Protein AF-A0A9D1JL99-F1 (afdb_monomer)

pLDDT: mean 91.65, std 10.93, range [28.81, 98.94]

Organism: NCBI:txid2840858

Radius of gyration: 22.75 Å; Cα contacts (8 Å, |Δi|>4): 937; chains: 1; bounding box: 60×48×69 Å

Foldseek 3Di:
DDPPDFDKDKDWDDDDQAWIKIWIWTQDPQQKTKIKMFTQDHNDDWADWDAFQPDIFQTGDQFDFDKDWFFLLQFKKWFAFDAPDPDDPPLDLADRTDMFGQADPEAAPPDDDPDPQQQHQFDCVQQNRAGDNLFGGNSQADKHAQTQKMWRARPPFQFTKMWHDRRLKMKHKTWAADPVQKFFPPHPQKDKDDDKDKDDDPVVPDPFIKIKDQDFPIKIKGKDFAFKKFFWFKAWLQAFFKFKDKQNHTPDRGQASHRPDDSDPPDDTPRRIDGRRRSHMDGGHDGGIMMMMIGRPNHHDPSRPGHMDMTGIMGHHHPDSRIIMMMGITSDRWDGPPSDDDDTDHHDDDRRGDMDMIMMGGDGDDPDDPPPD

Sequence (373 aa):
MTEGATPRIFLRGWYGQEAEVSFVMTFEPEGKIRTAYRIEKLAVSMPDRIKLRVSVTPGGLNEIGIRFTAAAGMDALSWKRQGEWTIYPKDHIGRNQGTAYRFSKGSRFGMEPQIPWKDEMESWILNGKYDVDYKGTNDFRSQKEHILRASLFRAEDGAGIRVLSDGSHSVRAEVQEPEASLVWADDARISYTGEWYQETDAKCGADYREMWSKTPGSAAEILFEGTGIVWYGPVDVIYGYARVFLDGRLVDGRVDQRVNSVDFPGSADGYDKKYHYPVFSMNGLEKGKHILRIEPVGFGNPEAKDSYIVIEGFRILDGTRPEPASLLINNQVNYPMISWGNYRRHAILPGEGYENQAVICLGRKETGEKDAV

Structure (mmCIF, N/CA/C/O backbone):
data_AF-A0A9D1JL99-F1
#
_entry.id   AF-A0A9D1JL99-F1
#
loop_
_atom_site.group_PDB
_atom_site.id
_atom_site.type_symbol
_atom_site.label_atom_id
_atom_site.label_alt_id
_atom_site.label_comp_id
_atom_site.label_asym_id
_atom_site.label_entity_id
_atom_site.label_seq_id
_atom_site.pdbx_PDB_ins_code
_atom_site.Cartn_x
_atom_site.Cartn_y
_atom_site.Cartn_z
_atom_site.occupancy
_atom_site.B_iso_or_equiv
_atom_site.auth_seq_id
_atom_site.auth_comp_id
_atom_site.auth_asym_id
_atom_site.auth_atom_id
_atom_site.pdbx_PDB_model_num
ATOM 1 N N . MET A 1 1 ? -0.063 -21.229 39.953 1.00 44.75 1 MET A N 1
ATOM 2 C CA . MET A 1 1 ? -0.923 -20.165 39.400 1.00 44.75 1 MET A CA 1
ATOM 3 C C . MET A 1 1 ? -1.708 -19.592 40.559 1.00 44.75 1 MET A C 1
ATOM 5 O O . MET A 1 1 ? -2.389 -20.358 41.223 1.00 44.75 1 MET A O 1
ATOM 9 N N . THR A 1 2 ? -1.516 -18.321 40.895 1.00 42.91 2 THR A N 1
ATOM 10 C CA . THR A 1 2 ? -2.282 -17.657 41.956 1.00 42.91 2 THR A CA 1
ATOM 11 C C . THR A 1 2 ? -3.684 -17.354 41.436 1.00 42.91 2 THR A C 1
ATOM 13 O O . THR A 1 2 ? -3.828 -16.663 40.428 1.00 42.91 2 THR A O 1
ATOM 16 N N . GLU A 1 3 ? -4.708 -17.903 42.091 1.00 46.03 3 GLU A N 1
ATOM 17 C CA . GLU A 1 3 ? -6.107 -17.545 41.845 1.00 46.03 3 GLU A CA 1
ATOM 18 C C . GLU A 1 3 ? -6.282 -16.024 41.994 1.00 46.03 3 GLU A C 1
ATOM 20 O O . GLU A 1 3 ? -5.839 -15.437 42.980 1.00 46.03 3 GLU A O 1
ATOM 25 N N . GLY A 1 4 ? -6.890 -15.379 40.992 1.00 63.41 4 GLY A N 1
ATOM 26 C CA . GLY A 1 4 ? -7.282 -13.964 41.047 1.00 63.41 4 GLY A CA 1
ATOM 27 C C . GLY A 1 4 ? -6.456 -12.968 40.219 1.00 63.41 4 GLY A C 1
ATOM 28 O O . GLY A 1 4 ? -6.831 -11.801 40.168 1.00 63.41 4 GLY A O 1
ATOM 29 N N . ALA A 1 5 ? -5.376 -13.375 39.541 1.00 70.81 5 ALA A N 1
ATOM 30 C CA . ALA A 1 5 ? -4.621 -12.466 38.668 1.00 70.81 5 ALA A CA 1
ATOM 31 C C . ALA A 1 5 ? -5.102 -12.543 37.207 1.00 70.81 5 ALA A C 1
ATOM 33 O O . ALA A 1 5 ? -4.998 -13.592 36.571 1.00 70.81 5 ALA A O 1
ATOM 34 N N . THR A 1 6 ? -5.585 -11.425 36.655 1.00 85.69 6 THR A N 1
ATOM 35 C CA . THR A 1 6 ? -5.897 -11.298 35.221 1.00 85.69 6 THR A CA 1
ATOM 36 C C . THR A 1 6 ? -4.626 -11.537 34.395 1.00 85.69 6 THR A C 1
ATOM 38 O O . THR A 1 6 ? -3.633 -10.839 34.631 1.00 85.69 6 THR A O 1
ATOM 41 N N . PRO A 1 7 ? -4.609 -12.493 33.443 1.00 93.88 7 PRO A N 1
ATOM 42 C CA . PRO A 1 7 ? -3.416 -12.780 32.654 1.00 93.88 7 PRO A CA 1
ATOM 43 C C . PRO A 1 7 ? -2.953 -11.552 31.869 1.00 93.88 7 PRO A C 1
ATOM 45 O O . PRO A 1 7 ? -3.764 -10.836 31.274 1.00 93.88 7 PRO A O 1
ATOM 48 N N . ARG A 1 8 ? -1.637 -11.313 31.862 1.00 95.94 8 ARG A N 1
ATOM 49 C CA . ARG A 1 8 ? -1.012 -10.186 31.163 1.00 95.94 8 ARG A CA 1
ATOM 50 C C . ARG A 1 8 ? 0.181 -10.646 30.336 1.00 95.94 8 ARG A C 1
ATOM 52 O O . ARG A 1 8 ? 0.985 -11.442 30.813 1.00 95.94 8 ARG A O 1
ATOM 59 N N . ILE A 1 9 ? 0.310 -10.100 29.131 1.00 96.75 9 ILE A N 1
ATOM 60 C CA . ILE A 1 9 ? 1.508 -10.208 28.295 1.00 96.75 9 ILE A CA 1
ATOM 61 C C . ILE A 1 9 ? 2.156 -8.828 28.224 1.00 96.75 9 ILE A C 1
ATOM 63 O O . ILE A 1 9 ? 1.478 -7.828 27.986 1.00 96.75 9 ILE A O 1
ATOM 67 N N . PHE A 1 10 ? 3.469 -8.792 28.430 1.00 97.44 10 PHE A N 1
ATOM 68 C CA . PHE A 1 10 ? 4.291 -7.597 28.296 1.00 97.44 10 PHE A CA 1
ATOM 69 C C . PHE A 1 10 ? 5.147 -7.747 27.046 1.00 97.44 10 PHE A C 1
ATOM 71 O O . PHE A 1 10 ? 5.873 -8.732 26.912 1.00 97.44 10 PHE A O 1
ATOM 78 N N . LEU A 1 11 ? 5.049 -6.783 26.140 1.00 97.00 11 LEU A N 1
ATOM 79 C CA . LEU A 1 11 ? 5.855 -6.724 24.928 1.00 97.00 11 LEU A CA 1
ATOM 80 C C . LEU A 1 11 ? 6.669 -5.436 24.951 1.00 97.00 11 LEU A C 1
ATOM 82 O O . LEU A 1 11 ? 6.224 -4.413 25.470 1.00 97.00 11 LEU A O 1
ATOM 86 N N . ARG A 1 12 ? 7.858 -5.480 24.362 1.00 96.88 12 ARG A N 1
ATOM 87 C CA . ARG A 1 12 ? 8.702 -4.309 24.140 1.00 96.88 12 ARG A CA 1
ATOM 88 C C . ARG A 1 12 ? 9.327 -4.459 22.764 1.00 96.88 12 ARG A C 1
ATOM 90 O O . ARG A 1 12 ? 9.821 -5.537 22.440 1.00 96.88 12 ARG A O 1
ATOM 97 N N . GLY A 1 13 ? 9.253 -3.408 21.961 1.00 94.44 13 GLY A N 1
ATOM 98 C CA . GLY A 1 13 ? 9.772 -3.380 20.600 1.00 94.44 13 GLY A CA 1
ATOM 99 C C . GLY A 1 13 ? 10.470 -2.060 20.316 1.00 94.44 13 GLY A C 1
ATOM 100 O O . GLY A 1 13 ? 10.223 -1.057 20.985 1.00 94.44 13 GLY A O 1
ATOM 101 N N . TRP A 1 14 ? 11.351 -2.072 19.326 1.00 93.69 14 TRP A N 1
ATOM 102 C CA . TRP A 1 14 ? 12.120 -0.909 18.908 1.00 93.69 14 TRP A CA 1
ATOM 103 C C . TRP A 1 14 ? 12.240 -0.871 17.389 1.00 93.69 14 TRP A C 1
ATOM 105 O O . TRP A 1 14 ? 12.220 -1.908 16.726 1.00 93.69 14 TRP A O 1
ATOM 115 N N . TYR A 1 15 ? 12.384 0.336 16.856 1.00 87.38 15 TYR A N 1
ATOM 116 C CA . TYR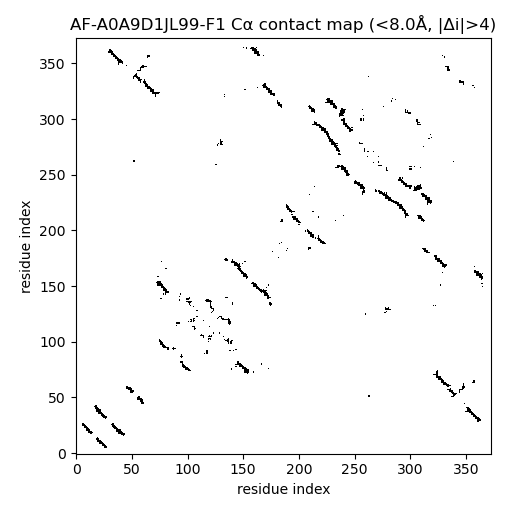 A 1 15 ? 12.740 0.573 15.465 1.00 87.38 15 TYR A CA 1
ATOM 117 C C . TYR A 1 15 ? 14.092 1.282 15.435 1.00 87.38 15 TYR A C 1
ATOM 119 O O . TYR A 1 15 ? 14.200 2.451 15.817 1.00 87.38 15 TYR A O 1
ATOM 127 N N . GLY A 1 16 ? 15.142 0.541 15.070 1.00 84.38 16 GLY A N 1
ATOM 128 C CA . GLY A 1 16 ? 16.521 1.026 15.135 1.00 84.38 16 GLY A CA 1
ATOM 129 C C . GLY A 1 16 ? 16.846 1.669 16.489 1.00 84.38 16 GLY A C 1
ATOM 130 O O . GLY A 1 16 ? 16.592 1.090 17.544 1.00 84.38 16 GLY A O 1
ATOM 131 N N . GLN A 1 17 ? 17.392 2.887 16.454 1.00 84.50 17 GLN A N 1
ATOM 132 C CA . GLN A 1 17 ? 17.607 3.729 17.643 1.00 84.50 17 GLN A CA 1
ATOM 133 C C . GLN A 1 17 ? 16.535 4.819 17.815 1.00 84.50 17 GLN A C 1
ATOM 135 O O . GLN A 1 17 ? 16.631 5.641 18.737 1.00 84.50 17 GLN A O 1
ATOM 140 N N . GLU A 1 18 ? 15.554 4.829 16.915 1.00 88.12 18 GLU A N 1
ATOM 141 C CA . GLU A 1 18 ? 14.650 5.940 16.643 1.00 88.12 18 GLU A CA 1
ATOM 142 C C . GLU A 1 18 ? 13.388 5.903 17.500 1.00 88.12 18 GLU A C 1
ATOM 144 O O . GLU A 1 18 ? 12.907 6.948 17.927 1.00 88.12 18 GLU A O 1
ATOM 149 N N . ALA A 1 19 ? 12.855 4.717 17.784 1.00 92.56 19 ALA A N 1
ATOM 150 C CA . ALA A 1 19 ? 11.659 4.572 18.600 1.00 92.56 19 ALA A CA 1
ATOM 151 C C . ALA A 1 19 ? 11.723 3.310 19.454 1.00 92.56 19 ALA A C 1
ATOM 153 O O . ALA A 1 19 ? 12.208 2.269 19.012 1.00 92.56 19 ALA A O 1
ATOM 154 N N . GLU A 1 20 ? 11.185 3.398 20.664 1.00 96.81 20 GLU A N 1
ATOM 155 C CA . GLU A 1 20 ? 10.979 2.270 21.559 1.00 96.81 20 GLU A CA 1
ATOM 156 C C . GLU A 1 20 ? 9.574 2.341 22.151 1.00 96.81 20 GLU A C 1
ATOM 158 O O . GLU A 1 20 ? 9.147 3.391 22.632 1.00 96.81 20 GLU A O 1
ATOM 163 N N . VAL A 1 21 ? 8.849 1.223 22.111 1.00 97.38 21 VAL A N 1
ATOM 164 C CA . VAL A 1 21 ? 7.453 1.141 22.546 1.00 97.38 21 VAL A CA 1
ATOM 165 C C . VAL A 1 21 ? 7.254 -0.107 23.395 1.00 97.38 21 VAL A C 1
ATOM 167 O O . VAL A 1 21 ? 7.688 -1.203 23.028 1.00 97.38 21 VAL A O 1
ATOM 170 N N . SER A 1 22 ? 6.573 0.047 24.525 1.00 98.06 22 SER A N 1
ATOM 171 C CA . SER A 1 22 ? 6.101 -1.066 25.343 1.00 98.06 22 SER A CA 1
ATOM 172 C C . SER A 1 22 ? 4.604 -1.282 25.139 1.00 98.06 22 SER A C 1
ATOM 174 O O . SER A 1 22 ? 3.852 -0.339 24.893 1.00 98.06 22 SER A O 1
ATOM 176 N N . PHE A 1 23 ? 4.165 -2.536 25.238 1.00 98.06 23 PHE A N 1
ATOM 177 C CA . PHE A 1 23 ? 2.759 -2.914 25.215 1.00 98.06 23 PHE A CA 1
ATOM 178 C C . PHE A 1 23 ? 2.428 -3.793 26.414 1.00 98.06 23 PHE A C 1
ATOM 180 O O . PHE A 1 23 ? 3.199 -4.672 26.806 1.00 98.06 23 PHE A O 1
ATOM 187 N N . VAL A 1 24 ? 1.230 -3.601 26.952 1.00 98.19 24 VAL A N 1
ATOM 188 C CA . VAL A 1 24 ? 0.637 -4.465 27.968 1.00 98.19 24 VAL A CA 1
ATOM 189 C C . VAL A 1 24 ? -0.697 -4.962 27.441 1.00 98.19 24 VAL A C 1
ATOM 191 O O . VAL A 1 24 ? -1.645 -4.189 27.312 1.00 98.19 24 VAL A O 1
ATOM 194 N N . MET A 1 25 ? -0.783 -6.263 27.187 1.00 97.62 25 MET A N 1
ATOM 195 C CA . MET A 1 25 ? -2.029 -6.931 26.829 1.00 97.62 25 MET A CA 1
ATOM 196 C C . MET A 1 25 ? -2.619 -7.590 28.069 1.00 97.62 25 MET A C 1
ATOM 198 O O . MET A 1 25 ? -1.988 -8.466 28.654 1.00 97.62 25 MET A O 1
ATOM 202 N N . THR A 1 26 ? -3.820 -7.187 28.462 1.00 97.31 26 THR A N 1
ATOM 203 C CA . THR A 1 26 ? -4.571 -7.753 29.585 1.00 97.31 26 THR A CA 1
ATOM 204 C C . THR A 1 26 ? -5.744 -8.561 29.041 1.00 97.31 26 THR A C 1
ATOM 206 O O . THR A 1 26 ? -6.566 -8.029 28.292 1.00 97.31 26 THR A O 1
ATOM 209 N N . PHE A 1 27 ? -5.811 -9.840 29.410 1.00 95.19 27 PHE A N 1
ATOM 210 C CA . PHE A 1 27 ? -6.839 -10.779 28.958 1.00 95.19 27 PHE A CA 1
ATOM 211 C C . PHE A 1 27 ? -7.979 -10.811 29.971 1.00 95.19 27 PHE A C 1
ATOM 213 O O . PHE A 1 27 ? -7.875 -11.422 31.032 1.00 95.19 27 PHE A O 1
ATOM 220 N N . GLU A 1 28 ? -9.048 -10.101 29.646 1.00 92.06 28 GLU A N 1
ATOM 221 C CA . GLU A 1 28 ? -10.239 -9.944 30.469 1.00 92.06 28 GLU A CA 1
ATOM 222 C C . GLU A 1 28 ? -11.274 -11.052 30.151 1.00 92.06 28 GLU A C 1
ATOM 224 O O . GLU A 1 28 ? -11.173 -11.731 29.120 1.00 92.06 28 GLU A O 1
ATOM 229 N N . PRO A 1 29 ? -12.281 -11.263 31.020 1.00 88.56 29 PRO A N 1
ATOM 230 C CA . PRO A 1 29 ? -13.402 -12.161 30.740 1.00 88.56 29 PRO A CA 1
ATOM 231 C C . PRO A 1 29 ? -14.124 -11.865 29.406 1.00 88.56 29 PRO A C 1
ATOM 233 O O . PRO A 1 29 ? -13.937 -10.823 28.773 1.00 88.56 29 PRO A O 1
ATOM 236 N N . GLU A 1 30 ? -14.928 -12.827 28.941 1.00 84.19 30 GLU A N 1
ATOM 237 C CA . GLU A 1 30 ? -15.671 -12.763 27.666 1.00 84.19 30 GLU A CA 1
ATOM 238 C C . GLU A 1 30 ? -14.800 -12.533 26.410 1.00 84.19 30 GLU A C 1
ATOM 240 O O . GLU A 1 30 ? -15.270 -12.016 25.395 1.00 84.19 30 GLU A O 1
ATOM 245 N N . GLY A 1 31 ? -13.522 -12.928 26.457 1.00 85.56 31 GLY A N 1
ATOM 246 C CA . GLY A 1 31 ? -12.608 -12.843 25.313 1.00 85.56 31 GLY A CA 1
ATOM 247 C C . GLY A 1 31 ? -12.136 -11.423 24.994 1.00 85.56 31 GLY A C 1
ATOM 248 O O . GLY A 1 31 ? -11.661 -11.176 23.882 1.00 85.56 31 GLY A O 1
ATOM 249 N N . LYS A 1 32 ? -12.278 -10.490 25.946 1.00 93.50 32 LYS A N 1
ATOM 250 C CA . LYS A 1 32 ? -11.776 -9.119 25.839 1.00 93.50 32 LYS A CA 1
ATOM 251 C C . LYS A 1 32 ? -10.262 -9.085 26.016 1.00 93.50 32 LYS A C 1
ATOM 253 O O . LYS A 1 32 ? -9.706 -9.680 26.933 1.00 93.50 32 LYS A O 1
ATOM 258 N N . ILE A 1 33 ? -9.591 -8.340 25.150 1.00 96.38 33 ILE A N 1
ATOM 259 C CA . ILE A 1 33 ? -8.155 -8.094 25.220 1.00 96.38 33 ILE A CA 1
ATOM 260 C C . ILE A 1 33 ? -7.957 -6.585 25.194 1.00 96.38 33 ILE A C 1
ATOM 262 O O . ILE A 1 33 ? -8.198 -5.927 24.179 1.00 96.38 33 ILE A O 1
ATOM 266 N N . ARG A 1 34 ? -7.515 -6.034 26.322 1.00 97.38 34 ARG A N 1
ATOM 267 C CA . ARG A 1 34 ? -7.112 -4.633 26.434 1.00 97.38 34 ARG A CA 1
ATOM 268 C C . ARG A 1 34 ? -5.628 -4.536 26.155 1.00 97.38 34 ARG A C 1
ATOM 270 O O . ARG A 1 34 ? -4.837 -5.116 26.890 1.00 97.38 34 ARG A O 1
ATOM 277 N N . THR A 1 35 ? -5.254 -3.790 25.127 1.00 98.12 35 THR A N 1
ATOM 278 C CA . THR A 1 35 ? -3.852 -3.532 24.797 1.00 98.12 35 THR A CA 1
ATOM 279 C C . THR A 1 35 ? -3.558 -2.071 25.076 1.00 98.12 35 THR A C 1
ATOM 281 O O . THR A 1 35 ? -4.094 -1.206 24.393 1.00 98.12 35 THR A O 1
ATOM 284 N N . ALA A 1 36 ? -2.738 -1.799 26.086 1.00 98.38 36 ALA A N 1
ATOM 285 C CA . ALA A 1 36 ? -2.159 -0.482 26.320 1.00 98.38 36 ALA A CA 1
ATOM 286 C C . ALA A 1 36 ? -0.773 -0.416 25.677 1.00 98.38 36 ALA A C 1
ATOM 288 O O . ALA A 1 36 ? -0.070 -1.428 25.659 1.00 98.38 36 ALA A O 1
ATOM 289 N N . TYR A 1 37 ? -0.379 0.749 25.174 1.00 98.19 37 TYR A N 1
ATOM 290 C CA . TYR A 1 37 ? 0.970 1.005 24.682 1.00 98.19 37 TYR A CA 1
ATOM 291 C C . TYR A 1 37 ? 1.527 2.297 25.264 1.00 98.19 37 TYR A C 1
ATOM 293 O O . TYR A 1 37 ? 0.772 3.228 25.551 1.00 98.19 37 TYR A O 1
ATOM 301 N N . ARG A 1 38 ? 2.851 2.351 25.405 1.00 98.31 38 ARG A N 1
ATOM 302 C CA . ARG A 1 38 ? 3.588 3.530 25.852 1.00 98.31 38 ARG A CA 1
ATOM 303 C C . ARG A 1 38 ? 4.829 3.721 24.995 1.00 98.31 38 ARG A C 1
ATOM 305 O O . ARG A 1 38 ? 5.579 2.775 24.766 1.00 98.31 38 ARG A O 1
ATOM 312 N N . ILE A 1 39 ? 5.035 4.942 24.518 1.00 97.56 39 ILE A N 1
ATOM 313 C CA . ILE A 1 39 ? 6.262 5.334 23.825 1.00 97.56 39 ILE A CA 1
ATOM 314 C C . ILE A 1 39 ? 7.326 5.569 24.894 1.00 97.56 39 ILE A C 1
ATOM 316 O O . ILE A 1 39 ? 7.236 6.526 25.656 1.00 97.56 39 ILE A O 1
ATOM 320 N N . GLU A 1 40 ? 8.309 4.681 24.974 1.00 97.62 40 GLU A N 1
ATOM 321 C CA . GLU A 1 40 ? 9.391 4.764 25.960 1.00 97.62 40 GLU A CA 1
ATOM 322 C C . GLU A 1 40 ? 10.495 5.708 25.492 1.00 97.62 40 GLU A C 1
ATOM 324 O O . GLU A 1 40 ? 11.023 6.485 26.281 1.00 97.62 40 GLU A O 1
ATOM 329 N N . LYS A 1 41 ? 10.804 5.668 24.192 1.00 96.19 41 LYS A N 1
ATOM 330 C CA . LYS A 1 41 ? 11.796 6.530 23.553 1.00 96.19 41 LYS A CA 1
ATOM 331 C C . LYS A 1 41 ? 11.301 6.960 22.183 1.00 96.19 41 LYS A C 1
ATOM 333 O O . LYS A 1 41 ? 10.756 6.139 21.443 1.00 96.19 41 LYS A O 1
ATOM 338 N N . LEU A 1 42 ? 11.534 8.219 21.823 1.00 94.69 42 LEU A N 1
ATOM 339 C CA . LEU A 1 42 ? 11.222 8.726 20.490 1.00 94.69 42 LEU A CA 1
ATOM 340 C C . LEU A 1 42 ? 12.228 9.791 20.053 1.00 94.69 42 LEU A C 1
ATOM 342 O O . LEU A 1 42 ? 12.198 10.926 20.515 1.00 94.69 42 LEU A O 1
ATOM 346 N N . ALA A 1 43 ? 13.101 9.405 19.131 1.00 89.75 43 ALA A N 1
ATOM 347 C CA . ALA A 1 43 ? 14.140 10.233 18.528 1.00 89.75 43 ALA A CA 1
ATOM 348 C C . ALA A 1 43 ? 13.880 10.530 17.036 1.00 89.75 43 ALA A C 1
ATOM 350 O O . ALA A 1 43 ? 14.751 11.066 16.354 1.00 89.75 43 ALA A O 1
ATOM 351 N N . VAL A 1 44 ? 12.693 10.191 16.519 1.00 84.44 44 VAL A N 1
ATOM 352 C CA . VAL A 1 44 ? 12.282 10.520 15.146 1.00 84.44 44 VAL A CA 1
ATOM 353 C C . VAL A 1 44 ? 11.915 12.000 15.061 1.00 84.44 44 VAL A C 1
ATOM 355 O O . VAL A 1 44 ? 11.074 12.479 15.826 1.00 84.44 44 VAL A O 1
ATOM 358 N N . SER A 1 45 ? 12.490 12.722 14.095 1.00 86.25 45 SER A N 1
ATOM 359 C CA . SER A 1 45 ? 12.019 14.070 13.766 1.00 86.25 45 SER A CA 1
ATOM 360 C C . SER A 1 45 ? 10.612 13.997 13.183 1.00 86.25 45 SER A C 1
ATOM 362 O O . SER A 1 45 ? 10.378 13.333 12.174 1.00 86.25 45 SER A O 1
ATOM 364 N N . MET A 1 46 ? 9.671 14.701 13.804 1.00 89.69 46 MET A N 1
ATOM 365 C CA . MET A 1 46 ? 8.295 14.748 13.319 1.00 89.69 46 MET A CA 1
ATOM 366 C C . MET A 1 46 ? 8.193 15.560 12.021 1.00 89.69 46 MET A C 1
ATOM 368 O O . MET A 1 46 ? 8.908 16.554 11.880 1.00 89.69 46 MET A O 1
ATOM 372 N N . PRO A 1 47 ? 7.292 15.188 11.091 1.00 89.31 47 PRO A N 1
ATOM 373 C CA . PRO A 1 47 ? 7.063 15.958 9.876 1.00 89.31 47 PRO A CA 1
ATOM 374 C C . PRO A 1 47 ? 6.677 17.409 10.166 1.00 89.31 47 PRO A C 1
ATOM 376 O O . PRO A 1 47 ? 5.816 17.683 11.011 1.00 89.31 47 PRO A O 1
ATOM 379 N N . ASP A 1 48 ? 7.265 18.332 9.413 1.00 89.38 48 ASP A N 1
ATOM 380 C CA . ASP A 1 48 ? 6.968 19.751 9.538 1.00 89.38 48 ASP A CA 1
ATOM 381 C C . ASP A 1 48 ? 5.560 20.105 9.055 1.00 89.38 48 ASP A C 1
ATOM 383 O O . ASP A 1 48 ? 4.926 19.443 8.226 1.00 89.38 48 ASP A O 1
ATOM 387 N N . ARG A 1 49 ? 5.080 21.240 9.554 1.00 89.25 49 ARG A N 1
ATOM 388 C CA . ARG A 1 49 ? 3.885 21.895 9.037 1.00 89.25 49 ARG A CA 1
ATOM 389 C C . ARG A 1 49 ? 4.222 22.592 7.715 1.00 89.25 49 ARG A C 1
ATOM 391 O O . ARG A 1 49 ? 5.004 23.537 7.696 1.00 89.25 49 ARG A O 1
ATOM 398 N N . ILE A 1 50 ? 3.562 22.199 6.628 1.00 85.56 50 ILE A N 1
ATOM 399 C CA . ILE A 1 50 ? 3.848 22.697 5.270 1.00 85.56 50 ILE A CA 1
ATOM 400 C C . ILE A 1 50 ? 2.647 23.458 4.695 1.00 85.56 50 ILE A C 1
ATOM 402 O O . ILE A 1 50 ? 1.500 23.005 4.757 1.00 85.56 50 ILE A O 1
ATOM 406 N N . LYS A 1 51 ? 2.906 24.632 4.108 1.00 83.50 51 LYS A N 1
ATOM 407 C CA . LYS A 1 51 ? 1.921 25.353 3.293 1.00 83.50 51 LYS A CA 1
ATOM 408 C C . LYS A 1 51 ? 1.811 24.665 1.931 1.00 83.50 51 LYS A C 1
ATOM 410 O O . LYS A 1 51 ? 2.772 24.646 1.175 1.00 83.50 51 LYS A O 1
ATOM 415 N N . LEU A 1 52 ? 0.630 24.134 1.630 1.00 79.38 52 LEU A N 1
ATOM 416 C CA . LEU A 1 52 ? 0.278 23.620 0.306 1.00 79.38 52 LEU A CA 1
ATOM 417 C C . LEU A 1 52 ? -0.373 24.741 -0.510 1.00 79.38 52 LEU A C 1
ATOM 419 O O . LEU A 1 52 ? -0.580 25.845 0.004 1.00 79.38 52 LEU A O 1
ATOM 423 N N . ARG A 1 53 ? -0.758 24.445 -1.758 1.00 78.06 53 ARG A N 1
ATOM 424 C CA . ARG A 1 53 ? -1.345 25.412 -2.701 1.00 78.06 53 ARG A CA 1
ATOM 425 C C . ARG A 1 53 ? -2.370 26.347 -2.050 1.00 78.06 53 ARG A C 1
ATOM 427 O O . ARG A 1 53 ? -2.118 27.546 -1.959 1.00 78.06 53 ARG A O 1
ATOM 434 N N . VAL A 1 54 ? -3.490 25.819 -1.544 1.00 79.12 54 VAL A N 1
ATOM 435 C CA . VAL A 1 54 ? -4.488 26.642 -0.828 1.00 79.12 54 VAL A CA 1
ATOM 436 C C . VAL A 1 54 ? -4.639 26.276 0.650 1.00 79.12 54 VAL A C 1
ATOM 438 O O . VAL A 1 54 ? -5.019 27.127 1.448 1.00 79.12 54 VAL A O 1
ATOM 441 N N . SER A 1 55 ? -4.205 25.089 1.066 1.00 79.75 55 SER A N 1
ATOM 442 C CA . SER A 1 55 ? -4.328 24.584 2.442 1.00 79.75 55 SER A CA 1
ATOM 443 C C . SER A 1 55 ? -2.984 24.526 3.185 1.00 79.75 55 SER A C 1
ATOM 445 O O . SER A 1 55 ? -1.977 25.040 2.701 1.00 79.75 55 SER A O 1
ATOM 447 N N . VAL A 1 56 ? -2.961 23.960 4.391 1.00 84.25 56 VAL A N 1
ATOM 448 C CA . VAL A 1 56 ? -1.772 23.754 5.223 1.00 84.25 56 VAL A CA 1
ATOM 449 C C . VAL A 1 56 ? -1.836 22.357 5.830 1.00 84.25 56 VAL A C 1
ATOM 451 O O . VAL A 1 56 ? -2.750 22.086 6.611 1.00 84.25 56 VAL A O 1
ATOM 454 N N . THR A 1 57 ? -0.857 21.499 5.520 1.00 85.69 57 THR A N 1
ATOM 455 C CA . THR A 1 57 ? -0.739 20.208 6.210 1.00 85.69 57 THR A CA 1
ATOM 456 C C . THR A 1 57 ? -0.396 20.468 7.683 1.00 85.69 57 THR A C 1
ATOM 458 O O . THR A 1 57 ? 0.431 21.341 7.962 1.00 85.69 57 THR A O 1
ATOM 461 N N . PRO A 1 58 ? -1.043 19.788 8.639 1.00 88.25 58 PRO A N 1
ATOM 462 C CA . PRO A 1 58 ? -0.886 20.066 10.068 1.00 88.25 58 PRO A CA 1
ATOM 463 C C . PRO A 1 58 ? 0.513 19.775 10.633 1.00 88.25 58 PRO A C 1
ATOM 465 O O . PRO A 1 58 ? 0.882 20.413 11.617 1.00 88.25 58 PRO A O 1
ATOM 468 N N . GLY A 1 59 ? 1.292 18.892 10.001 1.00 90.00 59 GLY A N 1
ATOM 469 C CA . GLY A 1 59 ? 2.546 18.357 10.547 1.00 90.00 59 GLY A CA 1
ATOM 470 C C . GLY A 1 59 ? 2.306 17.216 11.545 1.00 90.00 59 GLY A C 1
ATOM 471 O O . GLY A 1 59 ? 1.158 16.876 11.856 1.00 90.00 59 GLY A O 1
ATOM 472 N N . GLY A 1 60 ? 3.389 16.633 12.056 1.00 92.94 60 GLY A N 1
ATOM 473 C CA . GLY A 1 60 ? 3.341 15.454 12.923 1.00 92.94 60 GLY A CA 1
ATOM 474 C C . GLY A 1 60 ? 2.942 14.173 12.185 1.00 92.94 60 GLY A C 1
ATOM 475 O O . GLY A 1 60 ? 3.030 14.087 10.961 1.00 92.94 60 GLY A O 1
ATOM 476 N N . LEU A 1 61 ? 2.511 13.165 12.944 1.00 92.69 61 LEU A N 1
ATOM 477 C CA . LEU A 1 61 ? 2.095 11.872 12.400 1.00 92.69 61 LEU A CA 1
ATOM 478 C C . LEU A 1 61 ? 0.744 11.953 11.670 1.00 92.69 61 LEU A C 1
ATOM 480 O O . LEU A 1 61 ? -0.122 12.774 11.992 1.00 92.69 61 LEU A O 1
ATOM 484 N N . ASN A 1 62 ? 0.544 11.036 10.720 1.00 92.31 62 ASN A N 1
ATOM 485 C CA . ASN A 1 62 ? -0.742 10.839 10.042 1.00 92.31 62 ASN A CA 1
ATOM 486 C C . ASN A 1 62 ? -1.741 10.088 10.928 1.00 92.31 62 ASN A C 1
ATOM 488 O O . ASN A 1 62 ? -2.932 10.390 10.9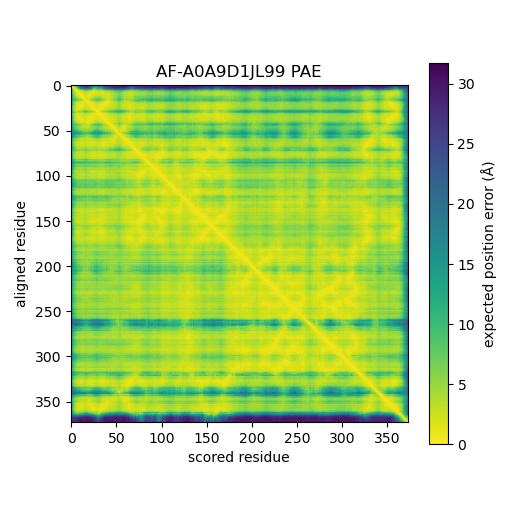25 1.00 92.31 62 ASN A O 1
ATOM 492 N N . GLU A 1 63 ? -1.261 9.115 11.695 1.00 95.06 63 GLU A N 1
ATOM 493 C CA . GLU A 1 63 ? -2.057 8.314 12.617 1.00 95.06 63 GLU A CA 1
ATOM 494 C C . GLU A 1 63 ? -1.187 7.822 13.778 1.00 95.06 63 GLU A C 1
ATOM 496 O O . GLU A 1 63 ? 0.028 7.680 13.642 1.00 95.06 63 GLU A O 1
ATOM 501 N N . ILE A 1 64 ? -1.812 7.582 14.931 1.00 96.38 64 ILE A N 1
ATOM 502 C CA . ILE A 1 64 ? -1.192 6.908 16.075 1.00 96.38 64 ILE A CA 1
ATOM 503 C C . ILE A 1 64 ? -2.216 5.978 16.727 1.00 96.38 64 ILE A C 1
ATOM 505 O O . ILE A 1 64 ? -3.370 6.362 16.943 1.00 96.38 64 ILE A O 1
ATOM 509 N N . GLY A 1 65 ? -1.795 4.753 17.029 1.00 97.31 65 GLY A N 1
ATOM 510 C CA . GLY A 1 65 ? -2.636 3.732 17.638 1.00 97.31 65 GLY A CA 1
ATOM 511 C C . GLY A 1 65 ? -2.020 2.342 17.542 1.00 97.31 65 GLY A C 1
ATOM 512 O O . GLY A 1 65 ? -0.799 2.198 17.497 1.00 97.31 65 GLY A O 1
ATOM 513 N N . ILE A 1 66 ? -2.871 1.317 17.507 1.00 97.38 66 ILE A N 1
ATOM 514 C CA . ILE A 1 66 ? -2.466 -0.092 17.508 1.00 97.38 66 ILE A CA 1
ATOM 515 C C . ILE A 1 66 ? -2.897 -0.758 16.207 1.00 97.38 66 ILE A C 1
ATOM 517 O O . ILE A 1 66 ? -4.056 -0.669 15.800 1.00 97.38 66 ILE A O 1
ATOM 521 N N . ARG A 1 67 ? -1.971 -1.482 15.580 1.00 96.19 67 ARG A N 1
ATOM 522 C CA . ARG A 1 67 ? -2.226 -2.290 14.389 1.00 96.19 67 ARG A CA 1
ATOM 523 C C . ARG A 1 67 ? -2.183 -3.775 14.738 1.00 96.19 67 ARG A C 1
ATOM 525 O O . ARG A 1 67 ? -1.204 -4.250 15.304 1.00 96.19 67 ARG A O 1
ATOM 532 N N . PHE A 1 68 ? -3.220 -4.507 14.346 1.00 94.69 68 PHE A N 1
ATOM 533 C CA . PHE A 1 68 ? -3.276 -5.966 14.428 1.00 94.69 68 PHE A CA 1
ATOM 534 C C . PHE A 1 68 ? -3.194 -6.569 13.029 1.00 94.69 68 PHE A C 1
ATOM 536 O O . PHE A 1 68 ? -3.975 -6.199 12.153 1.00 94.69 68 PHE A O 1
ATOM 543 N N . THR A 1 69 ? -2.295 -7.530 12.826 1.00 93.12 69 THR A N 1
ATOM 544 C CA . THR A 1 69 ? -2.298 -8.363 11.618 1.00 93.12 69 THR A CA 1
ATOM 545 C C . THR A 1 69 ? -3.376 -9.436 11.750 1.00 93.12 69 THR A C 1
ATOM 547 O O . THR A 1 69 ? -3.464 -10.127 12.764 1.00 93.12 69 THR A O 1
ATOM 550 N N . ALA A 1 70 ? -4.203 -9.568 10.721 1.00 91.75 70 ALA A N 1
ATOM 551 C CA . ALA A 1 70 ? -5.303 -10.510 10.626 1.00 91.75 70 ALA A CA 1
ATOM 552 C C . ALA A 1 70 ? -5.081 -11.502 9.476 1.00 91.75 70 ALA A C 1
ATOM 554 O O . ALA A 1 70 ? -4.335 -11.247 8.530 1.00 91.75 70 ALA A O 1
ATOM 555 N N . ALA A 1 71 ? -5.748 -12.654 9.555 1.00 88.62 71 ALA A N 1
ATOM 556 C CA . ALA A 1 71 ? -5.664 -13.682 8.523 1.00 88.62 71 ALA A CA 1
ATOM 557 C C . ALA A 1 71 ? -6.181 -13.170 7.166 1.00 88.62 71 ALA A C 1
ATOM 559 O O . ALA A 1 71 ? -7.122 -12.377 7.119 1.00 88.62 71 ALA A O 1
ATOM 560 N N . ALA A 1 72 ? -5.620 -13.686 6.067 1.00 87.50 72 ALA A N 1
ATOM 561 C CA . ALA A 1 72 ? -5.969 -13.286 4.697 1.00 87.50 72 ALA A CA 1
ATOM 562 C C . ALA A 1 72 ? -7.468 -13.411 4.364 1.00 87.50 72 ALA A C 1
ATOM 564 O O . ALA A 1 72 ? -8.003 -12.624 3.588 1.00 87.50 72 ALA A O 1
ATOM 565 N N . GLY A 1 73 ? -8.166 -14.356 5.007 1.00 89.94 73 GLY A N 1
ATOM 566 C CA . GLY A 1 73 ? -9.608 -14.551 4.840 1.00 89.94 73 GLY A CA 1
ATOM 567 C C . GLY A 1 73 ? -10.496 -13.487 5.498 1.00 89.94 73 GLY A C 1
ATOM 568 O O . GLY A 1 73 ? -11.709 -13.552 5.334 1.00 89.94 73 GLY A O 1
ATOM 569 N N . MET A 1 74 ? -9.948 -12.536 6.266 1.00 94.38 74 MET A N 1
ATOM 570 C CA . MET A 1 74 ? -10.746 -11.444 6.833 1.00 94.38 74 MET A CA 1
ATOM 571 C C . MET A 1 74 ? -11.058 -10.391 5.766 1.00 94.38 74 MET A C 1
ATOM 573 O O . MET A 1 74 ? -10.256 -9.503 5.476 1.00 94.38 74 MET A O 1
ATOM 577 N N . ASP A 1 75 ? -12.249 -10.499 5.193 1.00 96.12 75 ASP A N 1
ATOM 578 C CA . ASP A 1 75 ? -12.673 -9.818 3.972 1.00 96.12 75 ASP A CA 1
ATOM 579 C C . ASP A 1 75 ? -13.911 -8.929 4.167 1.00 96.12 75 ASP A C 1
ATOM 581 O O . ASP A 1 75 ? -14.452 -8.401 3.196 1.00 96.12 75 ASP A O 1
ATOM 585 N N . ALA A 1 76 ? -14.357 -8.716 5.407 1.00 97.44 76 ALA A N 1
ATOM 586 C CA . ALA A 1 76 ? -15.472 -7.830 5.711 1.00 97.44 76 ALA A CA 1
ATOM 587 C C . ALA A 1 76 ? -15.211 -6.961 6.947 1.00 97.44 76 ALA A C 1
ATOM 589 O O . ALA A 1 76 ? -14.758 -7.434 7.987 1.00 97.44 76 ALA A O 1
ATOM 590 N N . LEU A 1 77 ? -15.549 -5.674 6.849 1.00 98.12 77 LEU A N 1
ATOM 591 C CA . LEU A 1 77 ? -15.457 -4.693 7.929 1.00 98.12 77 LEU A CA 1
ATOM 592 C C . LEU A 1 77 ? -16.840 -4.100 8.194 1.00 98.12 77 LEU A C 1
ATOM 594 O O . LEU A 1 77 ? -17.454 -3.515 7.307 1.00 98.12 77 LEU A O 1
ATOM 598 N N . SER A 1 78 ? -17.338 -4.215 9.421 1.00 98.00 78 SER A N 1
ATOM 599 C CA . SER A 1 78 ? -18.591 -3.582 9.849 1.00 98.00 78 SER A CA 1
ATOM 600 C C . SER A 1 78 ? -18.363 -2.580 10.966 1.00 98.00 78 SER A C 1
ATOM 602 O O . SER A 1 78 ? -17.409 -2.724 11.727 1.00 98.00 78 SER A O 1
ATOM 604 N N . TRP A 1 79 ? -19.216 -1.562 11.065 1.00 97.69 79 TRP A N 1
ATOM 605 C CA . TRP A 1 79 ? -19.058 -0.507 12.065 1.00 97.69 79 TRP A CA 1
ATOM 606 C C . TRP A 1 79 ? -20.384 0.103 12.516 1.00 97.69 79 TRP A C 1
ATOM 608 O O . TRP A 1 79 ? -21.386 0.074 11.797 1.00 97.69 79 TRP A O 1
ATOM 618 N N . LYS A 1 80 ? -20.340 0.701 13.710 1.00 97.38 80 LYS A N 1
ATOM 619 C CA . LYS A 1 80 ? -21.270 1.708 14.227 1.00 97.38 80 LYS A CA 1
ATOM 620 C C . LYS A 1 80 ? -20.422 2.834 14.820 1.00 97.38 80 LYS A C 1
ATOM 622 O O . LYS A 1 80 ? -19.543 2.568 15.643 1.00 97.38 80 LYS A O 1
ATOM 627 N N . ARG A 1 81 ? -20.650 4.068 14.384 1.00 96.25 81 ARG A N 1
ATOM 628 C CA . ARG A 1 81 ? -19.847 5.246 14.743 1.00 96.25 81 ARG A CA 1
ATOM 629 C C . ARG A 1 81 ? -20.727 6.466 15.000 1.00 96.25 81 ARG A C 1
ATOM 631 O O . ARG A 1 81 ? -21.863 6.516 14.526 1.00 96.25 81 ARG A O 1
ATOM 638 N N . GLN A 1 82 ? -20.178 7.448 15.700 1.00 96.06 82 GLN A N 1
ATOM 639 C CA . GLN A 1 82 ? -20.770 8.769 15.849 1.00 96.06 82 GLN A CA 1
ATOM 640 C C . GLN A 1 82 ? -20.251 9.675 14.728 1.00 96.06 82 GLN A C 1
ATOM 642 O O . GLN A 1 82 ? -19.108 10.115 14.745 1.00 96.06 82 GLN A O 1
ATOM 647 N N . GLY A 1 83 ? -21.063 9.895 13.697 1.00 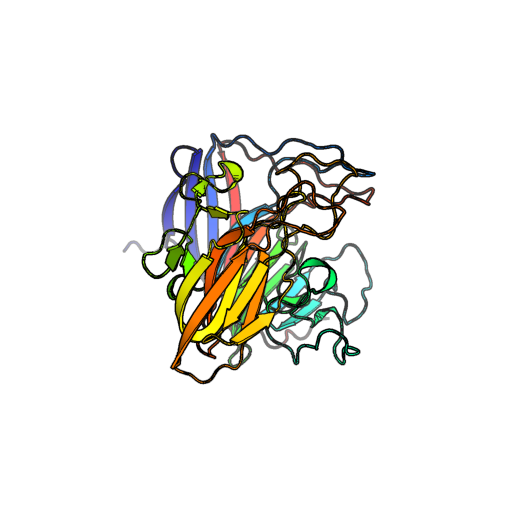92.44 83 GLY A N 1
ATOM 648 C CA . GLY A 1 83 ? -20.702 10.809 12.617 1.00 92.44 83 GLY A CA 1
ATOM 649 C C . GLY A 1 83 ? -20.899 12.271 12.974 1.00 92.44 83 GLY A C 1
ATOM 650 O O . GLY A 1 83 ? -21.737 12.608 13.803 1.00 92.44 83 GLY A O 1
ATOM 651 N N . GLU A 1 84 ? -20.165 13.126 12.264 1.00 89.62 84 GLU A N 1
ATOM 652 C CA . GLU A 1 84 ? -20.335 14.583 12.289 1.00 89.62 84 GLU A CA 1
ATOM 653 C C . GLU A 1 84 ? -21.740 15.012 11.844 1.00 89.62 84 GLU A C 1
ATOM 655 O O . GLU A 1 84 ? -22.277 16.016 12.305 1.00 89.62 84 GLU A O 1
ATOM 660 N N . TRP A 1 85 ? -22.347 14.240 10.937 1.00 90.81 85 TRP A N 1
ATOM 661 C CA . TRP A 1 85 ? -23.658 14.529 10.368 1.00 90.81 85 TRP A CA 1
ATOM 662 C C . TRP A 1 85 ? -24.708 13.531 10.856 1.00 90.81 85 TRP A C 1
ATOM 664 O O . TRP A 1 85 ? -24.439 12.350 11.092 1.00 90.81 85 TRP A O 1
ATOM 674 N N . THR A 1 86 ? -25.949 13.998 10.961 1.00 85.69 86 THR A N 1
ATOM 675 C CA . THR A 1 86 ? -27.091 13.165 11.364 1.00 85.69 86 THR A CA 1
ATOM 676 C C . THR A 1 86 ? -27.579 12.250 10.242 1.00 85.69 86 THR A C 1
ATOM 678 O O . THR A 1 86 ? -28.161 11.203 10.521 1.00 85.69 86 THR A O 1
ATOM 681 N N . ILE A 1 87 ? -27.316 12.603 8.979 1.00 90.06 87 ILE A N 1
ATOM 682 C CA . ILE A 1 87 ? -27.706 11.825 7.803 1.00 90.06 87 ILE A CA 1
ATOM 683 C C . ILE A 1 87 ? -26.538 11.668 6.830 1.00 90.06 87 ILE A C 1
ATOM 685 O O . ILE A 1 87 ? -25.787 12.602 6.564 1.00 90.06 87 ILE A O 1
ATOM 689 N N . TYR A 1 88 ? -26.424 10.464 6.278 1.00 94.69 88 TYR A N 1
ATOM 690 C CA . TYR A 1 88 ? -25.495 10.124 5.209 1.00 94.69 88 TYR A CA 1
ATOM 691 C C . TYR A 1 88 ? -26.248 9.333 4.135 1.00 94.69 88 TYR A C 1
ATOM 693 O O . TYR A 1 88 ? -27.143 8.552 4.484 1.00 94.69 88 TYR A O 1
ATOM 701 N N . PRO A 1 89 ? -25.878 9.462 2.849 1.00 95.06 89 PRO A N 1
ATOM 702 C CA . PRO A 1 89 ? -26.315 8.517 1.829 1.00 95.06 89 PRO A CA 1
ATOM 703 C C . PRO A 1 89 ? -25.981 7.074 2.231 1.00 95.06 89 PRO A C 1
ATOM 705 O O . PRO A 1 89 ? -24.969 6.812 2.889 1.00 95.06 89 PRO A O 1
ATOM 708 N N . LYS A 1 90 ? -26.835 6.122 1.835 1.00 90.69 90 LYS A N 1
ATOM 709 C CA . LYS A 1 90 ? -26.689 4.703 2.215 1.00 90.69 90 LYS A CA 1
ATOM 710 C C . LYS A 1 90 ? -25.381 4.080 1.720 1.00 90.69 90 LYS A C 1
ATOM 712 O O . LYS A 1 90 ? -24.888 3.139 2.334 1.00 90.69 90 LYS A O 1
ATOM 717 N N . ASP A 1 91 ? -24.838 4.593 0.627 1.00 92.25 91 ASP A N 1
ATOM 718 C CA . ASP A 1 91 ? -23.611 4.161 -0.038 1.00 92.25 91 ASP A CA 1
ATOM 719 C C . ASP A 1 91 ? -22.390 5.028 0.325 1.00 92.25 91 ASP A C 1
ATOM 721 O O . ASP A 1 91 ? -21.274 4.757 -0.110 1.00 92.25 91 ASP A O 1
ATOM 725 N N . HIS A 1 92 ? -22.550 6.045 1.172 1.00 95.31 92 HIS A N 1
ATOM 726 C CA . HIS A 1 92 ? -21.434 6.896 1.562 1.00 95.31 92 HIS A CA 1
ATOM 727 C C . HIS A 1 92 ? -20.459 6.137 2.477 1.00 95.31 92 HIS A C 1
ATOM 729 O O . HIS A 1 92 ? -20.871 5.548 3.481 1.00 95.31 92 HIS A O 1
ATOM 735 N N . ILE A 1 93 ? -19.154 6.192 2.197 1.00 95.44 93 ILE A N 1
ATOM 736 C CA . ILE A 1 93 ? -18.113 5.526 3.013 1.00 95.44 93 ILE A CA 1
ATOM 737 C C . ILE A 1 93 ? -18.074 6.033 4.466 1.00 95.44 93 ILE A C 1
ATOM 739 O O . ILE A 1 93 ? -17.745 5.305 5.398 1.00 95.44 93 ILE A O 1
ATOM 743 N N . GLY A 1 94 ? -18.491 7.284 4.668 1.00 93.94 94 GLY A N 1
ATOM 744 C CA . GLY A 1 94 ? -18.621 7.926 5.975 1.00 93.94 94 GLY A CA 1
ATOM 745 C C . GLY A 1 94 ? -19.963 7.696 6.675 1.00 93.94 94 GLY A C 1
ATOM 746 O O . GLY A 1 94 ? -20.240 8.380 7.644 1.00 93.94 94 GLY A O 1
ATOM 747 N N . ARG A 1 95 ? -20.849 6.805 6.225 1.00 96.12 95 ARG A N 1
ATOM 748 C CA . ARG A 1 95 ? -22.124 6.561 6.932 1.00 96.12 95 ARG A CA 1
ATOM 749 C C . ARG A 1 95 ? -21.921 6.063 8.371 1.00 96.12 95 ARG A C 1
ATOM 751 O O . ARG A 1 95 ? -20.897 5.456 8.688 1.00 96.12 95 ARG A O 1
ATOM 758 N N . ASN A 1 96 ? -22.899 6.300 9.248 1.00 96.19 96 ASN A N 1
ATOM 759 C CA . ASN A 1 96 ? -22.785 5.972 10.682 1.00 96.19 96 ASN A CA 1
ATOM 760 C C . ASN A 1 96 ? -22.778 4.471 10.980 1.00 96.19 96 ASN A C 1
ATOM 762 O O . ASN A 1 96 ? -22.248 4.043 12.003 1.00 96.19 96 ASN A O 1
ATOM 766 N N . GLN A 1 97 ? -23.335 3.662 10.084 1.00 95.94 97 GLN A N 1
ATOM 767 C CA . GLN A 1 97 ? -23.305 2.213 10.204 1.00 95.94 97 GLN A CA 1
ATOM 768 C C . GLN A 1 97 ? -23.272 1.554 8.834 1.00 95.94 97 GLN A C 1
ATOM 770 O O . GLN A 1 97 ? -23.904 2.022 7.885 1.00 95.94 97 GLN A O 1
ATOM 775 N N . GLY A 1 98 ? -22.555 0.446 8.734 1.00 96.00 98 GLY A N 1
ATOM 776 C CA . GLY A 1 98 ? -22.402 -0.257 7.474 1.00 96.00 98 GLY A CA 1
ATOM 777 C C . GLY A 1 98 ? -21.608 -1.539 7.614 1.00 96.00 98 GLY A C 1
ATOM 778 O O . GLY A 1 98 ? -21.047 -1.851 8.663 1.00 96.00 98 GLY A O 1
ATOM 779 N N . THR A 1 99 ? -21.600 -2.306 6.532 1.00 97.44 99 THR A N 1
ATOM 780 C CA . THR A 1 99 ? -20.619 -3.358 6.283 1.00 97.44 99 THR A CA 1
ATOM 781 C C . THR A 1 99 ? -20.016 -3.088 4.910 1.00 97.44 99 THR A C 1
ATOM 783 O O . THR A 1 99 ? -20.754 -2.792 3.969 1.00 97.44 99 THR A O 1
ATOM 786 N N . ALA A 1 100 ? -18.695 -3.147 4.835 1.00 97.75 100 ALA A N 1
ATOM 787 C CA . ALA A 1 100 ? -17.899 -3.066 3.627 1.00 97.75 100 ALA A CA 1
ATOM 788 C C . ALA A 1 100 ? -17.216 -4.414 3.405 1.00 97.75 100 ALA A C 1
ATOM 790 O O . ALA A 1 100 ? -16.813 -5.066 4.371 1.00 97.75 100 ALA A O 1
ATOM 791 N N . TYR A 1 101 ? -17.077 -4.806 2.147 1.00 97.31 101 TYR A N 1
ATOM 792 C CA . TYR A 1 101 ? -16.397 -6.034 1.757 1.00 97.31 101 TYR A CA 1
ATOM 793 C C . TYR A 1 101 ? -15.113 -5.689 1.027 1.00 97.31 101 TYR A C 1
ATOM 795 O O . TYR A 1 101 ? -15.044 -4.689 0.313 1.00 97.31 101 TYR A O 1
ATOM 803 N N . ARG A 1 102 ? -14.096 -6.520 1.215 1.00 96.19 102 ARG A N 1
ATOM 804 C CA . ARG A 1 102 ? -12.800 -6.376 0.572 1.00 96.19 102 ARG A CA 1
ATOM 805 C C . ARG A 1 102 ? -12.926 -6.497 -0.942 1.00 96.19 102 ARG A C 1
ATOM 807 O O . ARG A 1 102 ? -12.313 -5.707 -1.643 1.00 96.19 102 ARG A O 1
ATOM 814 N N . PHE A 1 103 ? -13.750 -7.423 -1.425 1.00 95.44 103 PHE A N 1
ATOM 815 C CA . PHE A 1 103 ? -13.926 -7.686 -2.850 1.00 95.44 103 PHE A CA 1
ATOM 816 C C . PHE A 1 103 ? -15.291 -7.219 -3.359 1.00 95.44 103 PHE A C 1
ATOM 818 O O . PHE A 1 103 ? -16.299 -7.304 -2.655 1.00 95.44 103 PHE A O 1
ATOM 825 N N . SER A 1 104 ? -15.322 -6.764 -4.609 1.00 95.56 104 SER A N 1
ATOM 826 C CA . SER A 1 104 ? -16.543 -6.463 -5.355 1.00 95.56 104 SER A CA 1
ATOM 827 C C . SER A 1 104 ? -16.481 -7.098 -6.747 1.00 95.56 104 SER A C 1
ATOM 829 O O . SER A 1 104 ? -15.558 -7.846 -7.063 1.00 95.56 104 SER A O 1
ATOM 831 N N . LYS A 1 105 ? -17.465 -6.796 -7.602 1.00 94.19 105 LYS A N 1
ATOM 832 C CA . LYS A 1 105 ? -17.413 -7.180 -9.021 1.00 94.19 105 LYS A CA 1
ATOM 833 C C . LYS A 1 105 ? -16.316 -6.439 -9.801 1.00 94.19 105 LYS A C 1
ATOM 835 O O . LYS A 1 105 ? -16.026 -6.844 -10.922 1.00 94.19 105 LYS A O 1
ATOM 840 N N . GLY A 1 106 ? -15.744 -5.381 -9.221 1.00 92.62 106 GLY A N 1
ATOM 841 C CA . GLY A 1 106 ? -14.826 -4.472 -9.894 1.00 92.62 106 GLY A CA 1
ATOM 842 C C . GLY A 1 106 ? -15.500 -3.691 -11.020 1.00 92.62 106 GLY A C 1
ATOM 843 O O . GLY A 1 106 ? -16.705 -3.810 -11.277 1.00 92.62 106 GLY A O 1
ATOM 844 N N . SER A 1 107 ? -14.703 -2.885 -11.701 1.00 93.12 107 SER A N 1
ATOM 845 C CA . SER A 1 107 ? -15.081 -2.262 -12.960 1.00 93.12 107 SER A CA 1
ATOM 846 C C . SER A 1 107 ? -13.940 -2.426 -13.970 1.00 93.12 107 SER A C 1
ATOM 848 O O . SER A 1 107 ? -13.047 -3.249 -13.774 1.00 93.12 107 SER A O 1
ATOM 850 N N . ARG A 1 108 ? -14.007 -1.740 -15.114 1.00 90.62 108 ARG A N 1
ATOM 851 C CA . ARG A 1 108 ? -12.981 -1.840 -16.155 1.00 90.62 108 ARG A CA 1
ATOM 852 C C . ARG A 1 108 ? -12.650 -0.457 -16.678 1.00 90.62 108 ARG A C 1
ATOM 854 O O . ARG A 1 108 ? -13.549 0.286 -17.068 1.00 90.62 108 ARG A O 1
ATOM 861 N N . PHE A 1 109 ? -11.358 -0.146 -16.743 1.00 89.44 109 PHE A N 1
ATOM 862 C CA . PHE A 1 109 ? -10.882 1.121 -17.283 1.00 89.44 109 PHE A CA 1
ATOM 863 C C . PHE A 1 109 ? -11.459 1.392 -18.683 1.00 89.44 109 PHE A C 1
ATOM 865 O O . PHE A 1 109 ? -11.432 0.529 -19.564 1.00 89.44 109 PHE A O 1
ATOM 872 N N . GLY A 1 110 ? -11.984 2.603 -18.881 1.00 89.56 110 GLY A N 1
ATOM 873 C CA . GLY A 1 110 ? -12.610 3.027 -20.137 1.00 89.56 110 GLY A CA 1
ATOM 874 C C . GLY A 1 110 ? -14.047 2.532 -20.354 1.00 89.56 110 GLY A C 1
ATOM 875 O O . GLY A 1 110 ? -14.619 2.821 -21.402 1.00 89.56 110 GLY A O 1
ATOM 876 N N . MET A 1 111 ? -14.643 1.818 -19.394 1.00 92.38 111 MET A N 1
ATOM 877 C CA . MET A 1 111 ? -16.052 1.410 -19.420 1.00 92.38 111 MET A CA 1
ATOM 878 C C . MET A 1 111 ? -16.829 2.053 -18.268 1.00 92.38 111 MET A C 1
ATOM 880 O O . MET A 1 111 ? -16.282 2.276 -17.190 1.00 92.38 111 MET A O 1
ATOM 884 N N . GLU A 1 112 ? -18.115 2.339 -18.486 1.00 92.69 112 GLU A N 1
ATOM 885 C CA . GLU A 1 112 ? -18.979 2.886 -17.436 1.00 92.69 112 GLU A CA 1
ATOM 886 C C . GLU A 1 112 ? -19.136 1.873 -16.283 1.00 92.69 112 GLU A C 1
ATOM 888 O O . GLU A 1 112 ? -19.603 0.747 -16.514 1.00 92.69 112 GLU A O 1
ATOM 893 N N . PRO A 1 113 ? -18.761 2.238 -15.043 1.00 92.81 113 PRO A N 1
ATOM 894 C CA . PRO A 1 113 ? -18.801 1.318 -13.917 1.00 92.81 113 PRO A CA 1
ATOM 895 C C . PRO A 1 113 ? -20.243 0.940 -13.562 1.00 92.81 113 PRO A C 1
ATOM 897 O O . PRO A 1 113 ? -21.116 1.790 -13.426 1.00 92.81 113 PRO A O 1
ATOM 900 N N . GLN A 1 114 ? -20.476 -0.358 -13.356 1.00 95.31 114 GLN A N 1
ATOM 901 C CA . GLN A 1 114 ? -21.773 -0.916 -12.933 1.00 95.31 114 GLN A CA 1
ATOM 902 C C . GLN A 1 114 ? -21.841 -1.153 -11.414 1.00 95.31 114 GLN A C 1
ATOM 904 O O . GLN A 1 114 ? -22.654 -1.937 -10.922 1.00 95.31 114 GLN A O 1
ATOM 909 N N . ILE A 1 115 ? -20.943 -0.505 -10.673 1.00 95.12 115 ILE A N 1
ATOM 910 C CA . ILE A 1 115 ? -20.830 -0.567 -9.219 1.00 95.12 115 ILE A CA 1
ATOM 911 C C . ILE A 1 115 ? -20.785 0.856 -8.651 1.00 95.12 115 ILE A C 1
ATOM 913 O O . ILE A 1 115 ? -20.285 1.765 -9.318 1.00 95.12 115 ILE A O 1
ATOM 917 N N . PRO A 1 116 ? -21.282 1.084 -7.423 1.00 95.25 116 PRO A N 1
ATOM 918 C CA . PRO A 1 116 ? -21.076 2.353 -6.741 1.00 95.25 116 PRO A CA 1
ATOM 919 C C . PRO A 1 116 ? -19.587 2.590 -6.486 1.00 95.25 116 PRO A C 1
ATOM 921 O O . PRO A 1 116 ? -18.842 1.655 -6.200 1.00 95.25 116 PRO A O 1
ATOM 924 N N . TRP A 1 117 ? -19.172 3.856 -6.463 1.00 94.38 117 TRP A N 1
ATOM 925 C CA . TRP A 1 117 ? -17.775 4.232 -6.215 1.00 94.38 117 TRP A CA 1
ATOM 926 C C . TRP A 1 117 ? -17.196 3.646 -4.915 1.00 94.38 117 TRP A C 1
ATOM 928 O O . TRP A 1 117 ? -16.013 3.326 -4.848 1.00 94.38 117 TRP A O 1
ATOM 938 N N . LYS A 1 118 ? -18.018 3.452 -3.874 1.00 96.12 118 LYS A N 1
ATOM 939 C CA . LYS A 1 118 ? -17.579 2.842 -2.607 1.00 96.12 118 LYS A CA 1
ATOM 940 C C . LYS A 1 118 ? -17.043 1.410 -2.790 1.00 96.12 118 LYS A C 1
ATOM 942 O O . LYS A 1 118 ? -16.199 0.978 -2.015 1.00 96.12 118 LYS A O 1
ATOM 947 N N . ASP A 1 119 ? -17.559 0.686 -3.782 1.00 96.94 119 ASP A N 1
ATOM 948 C CA . ASP A 1 119 ? -17.239 -0.717 -4.050 1.00 96.94 119 ASP A CA 1
ATOM 949 C C . ASP A 1 119 ? -16.117 -0.858 -5.085 1.00 96.94 119 ASP A C 1
ATOM 951 O O . ASP A 1 119 ? -15.722 -1.972 -5.417 1.00 96.94 119 ASP A O 1
ATOM 955 N N . GLU A 1 120 ? -15.594 0.254 -5.594 1.00 96.38 120 GLU A N 1
ATOM 956 C CA . GLU A 1 120 ? -14.465 0.249 -6.511 1.00 96.38 120 GLU A CA 1
ATOM 957 C C . GLU A 1 120 ? -13.178 -0.182 -5.787 1.00 96.38 120 GLU A C 1
ATOM 959 O O . GLU A 1 120 ? -12.921 0.249 -4.657 1.00 96.38 120 GLU A O 1
ATOM 964 N N . MET A 1 121 ? -12.400 -1.048 -6.438 1.00 96.12 121 MET A N 1
ATOM 965 C CA . MET A 1 121 ? -11.131 -1.595 -5.947 1.00 96.12 121 MET A CA 1
ATOM 966 C C . MET A 1 121 ? -9.915 -0.928 -6.606 1.00 96.12 121 MET A C 1
ATOM 968 O O . MET A 1 121 ? -8.832 -0.962 -6.029 1.00 96.12 121 MET A O 1
ATOM 972 N N . GLU A 1 122 ? -10.098 -0.283 -7.760 1.00 94.50 122 GLU A N 1
ATOM 973 C CA . GLU A 1 122 ? -9.051 0.420 -8.507 1.00 94.50 122 GLU A CA 1
ATOM 974 C C . GLU A 1 122 ? -9.319 1.931 -8.587 1.00 94.50 122 GLU A C 1
ATOM 976 O O . GLU A 1 122 ? -10.446 2.410 -8.594 1.00 94.50 122 GLU A O 1
ATOM 981 N N . SER A 1 123 ? -8.277 2.743 -8.690 1.00 90.69 123 SER A N 1
ATOM 982 C CA . SER A 1 123 ? -8.390 4.195 -8.752 1.00 90.69 123 SER A CA 1
ATOM 983 C C . SER A 1 123 ? -7.568 4.754 -9.903 1.00 90.69 123 SER A C 1
ATOM 985 O O . SER A 1 123 ? -6.568 5.436 -9.688 1.00 90.69 123 SER A O 1
ATOM 987 N N . TRP A 1 124 ? -8.022 4.553 -11.140 1.00 87.94 124 TRP A N 1
ATOM 988 C CA . TRP A 1 124 ? -7.257 4.918 -12.342 1.00 87.94 124 TRP A CA 1
ATOM 989 C C . TRP A 1 124 ? -6.927 6.411 -12.462 1.00 87.94 124 TRP A C 1
ATOM 991 O O . TRP A 1 124 ? -5.932 6.775 -13.081 1.00 87.94 124 TRP A O 1
ATOM 1001 N N . ILE A 1 125 ? -7.730 7.283 -11.844 1.00 84.56 125 ILE A N 1
ATOM 1002 C CA . ILE A 1 125 ? -7.451 8.728 -11.774 1.00 84.56 125 ILE A CA 1
ATOM 1003 C C . ILE A 1 125 ? -6.184 9.001 -10.952 1.00 84.56 125 ILE A C 1
ATOM 1005 O O . ILE A 1 125 ? -5.406 9.891 -11.288 1.00 84.56 125 ILE A O 1
ATOM 1009 N N . LEU A 1 126 ? -5.979 8.242 -9.872 1.00 85.31 126 LEU A N 1
ATOM 1010 C CA . LEU A 1 126 ? -4.857 8.436 -8.951 1.00 85.31 126 LEU A CA 1
ATOM 1011 C C . LEU A 1 126 ? -3.657 7.556 -9.292 1.00 85.31 126 LEU A C 1
ATOM 1013 O O . LEU A 1 126 ? -2.534 8.020 -9.129 1.00 85.31 126 LEU A O 1
ATOM 1017 N N . ASN A 1 127 ? -3.922 6.330 -9.751 1.00 89.25 127 ASN A N 1
ATOM 1018 C CA . ASN A 1 127 ? -2.954 5.243 -9.884 1.00 89.25 127 ASN A CA 1
ATOM 1019 C C . ASN A 1 127 ? -2.732 4.795 -11.345 1.00 89.25 127 ASN A C 1
ATOM 1021 O O . ASN A 1 127 ? -1.847 3.996 -11.629 1.00 89.25 127 ASN A O 1
ATOM 1025 N N . GLY A 1 128 ? -3.494 5.334 -12.302 1.00 89.31 128 GLY A N 1
ATOM 1026 C CA . GLY A 1 128 ? -3.394 4.969 -13.716 1.00 89.31 128 GLY A CA 1
ATOM 1027 C C . GLY A 1 128 ? -4.085 3.648 -14.074 1.00 89.31 128 GLY A C 1
ATOM 1028 O O . GLY A 1 128 ? -4.680 2.969 -13.242 1.00 89.31 128 GLY A O 1
ATOM 1029 N N . LYS A 1 129 ? -4.024 3.283 -15.360 1.00 91.31 129 LYS A N 1
ATOM 1030 C CA . LYS A 1 129 ? -4.704 2.096 -15.922 1.00 91.31 129 LYS A CA 1
ATOM 1031 C C . LYS A 1 129 ? -4.150 0.747 -15.434 1.00 91.31 129 LYS A C 1
ATOM 1033 O O . LYS A 1 129 ? -4.736 -0.278 -15.755 1.00 91.31 129 LYS A O 1
ATOM 1038 N N . TYR A 1 130 ? -3.013 0.765 -14.737 1.00 94.81 130 TYR A N 1
ATOM 1039 C CA . TYR A 1 130 ? -2.315 -0.408 -14.207 1.00 94.81 130 TYR A CA 1
ATOM 1040 C C . TYR A 1 130 ? -2.495 -0.579 -12.698 1.00 94.81 130 TYR A C 1
ATOM 1042 O O . TYR A 1 130 ? -1.795 -1.389 -12.090 1.00 94.81 130 TYR A O 1
ATOM 1050 N N . ASP A 1 131 ? -3.427 0.166 -12.094 1.00 94.38 131 ASP A N 1
ATOM 1051 C CA . ASP A 1 131 ? -3.780 -0.044 -10.696 1.00 94.38 131 ASP A CA 1
ATOM 1052 C C . ASP A 1 131 ? -4.221 -1.490 -10.428 1.00 94.38 131 ASP A C 1
ATOM 1054 O O . ASP A 1 131 ? -4.462 -2.281 -11.338 1.00 94.38 131 ASP A O 1
ATOM 1058 N N . VAL A 1 132 ? -4.261 -1.843 -9.151 1.00 93.69 132 VAL A N 1
ATOM 1059 C CA . VAL A 1 132 ? -4.410 -3.219 -8.696 1.00 93.69 132 VAL A CA 1
ATOM 1060 C C . VAL A 1 132 ? -5.647 -3.381 -7.829 1.00 93.69 132 VAL A C 1
ATOM 1062 O O . VAL A 1 132 ? -5.892 -2.620 -6.895 1.00 93.69 132 VAL A O 1
ATOM 1065 N N . ASP A 1 133 ? -6.400 -4.440 -8.093 1.00 93.06 133 ASP A N 1
ATOM 1066 C CA . ASP A 1 133 ? -7.704 -4.688 -7.478 1.00 93.06 133 ASP A CA 1
ATOM 1067 C C . ASP A 1 133 ? -7.639 -5.415 -6.118 1.00 93.06 133 ASP A C 1
ATOM 1069 O O . ASP A 1 133 ? -8.651 -5.574 -5.435 1.00 93.06 133 ASP A O 1
ATOM 1073 N N . TYR A 1 134 ? -6.460 -5.863 -5.673 1.00 92.12 134 TYR A N 1
ATOM 1074 C CA . TYR A 1 134 ? -6.326 -6.604 -4.410 1.00 92.12 134 TYR A CA 1
ATOM 1075 C C . TYR A 1 134 ? -6.316 -5.727 -3.155 1.00 92.12 134 TYR A C 1
ATOM 1077 O O . TYR A 1 134 ? -6.488 -6.266 -2.057 1.00 92.12 134 TYR A O 1
ATOM 1085 N N . LYS A 1 135 ? -6.127 -4.404 -3.287 1.00 92.06 135 LYS A N 1
ATOM 1086 C CA . LYS A 1 135 ? -6.028 -3.453 -2.156 1.00 92.06 135 LYS A CA 1
ATOM 1087 C C . LYS A 1 135 ? -7.356 -3.251 -1.410 1.00 92.06 135 LYS A C 1
ATOM 1089 O O . LYS A 1 135 ? -7.382 -2.663 -0.328 1.00 92.06 135 LYS A O 1
ATOM 1094 N N . GLY A 1 136 ? -8.436 -3.804 -1.956 1.00 95.25 136 GLY A N 1
ATOM 1095 C CA . GLY A 1 136 ? -9.771 -3.808 -1.386 1.00 95.25 136 GLY A CA 1
ATOM 1096 C C . GLY A 1 136 ? -10.613 -2.610 -1.818 1.00 95.25 136 GLY A C 1
ATOM 1097 O O . GLY A 1 136 ? -10.099 -1.615 -2.325 1.00 95.25 136 GLY A O 1
ATOM 1098 N N . THR A 1 137 ? -11.926 -2.698 -1.600 1.00 97.44 137 THR A N 1
ATOM 1099 C CA . THR A 1 137 ? -12.846 -1.612 -1.967 1.00 97.44 137 THR A CA 1
ATOM 1100 C C . THR A 1 137 ? -12.557 -0.304 -1.219 1.00 97.44 137 THR A C 1
ATOM 1102 O O . THR A 1 137 ? -12.064 -0.311 -0.085 1.00 97.44 137 THR A O 1
ATOM 1105 N N . ASN A 1 138 ? -12.933 0.835 -1.810 1.00 96.81 138 ASN A N 1
ATOM 1106 C CA . ASN A 1 138 ? -12.882 2.156 -1.164 1.00 96.81 138 ASN A CA 1
ATOM 1107 C C . ASN A 1 138 ? -13.578 2.174 0.212 1.00 96.81 138 ASN A C 1
ATOM 1109 O O . ASN A 1 138 ? -13.092 2.783 1.170 1.00 96.81 138 ASN A O 1
ATOM 1113 N N . ASP A 1 139 ? -14.707 1.483 0.343 1.00 97.75 139 ASP A N 1
ATOM 1114 C CA . ASP A 1 139 ? -15.468 1.370 1.587 1.00 97.75 139 ASP A CA 1
ATOM 1115 C C . ASP A 1 139 ? -14.733 0.519 2.635 1.00 97.75 139 ASP A C 1
ATOM 1117 O O . ASP A 1 139 ? -14.734 0.859 3.819 1.00 97.75 139 ASP A O 1
ATOM 1121 N N . PHE A 1 140 ? -14.054 -0.552 2.215 1.00 97.88 140 PHE A N 1
ATOM 1122 C CA . PHE A 1 140 ? -13.286 -1.422 3.109 1.00 97.88 140 PHE A CA 1
ATOM 1123 C C . PHE A 1 140 ? -12.029 -0.727 3.646 1.00 97.88 140 PHE A C 1
ATOM 1125 O O . PHE A 1 140 ? -11.782 -0.756 4.852 1.00 97.88 140 PHE A O 1
ATOM 1132 N N . ARG A 1 141 ? -11.280 -0.039 2.774 1.00 96.12 141 ARG A N 1
ATOM 1133 C CA . ARG A 1 141 ? -10.004 0.616 3.118 1.00 96.12 141 ARG A CA 1
ATOM 1134 C C . ARG A 1 141 ? -10.137 2.009 3.742 1.00 96.12 141 ARG A C 1
ATOM 1136 O O . ARG A 1 141 ? -9.147 2.586 4.185 1.00 96.12 141 ARG A O 1
ATOM 1143 N N . SER A 1 142 ? -11.338 2.587 3.764 1.00 96.00 142 SER A N 1
ATOM 1144 C CA . SER A 1 142 ? -11.542 3.945 4.285 1.00 96.00 142 SER A CA 1
ATOM 1145 C C . SER A 1 142 ? -11.532 4.018 5.813 1.00 96.00 142 SER A C 1
ATOM 1147 O O . SER A 1 142 ? -12.027 3.127 6.511 1.00 96.00 142 SER A O 1
ATOM 1149 N N . GLN A 1 143 ? -11.043 5.150 6.319 1.00 95.56 143 GLN A N 1
ATOM 1150 C CA . GLN A 1 143 ? -11.052 5.501 7.734 1.00 95.56 143 GLN A CA 1
ATOM 1151 C C . GLN A 1 143 ? -12.483 5.664 8.262 1.00 95.56 143 GLN A C 1
ATOM 1153 O O . GLN A 1 143 ? -13.285 6.421 7.716 1.00 95.56 143 GLN A O 1
ATOM 1158 N N . LYS A 1 144 ? -12.800 4.965 9.353 1.00 96.81 144 LYS A N 1
ATOM 1159 C CA . LYS A 1 144 ? -14.042 5.103 10.118 1.00 96.81 144 LYS A CA 1
ATOM 1160 C C . LYS A 1 144 ? -13.725 5.805 11.426 1.00 96.81 144 LYS A C 1
ATOM 1162 O O . LYS A 1 144 ? -13.182 5.198 12.343 1.00 96.81 144 LYS A O 1
ATOM 1167 N N . GLU A 1 145 ? -14.042 7.087 11.505 1.00 95.75 145 GLU A N 1
ATOM 1168 C CA . GLU A 1 145 ? -13.767 7.895 12.694 1.00 95.75 145 GLU A CA 1
ATOM 1169 C C . GLU A 1 145 ? -14.887 7.802 13.725 1.00 95.75 145 GLU A C 1
ATOM 1171 O O . GLU A 1 145 ? -16.054 7.610 13.361 1.00 95.75 145 GLU A O 1
ATOM 1176 N N . HIS A 1 146 ? -14.514 7.963 14.997 1.00 96.62 146 HIS A N 1
ATOM 1177 C CA . HIS A 1 146 ? -15.422 7.998 16.145 1.00 96.62 146 HIS A CA 1
ATOM 1178 C C . HIS A 1 146 ? -16.274 6.734 16.287 1.00 96.62 146 HIS A C 1
ATOM 1180 O O . HIS A 1 146 ? -17.498 6.777 16.443 1.00 96.62 146 HIS A O 1
ATOM 1186 N N . ILE A 1 147 ? -15.628 5.571 16.189 1.00 98.00 147 ILE A N 1
ATOM 1187 C CA . ILE A 1 147 ? -16.317 4.289 16.306 1.00 98.00 147 ILE A CA 1
ATOM 1188 C C . ILE A 1 147 ? -16.804 4.055 17.739 1.00 98.00 147 ILE A C 1
ATOM 1190 O O . ILE A 1 147 ? -16.087 4.297 18.708 1.00 98.00 147 ILE A O 1
ATOM 1194 N N . LEU A 1 148 ? -18.018 3.519 17.849 1.00 97.81 148 LEU A N 1
ATOM 1195 C CA . LEU A 1 148 ? -18.542 2.893 19.067 1.00 97.81 148 LEU A CA 1
ATOM 1196 C C . LEU A 1 148 ? -18.228 1.390 19.049 1.00 97.81 148 LEU A C 1
ATOM 1198 O O . LEU A 1 148 ? -17.850 0.778 20.043 1.00 97.81 148 LEU A O 1
ATOM 1202 N N . ARG A 1 149 ? -18.342 0.781 17.864 1.00 97.06 149 ARG A N 1
ATOM 1203 C CA . ARG A 1 149 ? -17.886 -0.584 17.602 1.00 97.06 149 ARG A CA 1
ATOM 1204 C C . ARG A 1 149 ? -17.473 -0.750 16.150 1.00 97.06 149 ARG A C 1
ATOM 1206 O O . ARG A 1 149 ? -18.080 -0.159 15.256 1.00 97.06 149 ARG A O 1
ATOM 1213 N N . ALA A 1 150 ? -16.496 -1.612 15.915 1.00 97.75 150 ALA A N 1
ATOM 1214 C CA . ALA A 1 150 ? -16.163 -2.104 14.584 1.00 97.75 150 ALA A CA 1
ATOM 1215 C C . ALA A 1 150 ? -15.855 -3.600 14.637 1.00 97.75 150 ALA A C 1
ATOM 1217 O O . ALA A 1 150 ? -15.546 -4.136 15.697 1.00 97.75 150 ALA A O 1
ATOM 1218 N N . SER A 1 151 ? -15.968 -4.313 13.525 1.00 97.62 151 SER A N 1
ATOM 1219 C CA . SER A 1 151 ? -15.566 -5.718 13.450 1.00 97.62 151 SER A CA 1
ATOM 1220 C C . SER A 1 151 ? -14.979 -6.017 12.088 1.00 97.62 151 SER A C 1
ATOM 1222 O O . SER A 1 151 ? -15.673 -5.810 11.093 1.00 97.62 151 SER A O 1
ATOM 1224 N N . LEU A 1 152 ? -13.737 -6.497 12.068 1.00 97.81 152 LEU A N 1
ATOM 1225 C CA . LEU A 1 152 ? -13.104 -7.109 10.904 1.00 97.81 152 LEU A CA 1
ATOM 1226 C C . LEU A 1 152 ? -13.296 -8.623 11.023 1.00 97.81 152 LEU A C 1
ATOM 1228 O O . LEU A 1 152 ? -12.944 -9.205 12.047 1.00 97.81 152 LEU A O 1
ATOM 1232 N N . PHE A 1 153 ? -13.906 -9.251 10.026 1.00 97.06 153 PHE A N 1
ATOM 1233 C CA . PHE A 1 153 ? -14.343 -10.642 10.101 1.00 97.06 153 PHE A CA 1
ATOM 1234 C C . PHE A 1 153 ? -14.311 -11.313 8.729 1.00 97.06 153 PHE A C 1
ATOM 1236 O O . PHE A 1 153 ? -14.247 -10.648 7.697 1.00 97.06 153 PHE A O 1
ATOM 1243 N N . ARG A 1 154 ? -14.369 -12.643 8.740 1.00 95.94 154 ARG A N 1
ATOM 1244 C CA . ARG A 1 154 ? -14.598 -13.468 7.553 1.00 95.94 154 ARG A CA 1
ATOM 1245 C C . ARG A 1 154 ? -16.079 -13.447 7.197 1.00 95.94 154 ARG A C 1
ATOM 1247 O O . ARG A 1 154 ? -16.906 -13.841 8.020 1.00 95.94 154 ARG A O 1
ATOM 1254 N N . ALA A 1 155 ? -16.427 -13.033 5.985 1.00 94.69 155 ALA A N 1
ATOM 1255 C CA . ALA A 1 155 ? -17.811 -12.987 5.523 1.00 94.69 155 ALA A CA 1
ATOM 1256 C C . ALA A 1 155 ? -18.498 -14.364 5.561 1.00 94.69 155 ALA A C 1
ATOM 1258 O O . ALA A 1 155 ? -19.698 -14.438 5.811 1.00 94.69 155 ALA A O 1
ATOM 1259 N N . GLU A 1 156 ? -17.729 -15.435 5.353 1.00 93.69 156 GLU A N 1
ATOM 1260 C CA . GLU A 1 156 ? -18.202 -16.821 5.297 1.00 93.69 156 GLU A CA 1
ATOM 1261 C C . GLU A 1 156 ? -18.831 -17.318 6.611 1.00 93.69 156 GLU A C 1
ATOM 1263 O O . GLU A 1 156 ? -19.922 -17.885 6.594 1.00 93.69 156 GLU A O 1
ATOM 1268 N N . ASP A 1 157 ? -18.160 -17.121 7.751 1.00 93.56 157 ASP A N 1
ATOM 1269 C CA . ASP A 1 157 ? -18.546 -17.721 9.040 1.00 93.56 157 ASP A CA 1
ATOM 1270 C C . ASP A 1 157 ? -18.696 -16.703 10.185 1.00 93.56 157 ASP A C 1
ATOM 1272 O O . ASP A 1 157 ? -19.084 -17.053 11.308 1.00 93.56 157 ASP A O 1
ATOM 1276 N N . GLY A 1 158 ? -18.407 -15.431 9.911 1.00 94.31 158 GLY A N 1
ATOM 1277 C CA . GLY A 1 158 ? -18.490 -14.342 10.870 1.00 94.31 158 GLY A CA 1
ATOM 1278 C C . GLY A 1 158 ? -17.343 -14.290 11.877 1.00 94.31 158 GLY A C 1
ATOM 1279 O O . GLY A 1 158 ? -17.363 -13.391 12.716 1.00 94.31 158 GLY A O 1
ATOM 1280 N N . ALA A 1 159 ? -16.368 -15.204 11.845 1.00 94.00 159 ALA A N 1
ATOM 1281 C CA . ALA A 1 159 ? -15.248 -15.200 12.784 1.00 94.00 159 ALA A CA 1
ATOM 1282 C C . ALA A 1 159 ? -14.345 -13.980 12.552 1.00 94.00 159 ALA A C 1
ATOM 1284 O O . ALA A 1 159 ? -13.985 -13.663 11.416 1.00 94.00 159 ALA A O 1
ATOM 1285 N N . GLY A 1 160 ? -13.970 -13.283 13.622 1.00 94.50 160 GLY A N 1
ATOM 1286 C CA . GLY A 1 160 ? -13.252 -12.026 13.495 1.00 94.50 160 GLY A CA 1
ATOM 1287 C C . GLY A 1 160 ? -12.819 -11.376 14.802 1.00 94.50 160 GLY A C 1
ATOM 1288 O O . GLY A 1 160 ? -12.871 -11.955 15.890 1.00 94.50 160 GLY A O 1
ATOM 1289 N N . ILE A 1 161 ? -12.379 -10.133 14.647 1.00 95.25 161 ILE A N 1
ATOM 1290 C CA . ILE A 1 161 ? -11.909 -9.241 15.699 1.00 95.25 161 ILE A CA 1
ATOM 1291 C C . ILE A 1 161 ? -12.903 -8.091 15.796 1.00 95.25 161 ILE A C 1
ATOM 1293 O O . ILE A 1 161 ? -13.120 -7.360 14.826 1.00 95.25 161 ILE A O 1
ATOM 1297 N N . ARG A 1 162 ? -13.495 -7.908 16.974 1.00 96.31 162 ARG A N 1
ATOM 1298 C CA . ARG A 1 162 ? -14.358 -6.768 17.285 1.00 96.31 162 ARG A CA 1
ATOM 1299 C C . ARG A 1 162 ? -13.590 -5.738 18.097 1.00 96.31 162 ARG A C 1
ATOM 1301 O O . ARG A 1 162 ? -12.949 -6.098 19.069 1.00 96.31 162 ARG A O 1
ATOM 1308 N N . VAL A 1 163 ? -13.711 -4.468 17.738 1.00 97.44 163 VAL A N 1
ATOM 1309 C CA . VAL A 1 163 ? -13.175 -3.319 18.473 1.00 97.44 163 VAL A CA 1
ATOM 1310 C C . VAL A 1 163 ? -14.292 -2.681 19.286 1.00 97.44 163 VAL A C 1
ATOM 1312 O O . VAL A 1 163 ? -15.376 -2.439 18.745 1.00 97.44 163 VAL A O 1
ATOM 1315 N N . LEU A 1 164 ? -14.020 -2.396 20.559 1.00 96.19 164 LEU A N 1
ATOM 1316 C CA . LEU A 1 164 ? -14.918 -1.680 21.465 1.00 96.19 164 LEU A CA 1
ATOM 1317 C C . LEU A 1 164 ? -14.355 -0.288 21.755 1.00 96.19 164 LEU A C 1
ATOM 1319 O O . LEU A 1 164 ? -13.173 -0.150 22.065 1.00 96.19 164 LEU A O 1
ATOM 1323 N N . SER A 1 165 ? -15.195 0.739 21.646 1.00 97.25 165 SER A N 1
ATOM 1324 C CA . SER A 1 165 ? -14.801 2.134 21.833 1.00 97.25 165 SER A CA 1
ATOM 1325 C C . SER A 1 165 ? -15.999 2.968 22.298 1.00 97.25 165 SER A C 1
ATOM 1327 O O . SER A 1 165 ? -17.152 2.602 22.096 1.00 97.25 165 SER A O 1
ATOM 1329 N N . ASP A 1 166 ? -15.732 4.103 22.924 1.00 96.19 166 ASP A N 1
ATOM 1330 C CA . ASP A 1 166 ? -16.716 5.093 23.379 1.00 96.19 166 ASP A CA 1
ATOM 1331 C C . ASP A 1 166 ? -16.842 6.286 22.411 1.00 96.19 166 ASP A C 1
ATOM 1333 O O . ASP A 1 166 ? -17.420 7.313 22.748 1.00 96.19 166 ASP A O 1
ATOM 1337 N N . GLY A 1 167 ? -16.292 6.156 21.200 1.00 96.81 167 GLY A N 1
ATOM 1338 C CA . GLY A 1 167 ? -16.174 7.234 20.213 1.00 96.81 167 GLY A CA 1
ATOM 1339 C C . GLY A 1 167 ? -14.794 7.902 20.178 1.00 96.81 167 GLY A C 1
ATOM 1340 O O . GLY A 1 167 ? -14.544 8.727 19.297 1.00 96.81 167 GLY A O 1
ATOM 1341 N N . SER A 1 168 ? -13.873 7.525 21.073 1.00 96.62 168 SER A N 1
ATOM 1342 C CA . SER A 1 168 ? -12.492 8.036 21.083 1.00 96.62 168 SER A CA 1
ATOM 1343 C C . SER A 1 168 ? -11.585 7.428 20.008 1.00 96.62 168 SER A C 1
ATOM 1345 O O . SER A 1 168 ? -10.595 8.047 19.625 1.00 96.62 168 SER A O 1
ATOM 1347 N N . HIS A 1 169 ? -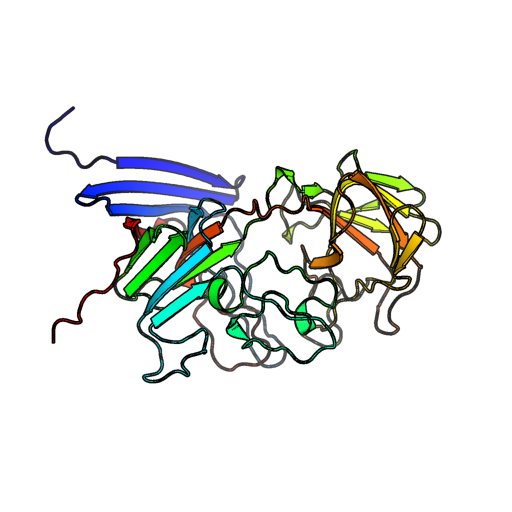11.919 6.244 19.487 1.00 98.25 169 HIS A N 1
ATOM 1348 C CA . HIS A 1 169 ? -11.104 5.553 18.488 1.00 98.25 169 HIS A CA 1
ATOM 1349 C C . HIS A 1 169 ? -11.645 5.724 17.073 1.00 98.25 169 HIS A C 1
ATOM 1351 O O . HIS A 1 169 ? -12.839 5.917 16.834 1.00 98.25 169 HIS A O 1
ATOM 1357 N N . SER A 1 170 ? -10.745 5.554 16.116 1.00 97.94 170 SER A N 1
ATOM 1358 C CA . SER A 1 170 ? -11.056 5.393 14.703 1.00 97.94 170 SER A CA 1
ATOM 1359 C C . SER A 1 170 ? -10.501 4.060 14.197 1.00 97.94 170 SER A C 1
ATOM 1361 O O . SER A 1 170 ? -9.549 3.536 14.767 1.00 97.94 170 SER A O 1
ATOM 1363 N N . VAL A 1 171 ? -11.076 3.499 13.136 1.00 98.06 171 VAL A N 1
ATOM 1364 C CA . VAL A 1 171 ? -10.659 2.206 12.571 1.00 98.06 171 VAL A CA 1
ATOM 1365 C C . VAL A 1 171 ? -10.508 2.281 11.059 1.00 98.06 171 VAL A C 1
ATOM 1367 O O . VAL A 1 171 ? -11.358 2.858 10.386 1.00 98.06 171 VAL A O 1
ATOM 1370 N N . ARG A 1 172 ? -9.487 1.617 10.516 1.00 97.69 172 ARG A N 1
ATOM 1371 C CA . ARG A 1 172 ? -9.426 1.247 9.095 1.00 97.69 172 ARG A CA 1
ATOM 1372 C C . ARG A 1 172 ? -8.888 -0.166 8.928 1.00 97.69 172 ARG A C 1
ATOM 1374 O O . ARG A 1 172 ? -8.143 -0.655 9.779 1.00 97.69 172 ARG A O 1
ATOM 1381 N N . ALA A 1 173 ? -9.274 -0.804 7.830 1.00 97.31 173 ALA A N 1
ATOM 1382 C CA . ALA A 1 173 ? -8.629 -2.021 7.368 1.00 97.31 173 ALA A CA 1
ATOM 1383 C C . ALA A 1 173 ? -7.607 -1.681 6.278 1.00 97.31 173 ALA A C 1
ATOM 1385 O O . ALA A 1 173 ? -7.804 -0.748 5.499 1.00 97.31 173 ALA A O 1
ATOM 1386 N N . GLU A 1 174 ? -6.524 -2.444 6.216 1.00 95.88 174 GLU A N 1
ATOM 1387 C CA . GLU A 1 174 ? -5.497 -2.311 5.185 1.00 95.88 174 GLU A CA 1
ATOM 1388 C C . GLU A 1 174 ? -5.079 -3.689 4.691 1.00 95.88 174 GLU A C 1
ATOM 1390 O O . GLU A 1 174 ? -4.737 -4.558 5.491 1.00 95.88 174 GLU A O 1
ATOM 1395 N N . VAL A 1 175 ? -5.093 -3.895 3.379 1.00 95.06 175 VAL A N 1
ATOM 1396 C CA . VAL A 1 175 ? -4.576 -5.124 2.775 1.00 95.06 175 VAL A CA 1
ATOM 1397 C C . VAL A 1 175 ? -3.059 -5.015 2.653 1.00 95.06 175 VAL A C 1
ATOM 1399 O O . VAL A 1 175 ? -2.557 -4.017 2.144 1.00 95.06 175 VAL A O 1
ATOM 1402 N N . GLN A 1 176 ? -2.345 -6.032 3.127 1.00 92.62 176 GLN A N 1
ATOM 1403 C CA . GLN A 1 176 ? -0.886 -6.087 3.111 1.00 92.62 176 GLN A CA 1
ATOM 1404 C C . GLN A 1 176 ? -0.364 -6.852 1.913 1.00 92.62 176 GLN A C 1
ATOM 1406 O O . GLN A 1 176 ? -0.952 -7.847 1.499 1.00 92.62 176 GLN A O 1
ATOM 1411 N N . GLU A 1 177 ? 0.794 -6.445 1.416 1.00 91.12 177 GLU A N 1
ATOM 1412 C CA . GLU A 1 177 ? 1.499 -7.246 0.430 1.00 91.12 177 GLU A CA 1
ATOM 1413 C C . GLU A 1 177 ? 2.032 -8.537 1.080 1.00 91.12 177 GLU A C 1
ATOM 1415 O O . GLU A 1 177 ? 2.663 -8.471 2.139 1.00 91.12 177 GLU A O 1
ATOM 1420 N N . PRO A 1 178 ? 1.782 -9.724 0.497 1.00 91.62 178 PRO A N 1
ATOM 1421 C CA . PRO A 1 178 ? 2.406 -10.951 0.963 1.00 91.62 178 PRO A CA 1
ATOM 1422 C C . PRO A 1 178 ? 3.900 -10.904 0.641 1.00 91.62 178 PRO A C 1
ATOM 1424 O O . PRO A 1 178 ? 4.282 -10.924 -0.526 1.00 91.62 178 PRO A O 1
ATOM 1427 N N . GLU A 1 179 ? 4.745 -10.890 1.669 1.00 90.38 179 GLU A N 1
ATOM 1428 C CA . GLU A 1 179 ? 6.206 -10.797 1.525 1.00 90.38 179 GLU A CA 1
ATOM 1429 C C . GLU A 1 179 ? 6.781 -11.870 0.586 1.00 90.38 179 GLU A C 1
ATOM 1431 O O . GLU A 1 179 ? 7.615 -11.577 -0.264 1.00 90.38 179 GLU A O 1
ATOM 1436 N N . ALA A 1 180 ? 6.251 -13.096 0.650 1.00 92.50 180 ALA A N 1
ATOM 1437 C CA . ALA A 1 180 ? 6.660 -14.206 -0.215 1.00 92.50 180 ALA A CA 1
ATOM 1438 C C . ALA A 1 180 ? 6.397 -13.970 -1.718 1.00 92.50 180 ALA A C 1
ATOM 1440 O O . ALA A 1 180 ? 6.966 -14.663 -2.560 1.00 92.50 180 ALA A O 1
ATOM 1441 N N . SER A 1 181 ? 5.526 -13.019 -2.060 1.00 94.56 181 SER A N 1
ATOM 1442 C CA . SER A 1 181 ? 5.198 -12.647 -3.438 1.00 94.56 181 SER A CA 1
ATOM 1443 C C . SER A 1 181 ? 6.018 -11.461 -3.951 1.00 94.56 181 SER A C 1
ATOM 1445 O O . SER A 1 181 ? 5.912 -11.141 -5.135 1.00 94.56 181 SER A O 1
ATOM 1447 N N . LEU A 1 182 ? 6.803 -10.802 -3.094 1.00 95.88 182 LEU A N 1
ATOM 1448 C CA . LEU A 1 182 ? 7.586 -9.624 -3.455 1.00 95.88 182 LEU A CA 1
ATOM 1449 C C . LEU A 1 182 ? 8.989 -9.997 -3.956 1.00 95.88 182 LEU A C 1
ATOM 1451 O O . LEU A 1 182 ? 9.605 -10.985 -3.542 1.00 95.88 182 LEU A O 1
ATOM 1455 N N . VAL A 1 183 ? 9.482 -9.192 -4.892 1.00 97.56 183 VAL A N 1
ATOM 1456 C CA . VAL A 1 183 ? 10.825 -9.266 -5.474 1.00 97.56 183 VAL A CA 1
ATOM 1457 C C . VAL A 1 183 ? 11.384 -7.851 -5.505 1.00 97.56 183 VAL A C 1
ATOM 1459 O O . VAL A 1 183 ? 10.933 -7.040 -6.307 1.00 97.56 183 VAL A O 1
ATOM 1462 N N . TRP A 1 184 ? 12.315 -7.521 -4.616 1.00 96.62 184 TRP A N 1
ATOM 1463 C CA . TRP A 1 184 ? 12.874 -6.168 -4.531 1.00 96.62 184 TRP A CA 1
ATOM 1464 C C . TRP A 1 184 ? 13.922 -5.915 -5.613 1.00 96.62 184 TRP A C 1
ATOM 1466 O O . TRP A 1 184 ? 14.436 -6.858 -6.210 1.00 96.62 184 TRP A O 1
ATOM 1476 N N . ALA A 1 185 ? 14.212 -4.645 -5.900 1.00 96.50 185 ALA A N 1
ATOM 1477 C CA . ALA A 1 185 ? 15.071 -4.247 -7.016 1.00 96.50 185 ALA A CA 1
ATOM 1478 C C . ALA A 1 185 ? 16.495 -4.837 -6.984 1.00 96.50 185 ALA A C 1
ATOM 1480 O O . ALA A 1 185 ? 17.127 -4.921 -8.037 1.00 96.50 185 ALA A O 1
ATOM 1481 N N . ASP A 1 186 ? 16.991 -5.248 -5.818 1.00 94.31 186 ASP A N 1
ATOM 1482 C CA . ASP A 1 186 ? 18.299 -5.875 -5.596 1.00 94.31 186 ASP A CA 1
ATOM 1483 C C . ASP A 1 186 ? 18.254 -7.417 -5.552 1.00 94.31 186 ASP A C 1
ATOM 1485 O O . ASP A 1 186 ? 19.280 -8.072 -5.351 1.00 94.31 186 ASP A O 1
ATOM 1489 N N . ASP A 1 187 ? 17.083 -8.021 -5.769 1.00 95.94 187 ASP A N 1
ATOM 1490 C CA . ASP A 1 187 ? 16.909 -9.470 -5.789 1.00 95.94 187 ASP A CA 1
ATOM 1491 C C . ASP A 1 187 ? 17.598 -10.105 -7.009 1.00 95.94 187 ASP A C 1
ATOM 1493 O O . ASP A 1 187 ? 17.447 -9.663 -8.150 1.00 95.94 187 ASP A O 1
ATOM 1497 N N . ALA A 1 188 ? 18.308 -11.213 -6.781 1.00 94.50 188 ALA A N 1
ATOM 1498 C CA . ALA A 1 188 ? 19.067 -11.930 -7.808 1.00 94.50 188 ALA A CA 1
ATOM 1499 C C . ALA A 1 188 ? 18.209 -12.511 -8.953 1.00 94.50 188 ALA A C 1
ATOM 1501 O O . ALA A 1 188 ? 18.755 -12.943 -9.970 1.00 94.50 188 ALA A O 1
ATOM 1502 N N . ARG A 1 189 ? 16.877 -12.545 -8.807 1.00 96.00 189 ARG A N 1
ATOM 1503 C CA . ARG A 1 189 ? 15.934 -12.892 -9.884 1.00 96.00 189 ARG A CA 1
ATOM 1504 C C . ARG A 1 189 ? 15.859 -11.830 -10.982 1.00 96.00 189 ARG A C 1
ATOM 1506 O O . ARG A 1 189 ? 15.331 -12.131 -12.055 1.00 96.00 189 ARG A O 1
ATOM 1513 N N . ILE A 1 190 ? 16.352 -10.619 -10.723 1.00 98.31 190 ILE A N 1
ATOM 1514 C CA . ILE A 1 190 ? 16.360 -9.512 -11.676 1.00 98.31 190 ILE A CA 1
ATOM 1515 C C . ILE A 1 190 ? 17.754 -9.388 -12.296 1.00 98.31 190 ILE A C 1
ATOM 1517 O O . ILE A 1 190 ? 18.761 -9.256 -11.602 1.00 98.31 190 ILE A O 1
ATOM 1521 N N . SER A 1 191 ? 17.815 -9.409 -13.624 1.00 98.31 191 SER A N 1
ATOM 1522 C CA . SER A 1 191 ? 19.024 -9.129 -14.392 1.00 98.31 191 SER A CA 1
ATOM 1523 C C . SER A 1 191 ? 18.948 -7.733 -14.995 1.00 98.31 191 SER A C 1
ATOM 1525 O O . SER A 1 191 ? 17.993 -7.399 -15.694 1.00 98.31 191 SER A O 1
ATOM 1527 N N . TYR A 1 192 ? 19.976 -6.925 -14.750 1.00 98.62 192 TYR A N 1
ATOM 1528 C CA . TYR A 1 192 ? 20.124 -5.602 -15.343 1.00 98.62 192 TYR A CA 1
ATOM 1529 C C . TYR A 1 192 ? 21.210 -5.638 -16.418 1.00 98.62 192 TYR A C 1
ATOM 1531 O O . TYR A 1 192 ? 22.332 -6.081 -16.177 1.00 98.62 192 TYR A O 1
ATOM 1539 N N . THR A 1 193 ? 20.877 -5.155 -17.611 1.00 98.56 193 THR A N 1
ATOM 1540 C CA . THR A 1 193 ? 21.797 -5.022 -18.748 1.00 98.56 193 THR A CA 1
ATOM 1541 C C . THR A 1 193 ? 21.875 -3.566 -19.188 1.00 98.56 193 THR A C 1
ATOM 1543 O O . THR A 1 193 ? 20.889 -2.831 -19.096 1.00 98.56 193 THR A O 1
ATOM 1546 N N . GLY A 1 194 ? 23.046 -3.141 -19.662 1.00 98.31 194 GLY A N 1
ATOM 1547 C CA . GLY A 1 194 ? 23.325 -1.734 -19.957 1.00 98.31 194 GLY A CA 1
ATOM 1548 C C . GLY A 1 194 ? 23.622 -0.919 -18.696 1.00 98.31 194 GLY A C 1
ATOM 1549 O O . GLY A 1 194 ? 24.110 -1.448 -17.700 1.00 98.31 194 GLY A O 1
ATOM 1550 N N . GLU A 1 195 ? 23.351 0.380 -18.754 1.00 98.19 195 GLU A N 1
ATOM 1551 C CA . GLU A 1 195 ? 23.592 1.301 -17.645 1.00 98.19 195 GLU A CA 1
ATOM 1552 C C . GLU A 1 195 ? 22.404 1.321 -16.685 1.00 98.19 195 GLU A C 1
ATOM 1554 O O . GLU A 1 195 ? 21.324 1.803 -17.040 1.00 98.19 195 GLU A O 1
ATOM 1559 N N . TRP A 1 196 ? 22.636 0.826 -15.472 1.00 98.44 196 TRP A N 1
ATOM 1560 C CA . TRP A 1 196 ? 21.751 0.941 -14.319 1.00 98.44 196 TRP A CA 1
ATOM 1561 C C . TRP A 1 196 ? 22.571 1.321 -13.095 1.00 98.44 196 TRP A C 1
ATOM 1563 O O . TRP A 1 196 ? 23.721 0.899 -12.959 1.00 98.44 196 TRP A O 1
ATOM 1573 N N . TYR A 1 197 ? 21.980 2.087 -12.192 1.00 97.12 197 TYR A N 1
ATOM 1574 C CA . TYR A 1 197 ? 22.607 2.434 -10.926 1.00 97.12 197 TYR A CA 1
ATOM 1575 C C . TYR A 1 197 ? 21.594 2.330 -9.793 1.00 97.12 197 TYR A C 1
ATOM 1577 O O . TYR A 1 197 ? 20.395 2.532 -9.983 1.00 97.12 197 TYR A O 1
ATOM 1585 N N . GLN A 1 198 ? 22.094 1.951 -8.624 1.00 96.88 198 GLN A N 1
ATOM 1586 C CA . GLN A 1 198 ? 21.286 1.792 -7.428 1.00 96.88 198 GLN A CA 1
ATOM 1587 C C . GLN A 1 198 ? 21.209 3.120 -6.686 1.00 96.88 198 GLN A C 1
ATOM 1589 O O . GLN A 1 198 ? 22.231 3.772 -6.483 1.00 96.88 198 GLN A O 1
ATOM 1594 N N . GLU A 1 199 ? 20.018 3.465 -6.220 1.00 95.06 199 GLU A N 1
ATOM 1595 C CA . GLU A 1 199 ? 19.773 4.628 -5.379 1.00 95.06 199 GLU A CA 1
ATOM 1596 C C . GLU A 1 199 ? 19.132 4.230 -4.052 1.00 95.06 199 GLU A C 1
ATOM 1598 O O . GLU A 1 199 ? 18.534 3.160 -3.898 1.00 95.06 199 GLU A O 1
ATOM 1603 N N . THR A 1 200 ? 19.278 5.121 -3.075 1.00 93.12 200 THR A N 1
ATOM 1604 C CA . THR A 1 200 ? 18.648 5.005 -1.757 1.00 93.12 200 THR A CA 1
ATOM 1605 C C . THR A 1 200 ? 17.866 6.275 -1.459 1.00 93.12 200 THR A C 1
ATOM 1607 O O . THR A 1 200 ? 18.256 7.357 -1.893 1.00 93.12 200 THR A O 1
ATOM 1610 N N . ASP A 1 201 ? 16.782 6.163 -0.694 1.00 88.94 201 ASP A N 1
ATOM 1611 C CA . ASP A 1 201 ? 16.027 7.324 -0.226 1.00 88.94 201 ASP A CA 1
ATOM 1612 C C . ASP A 1 201 ? 15.809 7.225 1.281 1.00 88.94 201 ASP A C 1
ATOM 1614 O O . ASP A 1 201 ? 15.067 6.370 1.767 1.00 88.94 201 ASP A O 1
ATOM 1618 N N . ALA A 1 202 ? 16.455 8.120 2.031 1.00 82.31 202 ALA A N 1
ATOM 1619 C CA . ALA A 1 202 ? 16.390 8.132 3.489 1.00 82.31 202 ALA A CA 1
ATOM 1620 C C . ALA A 1 202 ? 14.957 8.306 4.026 1.00 82.31 202 ALA A C 1
ATOM 1622 O O . ALA A 1 202 ? 14.679 7.871 5.143 1.00 82.31 202 ALA A O 1
ATOM 1623 N N . LYS A 1 203 ? 14.030 8.885 3.243 1.00 82.19 203 LYS A N 1
ATOM 1624 C CA . LYS A 1 203 ? 12.612 9.007 3.629 1.00 82.19 203 LYS A CA 1
ATOM 1625 C C . LYS A 1 203 ? 11.909 7.650 3.727 1.00 82.19 203 LYS A C 1
ATOM 1627 O O . LYS A 1 203 ? 10.888 7.556 4.401 1.00 82.19 203 LYS A O 1
ATOM 1632 N N . CYS A 1 204 ? 12.442 6.624 3.065 1.00 84.56 204 CYS A N 1
ATOM 1633 C CA . CYS A 1 204 ? 11.876 5.276 3.020 1.00 84.56 204 CYS A CA 1
ATOM 1634 C C . CYS A 1 204 ? 12.592 4.291 3.959 1.00 84.56 204 CYS A C 1
ATOM 1636 O O . CYS A 1 204 ? 12.234 3.117 4.013 1.00 84.56 204 CYS A O 1
ATOM 1638 N N . GLY A 1 205 ? 13.575 4.765 4.731 1.00 82.38 205 GLY A N 1
ATOM 1639 C CA . GLY A 1 205 ? 14.340 3.955 5.676 1.00 82.38 205 GLY A CA 1
ATOM 1640 C C . GLY A 1 205 ? 15.661 3.426 5.113 1.00 82.38 205 GLY A C 1
ATOM 1641 O O . GLY A 1 205 ? 15.925 3.449 3.913 1.00 82.38 205 GLY A O 1
ATOM 1642 N N . ALA A 1 206 ? 16.523 2.953 6.016 1.00 82.56 206 ALA A N 1
ATOM 1643 C CA . ALA A 1 206 ? 17.909 2.592 5.705 1.00 82.56 206 ALA A CA 1
ATOM 1644 C C . ALA A 1 206 ? 18.055 1.383 4.763 1.00 82.56 206 ALA A C 1
ATOM 1646 O O . ALA A 1 206 ? 19.077 1.265 4.083 1.00 82.56 206 ALA A O 1
ATOM 1647 N N . ASP A 1 207 ? 17.043 0.520 4.693 1.00 84.81 207 ASP A N 1
ATOM 1648 C CA . ASP A 1 207 ? 17.053 -0.707 3.885 1.00 84.81 207 ASP A CA 1
ATOM 1649 C C . ASP A 1 207 ? 16.412 -0.515 2.503 1.00 84.81 207 ASP A C 1
ATOM 1651 O O . ASP A 1 207 ? 16.476 -1.402 1.660 1.00 84.81 207 ASP A O 1
ATOM 1655 N N . TYR A 1 208 ? 15.833 0.657 2.236 1.00 90.50 208 TYR A N 1
ATOM 1656 C CA . TYR A 1 208 ? 15.140 0.931 0.984 1.00 90.50 208 TYR A CA 1
ATOM 1657 C C . TYR A 1 208 ? 16.103 1.122 -0.196 1.00 90.50 208 TYR A C 1
ATOM 1659 O O . TYR A 1 208 ? 17.053 1.911 -0.108 1.00 90.50 208 TYR A O 1
ATOM 1667 N N . ARG A 1 209 ? 15.856 0.420 -1.308 1.00 93.31 209 ARG A N 1
ATOM 1668 C CA . ARG A 1 209 ? 16.679 0.436 -2.528 1.00 93.31 209 ARG A CA 1
ATOM 1669 C C . ARG A 1 209 ? 15.810 0.561 -3.775 1.00 93.31 209 ARG A C 1
ATOM 1671 O O . ARG A 1 209 ? 14.747 -0.043 -3.856 1.00 93.31 209 ARG A O 1
ATOM 1678 N N . GLU A 1 210 ? 16.307 1.296 -4.765 1.00 95.81 210 GLU A N 1
ATOM 1679 C CA . GLU A 1 210 ? 15.716 1.407 -6.102 1.00 95.81 210 GLU A CA 1
ATOM 1680 C C . GLU A 1 210 ? 16.804 1.267 -7.174 1.00 95.81 210 GLU A C 1
ATOM 1682 O O . GLU A 1 210 ? 17.954 1.642 -6.947 1.00 95.81 210 GLU A O 1
ATOM 1687 N N . MET A 1 211 ? 16.438 0.797 -8.367 1.00 98.12 211 MET A N 1
ATOM 1688 C CA . MET A 1 211 ? 17.325 0.695 -9.530 1.00 98.12 211 MET A CA 1
ATOM 1689 C C . MET A 1 211 ? 16.875 1.641 -10.639 1.00 98.12 211 MET A C 1
ATOM 1691 O O . MET A 1 211 ? 15.726 1.597 -11.073 1.00 98.12 211 MET A O 1
ATOM 1695 N N . TRP A 1 212 ? 17.784 2.496 -11.100 1.00 98.12 212 TRP A N 1
ATOM 1696 C CA . TRP A 1 212 ? 17.502 3.603 -12.009 1.00 98.12 212 TRP A CA 1
ATOM 1697 C C . TRP A 1 212 ? 18.221 3.434 -13.343 1.00 98.12 212 TRP A C 1
ATOM 1699 O O . TRP A 1 212 ? 19.387 3.039 -13.395 1.00 98.12 212 TRP A O 1
ATOM 1709 N N . SER A 1 213 ? 17.548 3.806 -14.431 1.00 98.44 213 SER A N 1
ATOM 1710 C CA . SER A 1 213 ? 18.170 3.982 -15.742 1.00 98.44 213 SER A CA 1
ATOM 1711 C C . SER A 1 213 ? 17.392 4.977 -16.593 1.00 98.44 213 SER A C 1
ATOM 1713 O O . SER A 1 213 ? 16.175 5.071 -16.498 1.00 98.44 213 SER A O 1
ATOM 1715 N N . LYS A 1 214 ? 18.083 5.702 -17.471 1.00 97.62 214 LYS A N 1
ATOM 1716 C CA . LYS A 1 214 ? 17.461 6.496 -18.546 1.00 97.62 214 LYS A CA 1
ATOM 1717 C C . LYS A 1 214 ? 18.056 6.212 -19.922 1.00 97.62 214 LYS A C 1
ATOM 1719 O O . LYS A 1 214 ? 17.693 6.865 -20.895 1.00 97.62 214 LYS A O 1
ATOM 1724 N N . THR A 1 215 ? 18.987 5.264 -20.005 1.00 98.38 215 THR A N 1
ATOM 1725 C CA . THR A 1 215 ? 19.798 5.035 -21.201 1.00 98.38 215 THR A CA 1
ATOM 1726 C C . THR A 1 215 ? 19.071 4.068 -22.141 1.00 98.38 215 THR A C 1
ATOM 1728 O O . THR A 1 215 ? 18.826 2.919 -21.762 1.00 98.38 215 THR A O 1
ATOM 1731 N N . PRO A 1 216 ? 18.722 4.479 -23.377 1.00 98.25 216 PRO A N 1
ATOM 1732 C CA . PRO A 1 216 ? 18.181 3.557 -24.369 1.00 98.25 216 PRO A CA 1
ATOM 1733 C C . PRO A 1 216 ? 19.142 2.395 -24.628 1.00 98.25 216 PRO A C 1
ATOM 1735 O O . PRO A 1 216 ? 20.342 2.597 -24.801 1.00 98.25 216 PRO A O 1
ATOM 1738 N N . GLY A 1 217 ? 18.607 1.177 -24.685 1.00 98.06 217 GLY A N 1
ATOM 1739 C CA . GLY A 1 217 ? 19.399 -0.050 -24.819 1.00 98.06 217 GLY A CA 1
ATOM 1740 C C . GLY A 1 217 ? 19.712 -0.734 -23.486 1.00 98.06 217 GLY A C 1
ATOM 1741 O O . GLY A 1 217 ? 20.055 -1.915 -23.496 1.00 98.06 217 GLY A O 1
ATOM 1742 N N . SER A 1 218 ? 19.521 -0.051 -22.353 1.00 98.75 218 SER A N 1
ATOM 1743 C CA . SER A 1 218 ? 19.460 -0.700 -21.043 1.00 98.75 218 SER A CA 1
ATOM 1744 C C . SER A 1 218 ? 18.168 -1.505 -20.882 1.00 98.75 218 SER A C 1
ATOM 1746 O O . SER A 1 218 ? 17.141 -1.184 -21.486 1.00 98.75 218 SER A O 1
ATOM 1748 N N . ALA A 1 219 ? 18.197 -2.539 -20.042 1.00 98.75 219 ALA A N 1
ATOM 1749 C CA . ALA A 1 219 ? 16.999 -3.286 -19.674 1.00 98.75 219 ALA A CA 1
ATOM 1750 C C . ALA A 1 219 ? 17.084 -3.941 -18.297 1.00 98.75 219 ALA A C 1
ATOM 1752 O O . ALA A 1 219 ? 18.171 -4.329 -17.869 1.00 98.75 219 ALA A O 1
ATOM 1753 N N . ALA A 1 220 ? 15.926 -4.099 -17.661 1.00 98.81 220 ALA A N 1
ATOM 1754 C CA . ALA A 1 220 ? 15.716 -4.946 -16.495 1.00 98.81 220 ALA A CA 1
ATOM 1755 C C . ALA A 1 220 ? 14.864 -6.153 -16.908 1.00 98.81 220 ALA A C 1
ATOM 1757 O O . ALA A 1 220 ? 13.806 -5.981 -17.519 1.00 98.81 220 ALA A O 1
ATOM 1758 N N . GLU A 1 221 ? 15.318 -7.360 -16.591 1.00 98.69 221 GLU A N 1
ATOM 1759 C CA . GLU A 1 221 ? 14.629 -8.614 -16.892 1.00 98.69 221 GLU A CA 1
ATOM 1760 C C . GLU A 1 221 ? 14.391 -9.405 -15.614 1.00 98.69 221 GLU A C 1
ATOM 1762 O O . GLU A 1 221 ? 15.336 -9.727 -14.898 1.00 98.69 221 GLU A O 1
ATOM 1767 N N . ILE A 1 222 ? 13.135 -9.750 -15.345 1.00 98.50 222 ILE A N 1
ATOM 1768 C CA . ILE A 1 222 ? 12.758 -10.612 -14.227 1.00 98.50 222 ILE A CA 1
ATOM 1769 C C . ILE A 1 222 ? 12.133 -11.900 -14.749 1.00 98.50 222 ILE A C 1
ATOM 1771 O O . ILE A 1 222 ? 11.181 -11.883 -15.535 1.00 98.50 222 ILE A O 1
ATOM 1775 N N . LEU A 1 223 ? 12.663 -13.024 -14.267 1.00 97.25 223 LEU A N 1
ATOM 1776 C CA . LEU A 1 223 ? 12.045 -14.332 -14.428 1.00 97.25 223 LEU A CA 1
ATOM 1777 C C . LEU A 1 223 ? 11.095 -14.572 -13.258 1.00 97.25 223 LEU A C 1
ATOM 1779 O O . LEU A 1 223 ? 11.487 -14.455 -12.095 1.00 97.25 223 LEU A O 1
ATOM 1783 N N . PHE A 1 224 ? 9.857 -14.951 -13.556 1.00 97.69 224 PHE A N 1
ATOM 1784 C CA . PHE A 1 224 ? 8.865 -15.260 -12.533 1.00 97.69 224 PHE A CA 1
ATOM 1785 C C . PHE A 1 224 ? 8.039 -16.487 -12.904 1.00 97.69 224 PHE A C 1
ATOM 1787 O O . PHE A 1 224 ? 7.920 -16.844 -14.073 1.00 97.69 224 PHE A O 1
ATOM 1794 N N . GLU A 1 225 ? 7.470 -17.140 -11.893 1.00 97.50 225 GLU A N 1
ATOM 1795 C CA . GLU A 1 225 ? 6.517 -18.231 -12.074 1.00 97.50 225 GLU A CA 1
ATOM 1796 C C . GLU A 1 225 ? 5.190 -17.839 -11.426 1.00 97.50 225 GLU A C 1
ATOM 1798 O O . GLU A 1 225 ? 5.137 -17.573 -10.227 1.00 97.50 225 GLU A O 1
ATOM 1803 N N . GLY A 1 226 ? 4.123 -17.757 -12.217 1.00 97.12 226 GLY A N 1
ATOM 1804 C CA . GLY A 1 226 ? 2.840 -17.250 -11.751 1.00 97.12 226 GLY A CA 1
ATOM 1805 C C . GLY A 1 226 ? 1.809 -17.129 -12.866 1.00 97.12 226 GLY A C 1
ATOM 1806 O O . GLY A 1 226 ? 1.911 -17.768 -13.903 1.00 97.12 226 GLY A O 1
ATOM 1807 N N . THR A 1 227 ? 0.799 -16.310 -12.612 1.00 97.88 227 THR A N 1
ATOM 1808 C CA . THR A 1 227 ? -0.328 -15.964 -13.498 1.00 97.88 227 THR A CA 1
ATOM 1809 C C . THR A 1 227 ? -0.398 -14.456 -13.765 1.00 97.88 227 THR A C 1
ATOM 1811 O O . THR A 1 227 ? -1.324 -13.961 -14.409 1.00 97.88 227 THR A O 1
ATOM 1814 N N . GLY A 1 228 ? 0.560 -13.697 -13.236 1.00 98.06 228 GLY A N 1
ATOM 1815 C CA . GLY A 1 228 ? 0.629 -12.256 -13.391 1.00 98.06 228 GLY A CA 1
ATOM 1816 C C . GLY A 1 228 ? 1.793 -11.645 -12.627 1.00 98.06 228 GLY A C 1
ATOM 1817 O O . GLY A 1 228 ? 2.448 -12.313 -11.822 1.00 98.06 228 GLY A O 1
ATOM 1818 N N . ILE A 1 229 ? 2.040 -10.369 -12.891 1.00 98.44 229 ILE A N 1
ATOM 1819 C CA . ILE A 1 229 ? 3.101 -9.586 -12.268 1.00 98.44 229 ILE A CA 1
ATOM 1820 C C . ILE A 1 229 ? 2.690 -8.115 -12.177 1.00 98.44 229 ILE A C 1
ATOM 1822 O O . ILE A 1 229 ? 2.032 -7.584 -13.073 1.00 98.44 229 ILE A O 1
ATOM 1826 N N . VAL A 1 230 ? 3.102 -7.455 -11.100 1.00 98.44 230 VAL A N 1
ATOM 1827 C CA . VAL A 1 230 ? 3.011 -6.003 -10.921 1.00 98.44 230 VAL A CA 1
ATOM 1828 C C . VAL A 1 230 ? 4.424 -5.462 -10.806 1.00 98.44 230 VAL A C 1
ATOM 1830 O O . VAL A 1 230 ? 5.208 -5.980 -10.019 1.00 98.44 230 VAL A O 1
ATOM 1833 N N . TRP A 1 231 ? 4.749 -4.435 -11.580 1.00 98.62 231 TRP A N 1
ATOM 1834 C CA . TRP A 1 231 ? 5.944 -3.623 -11.401 1.00 98.62 231 TRP A CA 1
ATOM 1835 C C . TRP A 1 231 ? 5.598 -2.452 -10.484 1.00 98.62 231 TRP A C 1
ATOM 1837 O O . TRP A 1 231 ? 4.794 -1.582 -10.834 1.00 98.62 231 TRP A O 1
ATOM 1847 N N . TYR A 1 232 ? 6.222 -2.452 -9.311 1.00 97.81 232 TYR A N 1
ATOM 1848 C CA . TYR A 1 232 ? 6.214 -1.338 -8.385 1.00 97.81 232 TYR A CA 1
ATOM 1849 C C . TYR A 1 232 ? 7.432 -0.445 -8.610 1.00 97.81 232 TYR A C 1
ATOM 1851 O O . TYR A 1 232 ? 8.569 -0.901 -8.771 1.00 97.81 232 TYR A O 1
ATOM 1859 N N . GLY A 1 233 ? 7.175 0.852 -8.623 1.00 96.81 233 GLY A N 1
ATOM 1860 C CA . GLY A 1 233 ? 8.195 1.879 -8.711 1.00 96.81 233 GLY A CA 1
ATOM 1861 C C . GLY A 1 233 ? 7.656 3.188 -8.165 1.00 96.81 233 GLY A C 1
ATOM 1862 O O . GLY A 1 233 ? 6.436 3.360 -8.065 1.00 96.81 233 GLY A O 1
ATOM 1863 N N . PRO A 1 234 ? 8.529 4.145 -7.846 1.00 95.81 234 PRO A N 1
ATOM 1864 C CA . PRO A 1 234 ? 8.075 5.485 -7.570 1.00 95.81 234 PRO A CA 1
ATOM 1865 C C . PRO A 1 234 ? 7.565 6.173 -8.843 1.00 95.81 234 PRO A C 1
ATOM 1867 O O . PRO A 1 234 ? 7.969 5.827 -9.953 1.00 95.81 234 PRO A O 1
ATOM 1870 N N . VAL A 1 235 ? 6.729 7.197 -8.684 1.00 95.06 235 VAL A N 1
ATOM 1871 C CA . VAL A 1 235 ? 6.411 8.176 -9.737 1.00 95.06 235 VAL A CA 1
ATOM 1872 C C . VAL A 1 235 ? 6.887 9.569 -9.327 1.00 95.06 235 VAL A C 1
ATOM 1874 O O . VAL A 1 235 ? 6.719 9.952 -8.171 1.00 95.06 235 VAL A O 1
ATOM 1877 N N . ASP A 1 236 ? 7.471 10.328 -10.257 1.00 94.81 236 ASP A N 1
ATOM 1878 C CA . ASP A 1 236 ? 8.058 11.663 -10.033 1.00 94.81 236 ASP A CA 1
ATOM 1879 C C . ASP A 1 236 ? 7.960 12.512 -11.320 1.00 94.81 236 ASP A C 1
ATOM 1881 O O . ASP A 1 236 ? 7.582 12.019 -12.380 1.00 94.81 236 ASP A O 1
ATOM 1885 N N . VAL A 1 237 ? 8.274 13.805 -11.259 1.00 93.88 237 VAL A N 1
ATOM 1886 C CA . VAL A 1 237 ? 8.329 14.716 -12.410 1.00 93.88 237 VAL A CA 1
ATOM 1887 C C . VAL A 1 237 ? 9.529 14.478 -13.335 1.00 93.88 237 VAL A C 1
ATOM 1889 O O . VAL A 1 237 ? 9.500 14.952 -14.469 1.00 93.88 237 VAL A O 1
ATOM 1892 N N . ILE A 1 238 ? 10.569 13.764 -12.890 1.00 95.00 238 ILE A N 1
ATOM 1893 C CA . ILE A 1 238 ? 11.774 13.447 -13.691 1.00 95.00 238 ILE A CA 1
ATOM 1894 C C . ILE A 1 238 ? 11.715 12.082 -14.403 1.00 95.00 238 ILE A C 1
ATOM 1896 O O . ILE A 1 238 ? 12.701 11.663 -15.012 1.00 95.00 238 ILE A O 1
ATOM 1900 N N . TYR A 1 239 ? 10.597 11.362 -14.302 1.00 96.94 239 TYR A N 1
ATOM 1901 C CA . TYR A 1 239 ? 10.476 10.009 -14.845 1.00 96.94 239 TYR A CA 1
ATOM 1902 C C . TYR A 1 239 ? 9.852 9.978 -16.242 1.00 96.94 239 TYR A C 1
ATOM 1904 O O . TYR A 1 239 ? 9.060 10.847 -16.610 1.00 96.94 239 TYR A O 1
ATOM 1912 N N . GLY A 1 240 ? 10.271 8.992 -17.038 1.00 97.62 240 GLY A N 1
ATOM 1913 C CA . GLY A 1 240 ? 10.014 8.918 -18.475 1.00 97.62 240 GLY A CA 1
ATOM 1914 C C . GLY A 1 240 ? 9.135 7.751 -18.914 1.00 97.62 240 GLY A C 1
ATOM 1915 O O . GLY A 1 240 ? 8.342 7.206 -18.146 1.00 97.62 240 GLY A O 1
ATOM 1916 N N . TYR A 1 241 ? 9.293 7.378 -20.188 1.00 98.44 241 TYR A N 1
ATOM 1917 C CA . TYR A 1 241 ? 8.625 6.221 -20.774 1.00 98.44 241 TYR A CA 1
ATOM 1918 C C . TYR A 1 241 ? 9.486 4.962 -20.741 1.00 98.44 241 TYR A C 1
ATOM 1920 O O . TYR A 1 241 ? 10.677 4.995 -21.064 1.00 98.44 241 TYR A O 1
ATOM 1928 N N . ALA A 1 242 ? 8.844 3.838 -20.435 1.00 98.69 242 ALA A N 1
ATOM 1929 C CA . ALA A 1 242 ? 9.400 2.505 -20.608 1.00 98.69 242 ALA A CA 1
ATOM 1930 C C . ALA A 1 242 ? 8.617 1.707 -21.656 1.00 98.69 242 ALA A C 1
ATOM 1932 O O . ALA A 1 242 ? 7.392 1.823 -21.777 1.00 98.69 242 ALA A O 1
ATOM 1933 N N . ARG A 1 243 ? 9.332 0.847 -22.384 1.00 98.81 243 ARG A N 1
ATOM 1934 C CA . ARG A 1 243 ? 8.736 -0.270 -23.122 1.00 98.81 243 ARG A CA 1
ATOM 1935 C C . ARG A 1 243 ? 8.724 -1.488 -22.219 1.00 98.81 243 ARG A C 1
ATOM 1937 O O . ARG A 1 243 ? 9.733 -1.802 -21.594 1.00 98.81 243 ARG A O 1
ATOM 1944 N N . VAL A 1 244 ? 7.597 -2.181 -22.190 1.00 98.88 244 VAL A N 1
ATOM 1945 C CA . VAL A 1 244 ? 7.413 -3.408 -21.425 1.00 98.88 244 VAL A CA 1
ATOM 1946 C C . VAL A 1 244 ? 7.119 -4.543 -22.390 1.00 98.88 244 VAL A C 1
ATOM 1948 O O . VAL A 1 244 ? 6.213 -4.457 -23.225 1.00 98.88 244 VAL A O 1
ATOM 1951 N N . PHE A 1 245 ? 7.892 -5.614 -22.265 1.00 98.81 245 PHE A N 1
ATOM 1952 C CA . PHE A 1 245 ? 7.730 -6.851 -23.008 1.00 98.81 245 PHE A CA 1
ATOM 1953 C C . PHE A 1 245 ? 7.422 -7.983 -22.035 1.00 98.81 245 PHE A C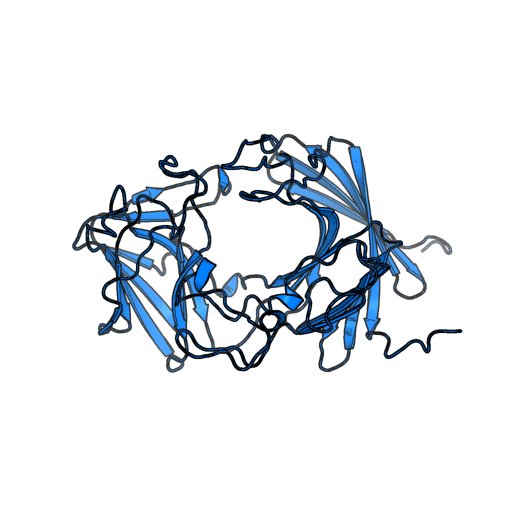 1
ATOM 1955 O O . PHE A 1 245 ? 8.024 -8.066 -20.966 1.00 98.81 245 PHE A O 1
ATOM 1962 N N . LEU A 1 246 ? 6.516 -8.869 -22.431 1.00 98.62 246 LEU A N 1
ATOM 1963 C CA . LEU A 1 246 ? 6.242 -10.116 -21.732 1.00 98.62 246 LEU A CA 1
ATOM 1964 C C . LEU A 1 246 ? 6.489 -11.273 -22.696 1.00 98.62 246 LEU A C 1
ATOM 1966 O O . LEU A 1 246 ? 5.946 -11.274 -23.803 1.00 98.62 246 LEU A O 1
ATOM 1970 N N . ASP A 1 247 ? 7.330 -12.221 -22.289 1.00 98.31 247 ASP A N 1
ATOM 1971 C CA . ASP A 1 247 ? 7.709 -13.398 -23.080 1.00 98.31 247 ASP A CA 1
ATOM 1972 C C . ASP A 1 247 ? 8.186 -13.027 -24.498 1.00 98.31 247 ASP A C 1
ATOM 1974 O O . ASP A 1 247 ? 7.829 -13.641 -25.503 1.00 98.31 247 ASP A O 1
ATOM 1978 N N . GLY A 1 248 ? 8.967 -11.943 -24.587 1.00 97.88 248 GLY A N 1
ATOM 1979 C CA . GLY A 1 248 ? 9.507 -11.401 -25.839 1.00 97.88 248 GLY A CA 1
ATOM 1980 C C . GLY A 1 248 ? 8.524 -10.574 -26.678 1.00 97.88 248 GLY A C 1
ATOM 1981 O O . GLY A 1 248 ? 8.934 -9.960 -27.663 1.00 97.88 248 GLY A O 1
ATOM 1982 N N . ARG A 1 249 ? 7.240 -10.491 -26.302 1.00 98.31 249 ARG A N 1
ATOM 1983 C CA . ARG A 1 249 ? 6.235 -9.680 -27.004 1.00 98.31 249 ARG A CA 1
ATOM 1984 C C . ARG A 1 249 ? 6.076 -8.314 -26.347 1.00 98.31 249 ARG A C 1
ATOM 1986 O O . ARG A 1 249 ? 5.838 -8.234 -25.147 1.00 98.31 249 ARG A O 1
ATOM 1993 N N . LEU A 1 250 ? 6.107 -7.241 -27.140 1.00 98.56 250 LEU A N 1
ATOM 1994 C CA . LEU A 1 250 ? 5.785 -5.895 -26.657 1.00 98.56 250 LEU A CA 1
ATOM 1995 C C . LEU A 1 250 ? 4.327 -5.848 -26.174 1.00 98.56 250 LEU A C 1
ATOM 1997 O O . LEU A 1 250 ? 3.412 -6.096 -26.961 1.00 98.56 250 LEU A O 1
ATOM 2001 N N . VAL A 1 251 ? 4.119 -5.531 -24.896 1.00 98.25 251 VAL A N 1
ATOM 2002 C CA . VAL A 1 251 ? 2.782 -5.413 -24.290 1.00 98.25 251 VAL A CA 1
ATOM 2003 C C . VAL A 1 251 ? 2.368 -3.964 -24.060 1.00 98.25 251 VAL A C 1
ATOM 2005 O O . VAL A 1 251 ? 1.192 -3.644 -24.211 1.00 98.25 251 VAL A O 1
ATOM 2008 N N . ASP A 1 252 ? 3.320 -3.072 -23.783 1.00 98.19 252 ASP A N 1
ATOM 2009 C CA . ASP A 1 252 ? 3.099 -1.626 -23.811 1.00 98.19 252 ASP A CA 1
ATOM 2010 C C . ASP A 1 252 ? 4.386 -0.917 -24.246 1.00 98.19 252 ASP A C 1
ATOM 2012 O O . ASP A 1 252 ? 5.469 -1.180 -23.727 1.00 98.19 252 ASP A O 1
ATOM 2016 N N . GLY A 1 253 ? 4.276 -0.034 -25.237 1.00 97.62 253 GLY A N 1
ATOM 2017 C CA . GLY A 1 253 ? 5.405 0.723 -25.769 1.00 97.62 253 GLY A CA 1
ATOM 2018 C C . GLY A 1 253 ? 5.697 2.031 -25.035 1.00 97.62 253 GLY A C 1
ATOM 2019 O O . GLY A 1 253 ? 6.672 2.700 -25.378 1.00 97.62 253 GLY A O 1
ATOM 2020 N N . ARG A 1 254 ? 4.825 2.443 -24.108 1.00 95.75 254 ARG A N 1
ATOM 2021 C CA . ARG A 1 254 ? 4.842 3.784 -23.521 1.00 95.75 254 ARG A CA 1
ATOM 2022 C C . ARG A 1 254 ? 4.221 3.792 -22.121 1.00 95.75 254 ARG A C 1
ATOM 2024 O O . ARG A 1 254 ? 3.296 4.558 -21.852 1.00 95.75 254 ARG A O 1
ATOM 2031 N N . VAL A 1 255 ? 4.731 2.943 -21.231 1.00 97.75 255 VAL A N 1
ATOM 2032 C CA . VAL A 1 255 ? 4.393 3.021 -19.803 1.00 97.75 255 VAL A CA 1
ATOM 2033 C C . VAL A 1 255 ? 4.991 4.312 -19.248 1.00 97.75 255 VAL A C 1
ATOM 2035 O O . VAL A 1 255 ? 6.203 4.494 -19.315 1.00 97.75 255 VAL A O 1
ATOM 2038 N N . ASP A 1 256 ? 4.137 5.222 -18.777 1.00 96.00 256 ASP A N 1
ATOM 2039 C CA . ASP A 1 256 ? 4.525 6.522 -18.216 1.00 96.00 256 ASP A CA 1
ATOM 2040 C C . ASP A 1 256 ? 4.743 6.390 -16.710 1.00 96.00 256 ASP A C 1
ATOM 2042 O O . ASP A 1 256 ? 3.806 6.056 -15.983 1.00 96.00 256 ASP A O 1
ATOM 2046 N N . GLN A 1 257 ? 5.966 6.648 -16.247 1.00 96.19 257 GLN A N 1
ATOM 2047 C CA . GLN A 1 257 ? 6.284 6.679 -14.819 1.00 96.19 257 GLN A CA 1
ATOM 2048 C C . GLN A 1 257 ? 6.271 8.113 -14.257 1.00 96.19 257 GLN A C 1
ATOM 2050 O O . GLN A 1 257 ? 6.547 8.336 -13.075 1.00 96.19 257 GLN A O 1
ATOM 2055 N N . ARG A 1 258 ? 5.913 9.116 -15.070 1.00 94.19 258 ARG A N 1
ATOM 2056 C CA . ARG A 1 258 ? 5.734 10.474 -14.570 1.00 94.19 258 ARG A CA 1
ATOM 2057 C C . ARG A 1 258 ? 4.526 10.545 -13.641 1.00 94.19 258 ARG A C 1
ATOM 2059 O O . ARG A 1 258 ? 3.449 10.030 -13.937 1.00 94.19 258 ARG A O 1
ATOM 2066 N N . VAL A 1 259 ? 4.662 11.276 -12.538 1.00 90.56 259 VAL A N 1
ATOM 2067 C CA . VAL A 1 259 ? 3.516 11.591 -11.677 1.00 90.56 259 VAL A CA 1
ATOM 2068 C C . VAL A 1 259 ? 2.465 12.405 -12.453 1.00 90.56 259 VAL A C 1
ATOM 2070 O O . VAL A 1 259 ? 2.783 13.405 -13.097 1.00 90.56 259 VAL A O 1
ATOM 2073 N N . ASN A 1 260 ? 1.191 11.998 -12.396 1.00 80.31 260 ASN A N 1
ATOM 2074 C CA . ASN A 1 260 ? 0.101 12.663 -13.134 1.00 80.31 260 ASN A CA 1
ATOM 2075 C C . ASN A 1 260 ? -0.160 14.108 -12.674 1.00 80.31 260 ASN A C 1
ATOM 2077 O O . ASN A 1 260 ? -0.641 14.934 -13.447 1.00 80.31 260 ASN A O 1
ATOM 2081 N N . SER A 1 261 ? 0.127 14.420 -11.410 1.00 75.62 261 SER A N 1
ATOM 2082 C CA . SER A 1 261 ? -0.156 15.724 -10.811 1.00 75.62 261 SER A CA 1
ATOM 2083 C C . SER A 1 261 ? 0.828 16.051 -9.696 1.00 75.62 261 SER A C 1
ATOM 2085 O O . SER A 1 261 ? 1.132 15.184 -8.877 1.00 75.62 261 SER A O 1
ATOM 2087 N N . VAL A 1 262 ? 1.218 17.320 -9.621 1.00 76.50 262 VAL A N 1
ATOM 2088 C CA . VAL A 1 262 ? 2.040 17.892 -8.546 1.00 76.50 262 VAL A CA 1
ATOM 2089 C C . VAL A 1 262 ? 1.201 18.777 -7.632 1.00 76.50 262 VAL A C 1
ATOM 2091 O O . VAL A 1 262 ? 0.276 19.463 -8.097 1.00 76.50 262 VAL A O 1
ATOM 2094 N N . ASP A 1 263 ? 1.537 18.813 -6.343 1.00 73.50 263 ASP A N 1
ATOM 2095 C CA . ASP A 1 263 ? 0.821 19.649 -5.378 1.00 73.50 263 ASP A CA 1
ATOM 2096 C C . ASP A 1 263 ? 0.948 21.142 -5.731 1.00 73.50 263 ASP A C 1
ATOM 2098 O O . ASP A 1 263 ? -0.030 21.907 -5.653 1.00 73.50 263 ASP A O 1
ATOM 2102 N N . PHE A 1 264 ? 2.101 21.565 -6.255 1.00 72.69 264 PHE A N 1
ATOM 2103 C CA . PHE A 1 264 ? 2.305 22.906 -6.798 1.00 72.69 264 PHE A CA 1
ATOM 2104 C C . PHE A 1 264 ? 3.066 22.898 -8.134 1.00 72.69 264 PHE A C 1
ATOM 2106 O O . PHE A 1 264 ? 3.949 22.073 -8.353 1.00 72.69 264 PHE A O 1
ATOM 2113 N N . PRO A 1 265 ? 2.740 23.817 -9.065 1.00 69.50 265 PRO A N 1
ATOM 2114 C CA . PRO A 1 265 ? 3.520 23.970 -10.287 1.00 69.50 265 PRO A CA 1
ATOM 2115 C C . PRO A 1 265 ? 4.987 24.265 -9.954 1.00 69.50 265 PRO A C 1
ATOM 2117 O O . PRO A 1 265 ? 5.270 25.142 -9.140 1.00 69.50 265 PRO A O 1
ATOM 2120 N N . GLY A 1 266 ? 5.909 23.542 -10.591 1.00 73.75 266 GLY A N 1
ATOM 2121 C CA . GLY A 1 266 ? 7.343 23.711 -10.356 1.00 73.75 266 GLY A CA 1
ATOM 2122 C C . GLY A 1 266 ? 7.890 22.995 -9.117 1.00 73.75 266 GLY A C 1
ATOM 2123 O O . GLY A 1 266 ? 9.009 23.315 -8.721 1.00 73.75 266 GLY A O 1
ATOM 2124 N N . SER A 1 267 ? 7.153 22.039 -8.527 1.00 77.75 267 SER A N 1
ATOM 2125 C CA . SER A 1 267 ? 7.675 21.136 -7.487 1.00 77.75 267 SER A CA 1
ATOM 2126 C C . SER A 1 267 ? 9.081 20.646 -7.809 1.00 77.75 267 SER A C 1
ATOM 2128 O O . SER A 1 267 ? 9.361 20.244 -8.943 1.00 77.75 267 SER A O 1
ATOM 2130 N N . ALA A 1 268 ? 9.967 20.716 -6.815 1.00 84.88 268 ALA A N 1
ATOM 2131 C CA . ALA A 1 268 ? 11.312 20.172 -6.918 1.00 84.88 268 ALA A CA 1
ATOM 2132 C C . ALA A 1 268 ? 11.256 18.652 -7.110 1.00 84.88 268 ALA A C 1
ATOM 2134 O O . ALA A 1 268 ? 10.298 17.993 -6.700 1.00 84.88 268 ALA A O 1
ATOM 2135 N N . ASP A 1 269 ? 12.291 18.115 -7.736 1.00 88.56 269 ASP A N 1
ATOM 2136 C CA . ASP A 1 269 ? 12.425 16.682 -7.975 1.00 88.56 269 ASP A CA 1
ATOM 2137 C C . ASP A 1 269 ? 12.463 15.963 -6.615 1.00 88.56 269 ASP A C 1
ATOM 2139 O O . ASP A 1 269 ? 13.049 16.469 -5.652 1.00 88.56 269 ASP A O 1
ATOM 2143 N N . GLY A 1 270 ? 11.770 14.833 -6.481 1.00 86.06 270 GLY A N 1
ATOM 2144 C CA . GLY A 1 270 ? 11.661 14.119 -5.208 1.00 86.06 270 GLY A CA 1
ATOM 2145 C C . GLY A 1 270 ? 10.649 14.698 -4.210 1.00 86.06 270 GLY A C 1
ATOM 2146 O O . GLY A 1 270 ? 10.469 14.120 -3.131 1.00 86.06 270 GLY A O 1
ATOM 2147 N N . TYR A 1 271 ? 10.001 15.836 -4.505 1.00 85.62 271 TYR A N 1
ATOM 2148 C CA . TYR A 1 271 ? 9.014 16.434 -3.596 1.00 85.62 271 TYR A CA 1
ATOM 2149 C C . TYR A 1 271 ? 7.685 15.672 -3.623 1.00 85.62 271 TYR A C 1
ATOM 2151 O O . TYR A 1 271 ? 7.235 15.185 -2.591 1.00 85.62 271 TYR A O 1
ATOM 2159 N N . ASP A 1 272 ? 7.095 15.536 -4.813 1.00 84.75 272 ASP A N 1
ATOM 2160 C CA . ASP A 1 272 ? 5.831 14.822 -5.043 1.00 84.75 272 ASP A CA 1
ATOM 2161 C C . ASP A 1 272 ? 6.060 13.340 -5.395 1.00 84.75 272 ASP A C 1
ATOM 2163 O O . ASP A 1 272 ? 5.185 12.695 -5.979 1.00 84.75 272 ASP A O 1
ATOM 2167 N N . LYS A 1 273 ? 7.244 12.800 -5.068 1.00 90.75 273 LYS A N 1
ATOM 2168 C CA . LYS A 1 273 ? 7.588 11.399 -5.318 1.00 90.75 273 LYS A CA 1
ATOM 2169 C C . LYS A 1 273 ? 6.627 10.495 -4.552 1.00 90.75 273 LYS A C 1
ATOM 2171 O O . LYS A 1 273 ? 6.533 10.579 -3.326 1.00 90.75 273 LYS A O 1
ATOM 2176 N N . LYS A 1 274 ? 5.909 9.627 -5.267 1.00 91.19 274 LYS A N 1
ATOM 2177 C CA . LYS A 1 274 ? 5.004 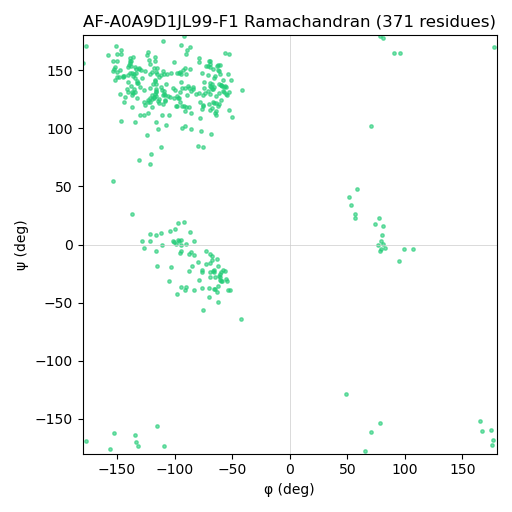8.632 -4.667 1.00 91.19 274 LYS A CA 1
ATOM 2178 C C . LYS A 1 274 ? 5.592 7.248 -4.865 1.00 91.19 274 LYS A C 1
ATOM 2180 O O . LYS A 1 274 ? 5.784 6.857 -6.007 1.00 91.19 274 LYS A O 1
ATOM 2185 N N . TYR A 1 275 ? 5.844 6.538 -3.775 1.00 93.06 275 TYR A N 1
ATOM 2186 C CA . TYR A 1 275 ? 6.462 5.207 -3.749 1.00 93.06 275 TYR A CA 1
ATOM 2187 C C . TYR A 1 275 ? 5.431 4.084 -3.857 1.00 93.06 275 TYR A C 1
ATOM 2189 O O . TYR A 1 275 ? 4.233 4.333 -3.678 1.00 93.06 275 TYR A O 1
ATOM 2197 N N . HIS A 1 276 ? 5.895 2.852 -4.105 1.00 93.31 276 HIS A N 1
ATOM 2198 C CA . HIS A 1 276 ? 5.055 1.651 -4.177 1.00 93.31 276 HIS A CA 1
ATOM 2199 C C . HIS A 1 276 ? 3.873 1.820 -5.156 1.00 93.31 276 HIS A C 1
ATOM 2201 O O . HIS A 1 276 ? 2.757 1.328 -4.932 1.00 93.31 276 HIS A O 1
ATOM 2207 N N . TYR A 1 277 ? 4.092 2.572 -6.238 1.00 94.69 277 TYR A N 1
ATOM 2208 C CA . TYR A 1 277 ? 3.069 2.874 -7.227 1.00 94.69 277 TYR A CA 1
ATOM 2209 C C . TYR A 1 277 ? 3.014 1.741 -8.262 1.00 94.69 277 TYR A C 1
ATOM 2211 O O . TYR A 1 277 ? 4.069 1.319 -8.738 1.00 94.69 277 TYR A O 1
ATOM 2219 N N . PRO A 1 278 ? 1.830 1.202 -8.610 1.00 96.00 278 PRO A N 1
ATOM 2220 C CA . PRO A 1 278 ? 1.712 0.128 -9.596 1.00 96.00 278 PRO A CA 1
ATOM 2221 C C . PRO A 1 278 ? 1.908 0.693 -11.011 1.00 96.00 278 PRO A C 1
ATOM 2223 O O . PRO A 1 278 ? 0.954 1.045 -11.703 1.00 96.00 278 PRO A O 1
ATOM 2226 N N . VAL A 1 279 ? 3.168 0.827 -11.429 1.00 97.62 279 VAL A N 1
ATOM 2227 C CA . VAL A 1 279 ? 3.560 1.451 -12.705 1.00 97.62 279 VAL A CA 1
ATOM 2228 C C . VAL A 1 279 ? 3.078 0.617 -13.891 1.00 97.62 279 VAL A C 1
ATOM 2230 O O . VAL A 1 279 ? 2.620 1.157 -14.897 1.00 97.62 279 VAL A O 1
ATOM 2233 N N . PHE A 1 280 ? 3.141 -0.706 -13.756 1.00 98.25 280 PHE A N 1
ATOM 2234 C CA . PHE A 1 280 ? 2.613 -1.659 -14.722 1.00 98.25 280 PHE A CA 1
ATOM 2235 C C . PHE A 1 280 ? 2.049 -2.879 -13.997 1.00 98.25 280 PHE A C 1
ATOM 2237 O O . PHE A 1 280 ? 2.612 -3.331 -13.003 1.00 98.25 280 PHE A O 1
ATOM 2244 N N . SER A 1 281 ? 0.972 -3.454 -14.521 1.00 97.50 281 SER A N 1
ATOM 2245 C CA . SER A 1 281 ? 0.426 -4.716 -14.034 1.00 97.50 281 SER A CA 1
ATOM 2246 C C . SER A 1 281 ? -0.121 -5.549 -15.186 1.00 97.50 281 SER A C 1
ATOM 2248 O O . SER A 1 281 ? -0.652 -5.030 -16.172 1.00 97.50 281 SER A O 1
ATOM 2250 N N . MET A 1 282 ? 0.028 -6.866 -15.072 1.00 96.69 282 MET A N 1
ATOM 2251 C CA . MET A 1 282 ? -0.568 -7.824 -15.992 1.00 96.69 282 MET A CA 1
ATOM 2252 C C . MET A 1 282 ? -1.022 -9.064 -15.234 1.00 96.69 282 MET A C 1
ATOM 2254 O O . MET A 1 282 ? -0.226 -9.691 -14.542 1.00 96.69 282 MET A O 1
ATOM 2258 N N . ASN A 1 283 ? -2.289 -9.431 -15.424 1.00 94.75 283 ASN A N 1
ATOM 2259 C CA . ASN A 1 283 ? -2.941 -10.581 -14.799 1.00 94.75 283 ASN A CA 1
ATOM 2260 C C . ASN A 1 283 ? -3.501 -11.519 -15.873 1.00 94.75 283 ASN A C 1
ATOM 2262 O O . ASN A 1 283 ? -3.673 -11.122 -17.026 1.00 94.75 283 ASN A O 1
ATOM 2266 N N . GLY A 1 284 ? -3.864 -12.739 -15.474 1.00 94.25 284 GLY A N 1
ATOM 2267 C CA . GLY A 1 284 ? -4.542 -13.696 -16.353 1.00 94.25 284 GLY A CA 1
ATOM 2268 C C . GLY A 1 284 ? -3.611 -14.397 -17.343 1.00 94.25 284 GLY A C 1
ATOM 2269 O O . GLY A 1 284 ? -4.072 -14.873 -18.377 1.00 94.25 284 GLY A O 1
ATOM 2270 N N . LEU A 1 285 ? -2.316 -14.452 -17.035 1.00 97.31 285 LEU A N 1
ATOM 2271 C CA . LEU A 1 285 ? -1.363 -15.305 -17.734 1.00 97.31 285 LEU A CA 1
ATOM 2272 C C . LEU A 1 285 ? -1.643 -16.774 -17.402 1.00 97.31 285 LEU A C 1
ATOM 2274 O O . LEU A 1 285 ? -2.162 -17.096 -16.327 1.00 97.31 285 LEU A O 1
ATOM 2278 N N . GLU A 1 286 ? -1.287 -17.670 -18.322 1.00 96.62 286 GLU A N 1
ATOM 2279 C CA . GLU A 1 286 ? -1.274 -19.101 -18.023 1.00 96.62 286 GLU A CA 1
ATOM 2280 C C . GLU A 1 286 ? -0.340 -19.367 -16.842 1.00 96.62 286 GLU A C 1
ATOM 2282 O O . GLU A 1 286 ? 0.708 -18.747 -16.730 1.00 96.62 286 GLU A O 1
ATOM 2287 N N . LYS A 1 287 ? -0.703 -20.283 -15.940 1.00 97.38 287 LYS A N 1
ATOM 2288 C CA . LYS A 1 287 ? 0.169 -20.602 -14.807 1.00 97.38 287 LYS A CA 1
ATOM 2289 C C . LYS A 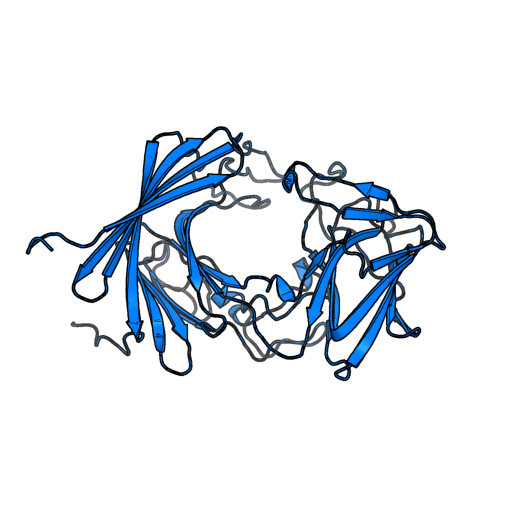1 287 ? 1.467 -21.223 -15.324 1.00 97.38 287 LYS A C 1
ATOM 2291 O O . LYS A 1 287 ? 1.456 -22.361 -15.791 1.00 97.38 287 LYS A O 1
ATOM 2296 N N . GLY A 1 288 ? 2.579 -20.512 -15.183 1.00 97.38 288 GLY A N 1
ATOM 2297 C CA . GLY A 1 288 ? 3.865 -20.993 -15.669 1.00 97.38 288 GLY A CA 1
ATOM 2298 C C . GLY A 1 288 ? 4.990 -19.988 -15.488 1.00 97.38 288 GLY A C 1
ATOM 2299 O O . GLY A 1 288 ? 4.860 -19.007 -14.758 1.00 97.38 288 GLY A O 1
ATOM 2300 N N . LYS A 1 289 ? 6.122 -20.281 -16.133 1.00 98.12 289 LYS A N 1
ATOM 2301 C CA . LYS A 1 289 ? 7.297 -19.409 -16.148 1.00 98.12 289 LYS A CA 1
ATOM 2302 C C . LYS A 1 289 ? 7.144 -18.349 -17.227 1.00 98.12 289 LYS A C 1
ATOM 2304 O O . LYS A 1 289 ? 6.851 -18.687 -18.370 1.00 98.12 289 LYS A O 1
ATOM 2309 N N . HIS A 1 290 ? 7.435 -17.114 -16.857 1.00 98.38 290 HIS A N 1
ATOM 2310 C CA . HIS A 1 290 ? 7.364 -15.945 -17.716 1.00 98.38 290 HIS A CA 1
ATOM 2311 C C . HIS A 1 290 ? 8.591 -15.060 -17.528 1.00 98.38 290 HIS A C 1
ATOM 2313 O O . HIS A 1 290 ? 9.290 -15.138 -16.511 1.00 98.38 290 HIS A O 1
ATOM 2319 N N . ILE A 1 291 ? 8.829 -14.194 -18.510 1.00 98.38 291 ILE A N 1
ATOM 2320 C CA . ILE A 1 291 ? 9.877 -13.175 -18.457 1.00 98.38 291 ILE A CA 1
ATOM 2321 C C . ILE A 1 291 ? 9.255 -11.812 -18.734 1.00 98.38 291 ILE A C 1
ATOM 2323 O O . ILE A 1 291 ? 8.712 -11.583 -19.816 1.00 98.38 291 ILE A O 1
ATOM 2327 N N . LEU A 1 292 ? 9.370 -10.897 -17.771 1.00 98.88 292 LEU A N 1
ATOM 2328 C CA . LEU A 1 292 ? 9.058 -9.485 -17.970 1.00 98.88 292 LEU A CA 1
ATOM 2329 C C . LEU A 1 292 ? 10.360 -8.731 -18.251 1.00 98.88 292 LEU A C 1
ATOM 2331 O O . LEU A 1 292 ? 11.307 -8.822 -17.470 1.00 98.88 292 LEU A O 1
ATOM 2335 N N . ARG A 1 293 ? 10.392 -7.968 -19.344 1.00 98.88 293 ARG A N 1
ATOM 2336 C CA . ARG A 1 293 ? 11.514 -7.105 -19.726 1.00 98.88 293 ARG A CA 1
ATOM 2337 C C . ARG A 1 293 ? 11.055 -5.654 -19.803 1.00 98.88 293 ARG A C 1
ATOM 2339 O O . ARG A 1 293 ? 10.079 -5.352 -20.491 1.00 98.88 293 ARG A O 1
ATOM 2346 N N . ILE A 1 294 ? 11.776 -4.763 -19.132 1.00 98.94 294 ILE A N 1
ATOM 2347 C CA . ILE A 1 294 ? 11.511 -3.321 -19.084 1.00 98.94 294 ILE A CA 1
ATOM 2348 C C . ILE A 1 294 ? 12.702 -2.586 -19.693 1.00 98.94 294 ILE A C 1
ATOM 2350 O O . ILE A 1 294 ? 13.836 -2.780 -19.261 1.00 98.94 294 ILE A O 1
ATOM 2354 N N . GLU A 1 295 ? 12.446 -1.731 -20.681 1.00 98.81 295 GLU A N 1
ATOM 2355 C CA . GLU A 1 295 ? 13.473 -0.956 -21.381 1.00 98.81 295 GLU A CA 1
ATOM 2356 C C . GLU A 1 295 ? 13.179 0.550 -21.296 1.00 98.81 295 GLU A C 1
ATOM 2358 O O . GLU A 1 295 ? 12.122 0.981 -21.778 1.00 98.81 295 GLU A O 1
ATOM 2363 N N . PRO A 1 296 ? 14.100 1.376 -20.764 1.00 98.69 296 PRO A N 1
ATOM 2364 C CA . PRO A 1 296 ? 13.994 2.826 -20.851 1.00 98.69 296 PRO A CA 1
ATOM 2365 C C . PRO A 1 296 ? 13.972 3.294 -22.307 1.00 98.69 296 PRO A C 1
ATOM 2367 O O . PRO A 1 296 ? 14.735 2.822 -23.154 1.00 98.69 296 PRO A O 1
ATOM 2370 N N . VAL A 1 297 ? 13.091 4.246 -22.606 1.00 98.38 297 VAL A N 1
ATOM 2371 C CA . VAL A 1 297 ? 12.975 4.829 -23.951 1.00 98.38 297 VAL A CA 1
ATOM 2372 C C . VAL A 1 297 ? 13.936 6.013 -24.141 1.00 98.38 297 VAL A C 1
ATOM 2374 O O . VAL A 1 297 ? 14.299 6.329 -25.272 1.00 98.38 297 VAL A O 1
ATOM 2377 N N . GLY A 1 298 ? 14.370 6.654 -23.050 1.00 97.44 298 GLY A N 1
ATOM 2378 C CA . GLY A 1 298 ? 15.252 7.834 -23.060 1.00 97.44 298 GLY A CA 1
ATOM 2379 C C . GLY A 1 298 ? 14.546 9.159 -23.358 1.00 97.44 298 GLY A C 1
ATOM 2380 O O . GLY A 1 298 ? 15.194 10.184 -23.548 1.00 97.44 298 GLY A O 1
ATOM 2381 N N . PHE A 1 299 ? 13.214 9.151 -23.408 1.00 96.94 299 PHE A N 1
ATOM 2382 C CA . PHE A 1 299 ? 12.383 10.349 -23.366 1.00 96.94 299 PHE A CA 1
ATOM 2383 C C . PHE A 1 299 ? 11.072 10.045 -22.633 1.00 96.94 299 PHE A C 1
ATOM 2385 O O . PHE A 1 299 ? 10.714 8.886 -22.416 1.00 96.94 299 PHE A O 1
ATOM 2392 N N . GLY A 1 300 ? 10.362 11.094 -22.233 1.00 95.81 300 GLY A N 1
ATOM 2393 C CA . GLY A 1 300 ? 9.133 11.002 -21.455 1.00 95.81 300 GLY A CA 1
ATOM 2394 C C . GLY A 1 300 ? 8.035 11.907 -21.989 1.00 95.81 300 GLY A C 1
ATOM 2395 O O . GLY A 1 300 ? 8.078 12.397 -23.122 1.00 95.81 300 GLY A O 1
ATOM 2396 N N . ASN A 1 301 ? 7.030 12.122 -21.146 1.00 93.25 301 ASN A N 1
ATOM 2397 C CA . ASN A 1 301 ? 6.039 13.170 -21.338 1.00 93.25 301 ASN A CA 1
ATOM 2398 C C . ASN A 1 301 ? 6.747 14.524 -21.585 1.00 93.25 301 ASN A C 1
ATOM 2400 O O . ASN A 1 301 ? 7.757 14.777 -20.935 1.00 93.25 301 ASN A O 1
ATOM 2404 N N . PRO A 1 302 ? 6.258 15.414 -22.473 1.00 92.81 302 PRO A N 1
ATOM 2405 C CA . PRO A 1 302 ? 6.866 16.736 -22.669 1.00 92.81 302 PRO A CA 1
ATOM 2406 C C . PRO A 1 302 ? 6.965 17.593 -21.397 1.00 92.81 302 PRO A C 1
ATOM 2408 O O . PRO A 1 302 ? 7.783 18.504 -21.337 1.00 92.81 302 PRO A O 1
ATOM 2411 N N . GLU A 1 303 ? 6.134 17.316 -20.388 1.00 90.19 303 GLU A N 1
ATOM 2412 C CA . GLU A 1 303 ? 6.205 17.949 -19.068 1.00 90.19 303 GLU A CA 1
ATOM 2413 C C . GLU A 1 303 ? 7.108 17.204 -18.066 1.00 90.19 303 GLU A C 1
ATOM 2415 O O . GLU A 1 303 ? 7.162 17.583 -16.891 1.00 90.19 303 GLU A O 1
ATOM 2420 N N . ALA A 1 304 ? 7.738 16.097 -18.465 1.00 92.44 304 ALA A N 1
ATOM 2421 C CA . ALA A 1 304 ? 8.766 15.443 -17.669 1.00 92.44 304 ALA A CA 1
ATOM 2422 C C . ALA A 1 304 ? 10.054 16.272 -17.734 1.00 92.44 304 ALA A C 1
ATOM 2424 O O . ALA A 1 304 ? 10.417 16.805 -18.782 1.00 92.44 304 ALA A O 1
ATOM 2425 N N . LYS A 1 305 ? 10.751 16.387 -16.606 1.00 93.38 305 LYS A N 1
ATOM 2426 C CA . LYS A 1 305 ? 12.012 17.137 -16.510 1.00 93.38 305 LYS A CA 1
ATOM 2427 C C . LYS A 1 305 ? 13.241 16.313 -16.911 1.00 93.38 305 LYS A C 1
ATOM 2429 O O . LYS A 1 305 ? 14.285 16.887 -17.197 1.00 93.38 305 LYS A O 1
ATOM 2434 N N . ASP A 1 306 ? 13.110 14.990 -16.921 1.00 95.56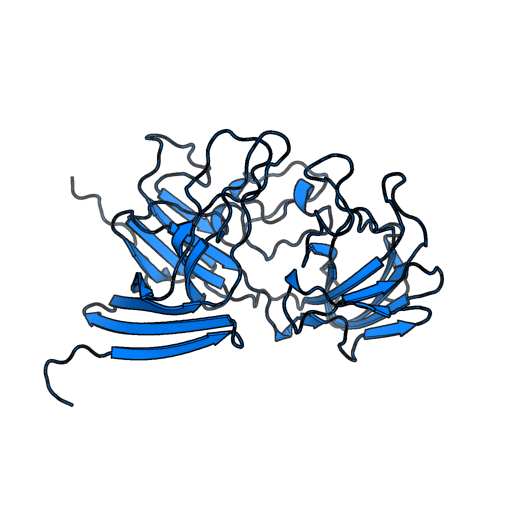 306 ASP A N 1
ATOM 2435 C CA . ASP A 1 306 ? 14.097 14.024 -17.413 1.00 95.56 306 ASP A CA 1
ATOM 2436 C C . ASP A 1 306 ? 13.334 12.757 -17.870 1.00 95.56 306 ASP A C 1
ATOM 2438 O O . ASP A 1 306 ? 12.132 12.816 -18.141 1.00 95.56 306 ASP A O 1
ATOM 2442 N N . SER A 1 307 ? 14.015 11.620 -18.008 1.00 97.50 307 SER A N 1
ATOM 2443 C CA . SER A 1 307 ? 13.461 10.390 -18.584 1.00 97.50 307 SER A CA 1
ATOM 2444 C C . SER A 1 307 ? 13.825 9.116 -17.818 1.00 97.50 307 SER A C 1
ATOM 2446 O O . SER A 1 307 ? 13.859 8.033 -18.404 1.00 97.50 307 SER A O 1
ATOM 2448 N N . TYR A 1 308 ? 14.098 9.228 -16.516 1.00 98.06 308 TYR A N 1
ATOM 2449 C CA . TYR A 1 308 ? 14.458 8.060 -15.713 1.00 9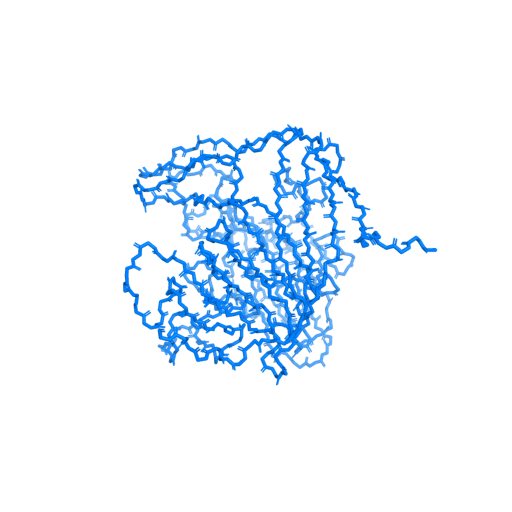8.06 308 TYR A CA 1
ATOM 2450 C C . TYR A 1 308 ? 13.311 7.061 -15.602 1.00 98.06 308 TYR A C 1
ATOM 2452 O O . TYR A 1 308 ? 12.142 7.427 -15.513 1.00 98.06 308 TYR A O 1
ATOM 2460 N N . ILE A 1 309 ? 13.689 5.793 -15.583 1.00 98.56 309 ILE A N 1
ATOM 2461 C CA . ILE A 1 309 ? 12.861 4.647 -15.258 1.00 98.56 309 ILE A CA 1
ATOM 2462 C C . ILE A 1 309 ? 13.436 4.015 -14.006 1.00 98.56 309 ILE A C 1
ATOM 2464 O O . ILE A 1 309 ? 14.645 3.789 -13.913 1.00 98.56 309 ILE A O 1
ATOM 2468 N N . VAL A 1 310 ? 12.556 3.753 -13.050 1.00 98.31 310 VAL A N 1
ATOM 2469 C CA . VAL A 1 310 ? 12.924 3.317 -11.710 1.00 98.31 310 VAL A CA 1
ATOM 2470 C C . VAL A 1 310 ? 12.198 2.031 -11.352 1.00 98.31 310 VAL A C 1
ATOM 2472 O O . VAL A 1 310 ? 10.968 1.965 -11.357 1.00 98.31 310 VAL A O 1
ATOM 2475 N N . ILE A 1 311 ? 12.967 1.003 -11.016 1.00 98.50 311 ILE A N 1
ATOM 2476 C CA . ILE A 1 311 ? 12.470 -0.257 -10.476 1.00 98.50 311 ILE A CA 1
ATOM 2477 C C . ILE A 1 311 ? 12.634 -0.214 -8.959 1.00 98.50 311 ILE A C 1
ATOM 2479 O O . ILE A 1 311 ? 13.749 -0.085 -8.461 1.00 98.50 311 ILE A O 1
ATOM 2483 N N . GLU A 1 312 ? 11.530 -0.323 -8.229 1.00 97.44 312 GLU A N 1
ATOM 2484 C CA . GLU A 1 312 ? 11.535 -0.512 -6.772 1.00 97.44 312 GLU A CA 1
ATOM 2485 C C . GLU A 1 312 ? 11.367 -1.996 -6.435 1.00 97.44 312 GLU A C 1
ATOM 2487 O O . GLU A 1 312 ? 12.083 -2.554 -5.606 1.00 97.44 312 GLU A O 1
ATOM 2492 N N . GLY A 1 313 ? 10.469 -2.672 -7.149 1.00 97.50 313 GLY A N 1
ATOM 2493 C CA . GLY A 1 313 ? 10.309 -4.111 -7.043 1.00 97.50 313 GLY A CA 1
ATOM 2494 C C . GLY A 1 313 ? 9.155 -4.637 -7.880 1.00 97.50 313 GLY A C 1
ATOM 2495 O O . GLY A 1 313 ? 8.524 -3.921 -8.659 1.00 97.50 313 GLY A O 1
ATOM 2496 N N . PHE A 1 314 ? 8.864 -5.915 -7.699 1.00 98.44 314 PHE A N 1
ATOM 2497 C CA . PHE A 1 314 ? 7.783 -6.612 -8.362 1.00 98.44 314 PHE A CA 1
ATOM 2498 C C . PHE A 1 314 ? 6.949 -7.395 -7.364 1.00 98.44 314 PHE A C 1
ATOM 2500 O O . PHE A 1 314 ? 7.450 -7.881 -6.352 1.00 98.44 314 PHE A O 1
ATOM 2507 N N . ARG A 1 315 ? 5.678 -7.584 -7.704 1.00 97.62 315 ARG A N 1
ATOM 2508 C CA . ARG A 1 315 ? 4.812 -8.564 -7.061 1.00 97.62 315 ARG A CA 1
ATOM 2509 C C . ARG A 1 315 ? 4.425 -9.642 -8.058 1.00 97.62 315 ARG A C 1
ATOM 2511 O O . ARG A 1 315 ? 3.814 -9.336 -9.078 1.00 97.62 315 ARG A O 1
ATOM 2518 N N . ILE A 1 316 ? 4.714 -10.897 -7.733 1.00 97.75 316 ILE A N 1
ATOM 2519 C CA . ILE A 1 316 ? 4.262 -12.063 -8.497 1.00 97.75 316 ILE A CA 1
ATOM 2520 C C . ILE A 1 316 ? 2.847 -12.438 -8.049 1.00 97.75 316 ILE A C 1
ATOM 2522 O O . ILE A 1 316 ? 2.545 -12.475 -6.855 1.00 97.75 316 ILE A O 1
ATOM 2526 N N . LEU A 1 317 ? 1.975 -12.727 -9.010 1.00 96.88 317 LEU A N 1
ATOM 2527 C CA . LEU A 1 317 ? 0.590 -13.121 -8.771 1.00 96.88 317 LEU A CA 1
ATOM 2528 C C . LEU A 1 317 ? 0.400 -14.581 -9.164 1.00 96.88 317 LEU A C 1
ATOM 2530 O O . LEU A 1 317 ? 0.823 -14.991 -10.238 1.00 96.88 317 LEU A O 1
ATOM 2534 N N . ASP A 1 318 ? -0.279 -15.370 -8.341 1.00 92.62 318 ASP A N 1
ATOM 2535 C CA . ASP A 1 318 ? -0.460 -16.817 -8.541 1.00 92.62 318 ASP A CA 1
ATOM 2536 C C . ASP A 1 318 ? -1.930 -17.229 -8.754 1.00 92.62 318 ASP A C 1
ATOM 2538 O O . ASP A 1 318 ? -2.253 -18.417 -8.794 1.00 92.62 318 ASP A O 1
ATOM 2542 N N . GLY A 1 319 ? -2.819 -16.242 -8.900 1.00 86.56 319 GLY A N 1
ATOM 2543 C CA . GLY A 1 319 ? -4.260 -16.428 -9.060 1.00 86.56 319 GLY A CA 1
ATOM 2544 C C . GLY A 1 319 ? -5.001 -16.613 -7.735 1.00 86.56 319 GLY A C 1
ATOM 2545 O O . GLY A 1 319 ? -6.229 -16.698 -7.730 1.00 86.56 319 GLY A O 1
ATOM 2546 N N . THR A 1 320 ? -4.283 -16.648 -6.611 1.00 88.38 320 THR A N 1
ATOM 2547 C CA . THR A 1 320 ? -4.863 -16.641 -5.268 1.00 88.38 320 THR A CA 1
ATOM 2548 C C . THR A 1 320 ? -4.923 -15.215 -4.703 1.00 88.38 320 THR A C 1
ATOM 2550 O O . THR A 1 320 ? -4.415 -14.261 -5.296 1.00 88.38 320 THR A O 1
ATOM 2553 N N . ARG A 1 321 ? -5.587 -15.050 -3.551 1.00 85.88 321 ARG A N 1
ATOM 2554 C CA . ARG A 1 321 ? -5.656 -13.787 -2.792 1.00 85.88 321 ARG A CA 1
ATOM 2555 C C . ARG A 1 321 ? -5.091 -14.000 -1.379 1.00 85.88 321 ARG A C 1
ATOM 2557 O O . ARG A 1 321 ? -5.860 -14.058 -0.416 1.00 85.88 321 ARG A O 1
ATOM 2564 N N . PRO A 1 322 ? -3.769 -14.216 -1.238 1.00 81.69 322 PRO A N 1
ATOM 2565 C CA . PRO A 1 322 ? -3.155 -14.601 0.030 1.00 81.69 322 PRO A CA 1
ATOM 2566 C C . PRO A 1 322 ? -2.881 -13.396 0.940 1.00 81.69 322 PRO A C 1
ATOM 2568 O O . PRO A 1 322 ? -2.278 -13.552 1.999 1.00 81.69 322 PRO A O 1
ATOM 2571 N N . GLU A 1 323 ? -3.275 -12.189 0.531 1.00 92.12 323 GLU A N 1
ATOM 2572 C CA . GLU A 1 323 ? -2.907 -10.954 1.207 1.00 92.12 323 GLU A CA 1
ATOM 2573 C C . GLU A 1 323 ? -3.530 -10.895 2.606 1.00 92.12 323 GLU A C 1
ATOM 2575 O O . GLU A 1 323 ? -4.764 -10.934 2.729 1.00 92.12 323 GLU A O 1
ATOM 2580 N N . PRO A 1 324 ? -2.713 -10.762 3.664 1.00 92.00 324 PRO A N 1
ATOM 2581 C CA . PRO A 1 324 ? -3.209 -10.512 5.007 1.00 92.00 324 PRO A CA 1
ATOM 2582 C C . PRO A 1 324 ? -3.983 -9.194 5.067 1.00 92.00 324 PRO A C 1
ATOM 2584 O O . PRO A 1 324 ? -3.628 -8.212 4.414 1.00 92.00 324 PRO A O 1
ATOM 2587 N N . ALA A 1 325 ? -5.009 -9.139 5.910 1.00 93.31 325 ALA A N 1
ATOM 2588 C CA . ALA A 1 325 ? -5.607 -7.870 6.301 1.00 93.31 325 ALA A CA 1
ATOM 2589 C C . ALA A 1 325 ? -4.914 -7.351 7.568 1.00 93.31 325 ALA A C 1
ATOM 2591 O O . ALA A 1 325 ? -4.419 -8.113 8.390 1.00 93.31 325 ALA A O 1
ATOM 2592 N N . SER A 1 326 ? -4.885 -6.043 7.758 1.00 95.50 326 SER A N 1
ATOM 2593 C CA . SER A 1 326 ? -4.516 -5.398 9.013 1.00 95.50 326 SER A CA 1
ATOM 2594 C C . SER A 1 326 ? -5.693 -4.584 9.518 1.00 95.50 326 SER A C 1
ATOM 2596 O O . SER A 1 326 ? -6.362 -3.912 8.737 1.00 95.50 326 SER A O 1
ATOM 2598 N N . LEU A 1 327 ? -5.938 -4.642 10.823 1.00 97.50 327 LEU A N 1
ATOM 2599 C CA . LEU A 1 327 ? -6.906 -3.809 11.520 1.00 97.50 327 LEU A CA 1
ATOM 2600 C C . LEU A 1 327 ? -6.150 -2.744 12.308 1.00 97.50 327 LEU A C 1
ATOM 2602 O O . LEU A 1 327 ? -5.463 -3.061 13.279 1.00 97.50 327 LEU A O 1
ATOM 2606 N N . LEU A 1 328 ? -6.281 -1.492 11.886 1.00 98.12 328 LEU A N 1
ATOM 2607 C CA . LEU A 1 328 ? -5.692 -0.348 12.567 1.00 98.12 328 LEU A CA 1
ATOM 2608 C C . LEU A 1 328 ? -6.747 0.288 13.466 1.00 98.12 328 LEU A C 1
ATOM 2610 O O . LEU A 1 328 ? -7.836 0.620 12.996 1.00 98.12 328 LEU A O 1
ATOM 2614 N N . ILE A 1 329 ? -6.421 0.443 14.747 1.00 98.44 329 ILE A N 1
ATOM 2615 C CA . ILE A 1 329 ? -7.243 1.100 15.763 1.00 98.44 329 ILE A CA 1
ATOM 2616 C C . ILE A 1 329 ? -6.494 2.352 16.205 1.00 98.44 329 ILE A C 1
ATOM 2618 O O . ILE A 1 329 ? -5.559 2.288 17.000 1.00 98.44 329 ILE A O 1
ATOM 2622 N N . ASN A 1 330 ? -6.904 3.488 15.658 1.00 98.31 330 ASN A N 1
ATOM 2623 C CA . ASN A 1 330 ? -6.213 4.758 15.802 1.00 98.31 330 ASN A CA 1
ATOM 2624 C C . ASN A 1 330 ? -6.831 5.574 16.937 1.00 98.31 330 ASN A C 1
ATOM 2626 O O . ASN A 1 330 ? -8.034 5.847 16.928 1.00 98.31 330 ASN A O 1
ATOM 2630 N N . ASN A 1 331 ? -6.000 6.010 17.879 1.00 97.56 331 ASN A N 1
ATOM 2631 C CA . ASN A 1 331 ? -6.378 6.944 18.936 1.00 97.56 331 ASN A CA 1
ATOM 2632 C C . ASN A 1 331 ? -6.406 8.387 18.420 1.00 97.56 331 ASN A C 1
ATOM 2634 O O . ASN A 1 331 ? -7.192 9.201 18.894 1.00 97.56 331 ASN A O 1
ATOM 2638 N N . GLN A 1 332 ? -5.569 8.708 17.430 1.00 96.00 332 GLN A N 1
ATOM 2639 C CA . GLN A 1 332 ? -5.662 9.956 16.676 1.00 96.00 332 GLN A CA 1
ATOM 2640 C C . GLN A 1 332 ? -5.373 9.693 15.201 1.00 96.00 332 GLN A C 1
ATOM 2642 O O . GLN A 1 332 ? -4.551 8.847 14.849 1.00 96.00 332 GLN A O 1
ATOM 2647 N N . VAL A 1 333 ? -6.055 10.448 14.346 1.00 94.31 333 VAL A N 1
ATOM 2648 C CA . VAL A 1 333 ? -5.811 10.501 12.904 1.00 94.31 333 VAL A CA 1
ATOM 2649 C C . VAL A 1 333 ? -5.785 11.939 12.440 1.00 94.31 333 VAL A C 1
ATOM 2651 O O . VAL A 1 333 ? -6.446 12.801 13.029 1.00 94.31 333 VAL A O 1
ATOM 2654 N N . ASN A 1 334 ? -5.026 12.165 11.382 1.00 91.25 334 ASN A N 1
ATOM 2655 C CA . ASN A 1 334 ? -4.829 13.446 10.750 1.00 91.25 334 ASN A CA 1
ATOM 2656 C C . ASN A 1 334 ? -5.202 13.379 9.269 1.00 91.25 334 ASN A C 1
ATOM 2658 O O . ASN A 1 334 ? -5.274 12.299 8.685 1.00 91.25 334 ASN A O 1
ATOM 2662 N N . TYR A 1 335 ? -5.393 14.545 8.655 1.00 83.94 335 TYR A N 1
ATOM 2663 C CA . TYR A 1 335 ? -5.615 14.648 7.215 1.00 83.94 335 TYR A CA 1
ATOM 2664 C C . TYR A 1 335 ? -4.418 15.337 6.556 1.00 83.94 335 TYR A C 1
ATOM 2666 O O . TYR A 1 335 ? -4.423 16.563 6.384 1.00 83.94 335 TYR A O 1
ATOM 2674 N N . PRO A 1 336 ? -3.351 14.585 6.246 1.00 79.56 336 PRO A N 1
ATOM 2675 C CA . PRO A 1 336 ? -2.189 15.156 5.591 1.00 79.56 336 PRO A CA 1
ATOM 2676 C C . PRO A 1 336 ? -2.533 15.553 4.155 1.00 79.56 336 PRO A C 1
ATOM 2678 O O . PRO A 1 336 ? -3.436 14.994 3.535 1.00 79.56 336 PRO A O 1
ATOM 2681 N N . MET A 1 337 ? -1.778 16.509 3.618 1.00 78.31 337 MET A N 1
ATOM 2682 C CA . MET A 1 337 ? -1.745 16.791 2.175 1.00 78.31 337 MET A CA 1
ATOM 2683 C C . MET A 1 337 ? -3.103 17.127 1.523 1.00 78.31 337 MET A C 1
ATOM 2685 O O . MET A 1 337 ? -3.254 17.026 0.308 1.00 78.31 337 MET A O 1
ATOM 2689 N N . ILE A 1 338 ? -4.102 17.596 2.285 1.00 77.00 338 ILE A N 1
ATOM 2690 C CA . ILE A 1 338 ? -5.316 18.172 1.689 1.00 77.00 338 ILE A CA 1
ATOM 2691 C C . ILE A 1 338 ? -4.909 19.483 1.028 1.00 77.00 338 ILE A C 1
ATOM 2693 O O . ILE A 1 338 ? -4.847 20.496 1.710 1.00 77.00 338 ILE A O 1
ATOM 2697 N N . SER A 1 339 ? -4.626 19.486 -0.273 1.00 69.81 339 SER A N 1
ATOM 2698 C CA . SER A 1 339 ? -4.194 20.686 -1.000 1.00 69.81 339 SER A CA 1
ATOM 2699 C C . SER A 1 339 ? -5.310 21.725 -1.149 1.00 69.81 339 SER A C 1
ATOM 2701 O O . SER A 1 339 ? -5.005 22.921 -1.152 1.00 69.81 339 SER A O 1
ATOM 2703 N N . TRP A 1 340 ? -6.575 21.278 -1.164 1.00 71.12 340 TRP A N 1
ATOM 2704 C CA . TRP A 1 340 ? -7.803 22.079 -1.260 1.00 71.12 340 TRP A CA 1
ATOM 2705 C C . TRP A 1 340 ? -8.758 21.790 -0.094 1.00 71.12 340 TRP A C 1
ATOM 2707 O O . TRP A 1 340 ? -9.552 20.855 -0.144 1.00 71.12 340 TRP A O 1
ATOM 2717 N N . GLY A 1 341 ? -8.680 22.589 0.973 1.00 68.25 341 GLY A N 1
ATOM 2718 C CA . GLY A 1 341 ? -9.551 22.458 2.142 1.00 68.25 341 GLY A CA 1
ATOM 2719 C C . GLY A 1 341 ? -9.266 23.510 3.213 1.00 68.25 341 GLY A C 1
ATOM 2720 O O . GLY A 1 341 ? -8.165 24.053 3.279 1.00 68.25 341 GLY A O 1
ATOM 2721 N N . ASN A 1 342 ? -10.269 23.789 4.051 1.00 70.81 342 ASN A N 1
ATOM 2722 C CA . ASN A 1 342 ? -10.186 24.779 5.137 1.00 70.81 342 ASN A CA 1
ATOM 2723 C C . ASN A 1 342 ? -10.210 24.143 6.536 1.00 70.81 342 ASN A C 1
ATOM 2725 O O . ASN A 1 342 ? -10.159 24.854 7.538 1.00 70.81 342 ASN A O 1
ATOM 2729 N N . TYR A 1 343 ? -10.300 22.815 6.613 1.00 77.00 343 TYR A N 1
ATOM 2730 C CA . TYR A 1 343 ? -10.315 22.076 7.868 1.00 77.00 343 TYR A CA 1
ATOM 2731 C C . TYR A 1 343 ? -8.994 21.335 8.070 1.00 77.00 343 TYR A C 1
ATOM 2733 O O . TYR A 1 343 ? -8.459 20.734 7.139 1.00 77.00 343 TYR A O 1
ATOM 2741 N N . ARG A 1 344 ? -8.484 21.371 9.302 1.00 79.12 344 ARG A N 1
ATOM 2742 C CA . ARG A 1 344 ? -7.309 20.616 9.742 1.00 79.12 344 ARG A CA 1
ATOM 2743 C C . ARG A 1 344 ? -7.463 20.241 11.210 1.00 79.12 344 ARG A C 1
ATOM 2745 O O . ARG A 1 344 ? -8.039 21.008 11.983 1.00 79.12 344 ARG A O 1
ATOM 2752 N N . ARG A 1 345 ? -6.877 19.113 11.596 1.00 86.38 345 ARG A N 1
ATOM 2753 C CA . ARG A 1 345 ? -6.691 18.754 13.003 1.00 86.38 345 ARG A CA 1
ATOM 2754 C C . ARG A 1 345 ? -5.393 19.358 13.541 1.00 86.38 345 ARG A C 1
ATOM 2756 O O . ARG A 1 345 ? -4.592 19.924 12.794 1.00 86.38 345 ARG A O 1
ATOM 2763 N N . HIS A 1 346 ? -5.211 19.276 14.855 1.00 90.06 346 HIS A N 1
ATOM 2764 C CA . HIS A 1 346 ? -3.921 19.567 15.470 1.00 90.06 346 HIS A CA 1
ATOM 2765 C C . HIS A 1 346 ? -2.887 18.514 15.052 1.00 90.06 346 HIS A C 1
ATOM 2767 O O . HIS A 1 346 ? -3.241 17.373 14.761 1.00 90.06 346 HIS A O 1
ATOM 2773 N N . ALA A 1 347 ? -1.615 18.913 15.005 1.00 92.81 347 ALA A N 1
ATOM 2774 C CA . ALA A 1 347 ? -0.517 17.998 14.722 1.00 92.81 347 ALA A CA 1
ATOM 2775 C C . ALA A 1 347 ? -0.473 16.872 15.765 1.00 92.81 347 ALA A C 1
ATOM 2777 O O . ALA A 1 347 ? -0.593 17.131 16.965 1.00 92.81 347 ALA A O 1
ATOM 2778 N N . ILE A 1 348 ? -0.266 15.638 15.307 1.00 94.94 348 ILE A N 1
ATOM 2779 C CA . ILE A 1 348 ? -0.065 14.486 16.187 1.00 94.94 348 ILE A CA 1
ATOM 2780 C C . ILE A 1 348 ? 1.425 14.439 16.532 1.00 94.94 348 ILE A C 1
ATOM 2782 O O . ILE A 1 348 ? 2.240 13.999 15.723 1.00 94.94 348 ILE A O 1
ATOM 2786 N N . LEU A 1 349 ? 1.777 14.941 17.714 1.00 94.81 349 LEU A N 1
ATOM 2787 C CA . LEU A 1 349 ? 3.155 15.053 18.199 1.00 94.81 349 LEU A CA 1
ATOM 2788 C C . LEU A 1 349 ? 3.302 14.256 19.502 1.00 94.81 349 LEU A C 1
ATOM 2790 O O . LEU A 1 349 ? 3.249 14.847 20.584 1.00 94.81 349 LEU A O 1
ATOM 2794 N N . PRO A 1 350 ? 3.407 12.916 19.439 1.00 94.62 350 PRO A N 1
ATOM 2795 C CA . PRO A 1 350 ? 3.668 12.139 20.639 1.00 94.62 350 PRO A CA 1
ATOM 2796 C C . PRO A 1 350 ? 5.065 12.472 21.173 1.00 94.62 350 PRO A C 1
ATOM 2798 O O . PRO A 1 350 ? 5.999 12.679 20.402 1.00 94.62 350 PRO A O 1
ATOM 2801 N N . GLY A 1 351 ? 5.197 12.514 22.494 1.00 93.50 351 GLY A N 1
ATOM 2802 C CA . GLY A 1 351 ? 6.486 12.572 23.177 1.00 93.50 351 GLY A CA 1
ATOM 2803 C C . GLY A 1 351 ? 6.786 11.262 23.897 1.00 93.50 351 GLY A C 1
ATOM 2804 O O . GLY A 1 351 ? 5.934 10.371 23.976 1.00 93.50 351 GLY A O 1
ATOM 2805 N N . GLU A 1 352 ? 7.983 11.167 24.467 1.00 95.88 352 GLU A N 1
ATOM 2806 C CA . GLU A 1 352 ? 8.303 10.107 25.423 1.00 95.88 352 GLU A CA 1
ATOM 2807 C C . GLU A 1 352 ? 7.296 10.119 26.580 1.00 95.88 352 GLU A C 1
ATOM 2809 O O . GLU A 1 352 ? 6.908 11.165 27.103 1.00 95.88 352 GLU A O 1
ATOM 2814 N N . GLY A 1 353 ? 6.825 8.934 26.947 1.00 96.62 353 GLY A N 1
ATOM 2815 C CA . GLY A 1 353 ? 5.773 8.731 27.929 1.00 96.62 353 GLY A CA 1
ATOM 2816 C C . GLY A 1 353 ? 4.345 8.917 27.418 1.00 96.62 353 GLY A C 1
ATOM 2817 O O . GLY A 1 353 ? 3.422 8.730 28.209 1.00 96.62 353 GLY A O 1
ATOM 2818 N N . TYR A 1 354 ? 4.134 9.238 26.134 1.00 97.50 354 TYR A N 1
ATOM 2819 C CA . TYR A 1 354 ? 2.803 9.162 25.530 1.00 97.50 354 TYR A CA 1
ATOM 2820 C C . TYR A 1 354 ? 2.260 7.737 25.662 1.00 97.50 354 TYR A C 1
ATOM 2822 O O . TYR A 1 354 ? 2.943 6.773 25.311 1.00 97.50 354 TYR A O 1
ATOM 2830 N N . GLU A 1 355 ? 1.015 7.609 26.112 1.00 98.00 355 GLU A N 1
ATOM 2831 C CA . GLU A 1 355 ? 0.349 6.323 26.281 1.00 98.00 355 GLU A CA 1
ATOM 2832 C C . GLU A 1 355 ? -1.108 6.372 25.833 1.00 98.00 355 GLU A C 1
ATOM 2834 O O . GLU A 1 355 ? -1.787 7.398 25.927 1.00 98.00 355 GLU A O 1
ATOM 2839 N N . ASN A 1 356 ? -1.585 5.243 25.321 1.00 98.25 356 ASN A N 1
ATOM 2840 C CA . ASN A 1 356 ? -2.993 5.036 25.021 1.00 98.25 356 ASN A CA 1
ATOM 2841 C C . ASN A 1 356 ? -3.318 3.538 25.011 1.00 98.25 356 ASN A C 1
ATOM 2843 O O . ASN A 1 356 ? -2.475 2.698 25.332 1.00 98.25 356 ASN A O 1
ATOM 2847 N N . GLN A 1 357 ? -4.553 3.182 24.672 1.00 98.00 357 GLN A N 1
ATOM 2848 C CA . GLN A 1 357 ? -4.994 1.793 24.635 1.00 98.00 357 GLN A CA 1
ATOM 2849 C C . GLN A 1 357 ? -6.023 1.541 23.537 1.00 98.00 357 GLN A C 1
ATOM 2851 O O . GLN A 1 357 ? -6.597 2.474 22.991 1.00 98.00 357 GLN A O 1
ATOM 2856 N N . ALA A 1 358 ? -6.283 0.266 23.262 1.00 98.00 358 ALA A N 1
ATOM 2857 C CA . ALA A 1 358 ? -7.448 -0.203 22.524 1.00 98.00 358 ALA A CA 1
ATOM 2858 C C . ALA A 1 358 ? -7.991 -1.489 23.160 1.00 98.00 358 ALA A C 1
ATOM 2860 O O . ALA A 1 358 ? -7.250 -2.250 23.791 1.00 98.00 358 ALA A O 1
ATOM 2861 N N . VAL A 1 359 ? -9.285 -1.751 22.974 1.00 97.62 359 VAL A N 1
ATOM 2862 C CA . VAL A 1 359 ? -9.934 -2.979 23.449 1.00 97.62 359 VAL A CA 1
ATOM 2863 C C . VAL A 1 359 ? -10.503 -3.741 22.266 1.00 97.62 359 VAL A C 1
ATOM 2865 O O . VAL A 1 359 ? -11.306 -3.207 21.495 1.00 97.62 359 VAL A O 1
ATOM 2868 N N . ILE A 1 360 ? -10.112 -5.007 22.155 1.00 96.94 360 ILE A N 1
ATOM 2869 C CA . ILE A 1 360 ? -10.672 -5.936 21.179 1.00 96.94 360 ILE A CA 1
ATOM 2870 C C . ILE A 1 360 ? -11.387 -7.102 21.861 1.00 96.94 360 ILE A C 1
ATOM 2872 O O . ILE A 1 360 ? -11.164 -7.388 23.034 1.00 96.94 360 ILE A O 1
ATOM 2876 N N . CYS A 1 361 ? -12.239 -7.795 21.117 1.00 95.00 361 CYS A N 1
ATOM 2877 C CA . CYS A 1 361 ? -12.788 -9.097 21.471 1.00 95.00 361 CYS A CA 1
ATOM 2878 C C . CYS A 1 361 ? -12.605 -10.048 20.294 1.00 95.00 361 CYS A C 1
ATOM 2880 O O . CYS A 1 361 ? -12.914 -9.683 19.155 1.00 95.00 361 CYS A O 1
ATOM 2882 N N . LEU A 1 362 ? -12.160 -11.269 20.569 1.00 91.12 362 LEU A N 1
ATOM 2883 C CA . LEU A 1 362 ? -12.153 -12.342 19.578 1.00 91.12 362 LEU A CA 1
ATOM 2884 C C . LEU A 1 362 ? -13.505 -13.055 19.606 1.00 91.12 362 LEU A C 1
ATOM 2886 O O . LEU A 1 362 ? -14.025 -13.356 20.679 1.00 91.12 362 LEU A O 1
ATOM 2890 N N . GLY A 1 363 ? -14.090 -13.328 18.444 1.00 85.62 363 GLY A N 1
ATOM 2891 C CA . GLY A 1 363 ? -15.371 -14.025 18.392 1.00 85.62 363 GLY A CA 1
ATOM 2892 C C . GLY A 1 363 ? -16.032 -13.972 17.026 1.00 85.62 363 GLY A C 1
ATOM 2893 O O . GLY A 1 363 ? -15.383 -13.722 16.014 1.00 85.62 363 GLY A O 1
ATOM 2894 N N . ARG A 1 364 ? -17.342 -14.219 16.997 1.00 81.56 364 ARG A N 1
ATOM 2895 C CA . ARG A 1 364 ? -18.152 -14.022 15.793 1.00 81.56 364 ARG A CA 1
ATOM 2896 C C . ARG A 1 364 ? -18.764 -12.626 15.783 1.00 81.56 364 ARG A C 1
ATOM 2898 O O . ARG A 1 364 ? -19.066 -12.074 16.840 1.00 81.56 364 ARG A O 1
ATOM 2905 N N . LYS A 1 365 ? -18.984 -12.072 14.591 1.00 76.38 365 LYS A N 1
ATOM 2906 C CA . LYS A 1 365 ? -19.792 -10.865 14.411 1.00 76.38 365 LYS A CA 1
ATOM 2907 C C . LYS A 1 365 ? -21.172 -11.088 15.030 1.00 76.38 365 LYS A C 1
ATOM 2909 O O . LYS A 1 365 ? -21.839 -12.073 14.721 1.00 76.38 365 LYS A O 1
ATOM 2914 N N . GLU A 1 366 ? -21.616 -10.153 15.862 1.00 64.62 366 GLU A N 1
ATOM 2915 C CA . GLU A 1 366 ? -22.983 -10.163 16.382 1.00 64.62 366 GLU A CA 1
ATOM 2916 C C . GLU A 1 366 ? -23.980 -9.983 15.233 1.00 64.62 366 GLU A C 1
ATOM 2918 O O . GLU A 1 366 ? -24.031 -8.944 14.568 1.00 64.62 366 GLU A O 1
ATOM 2923 N N . THR A 1 367 ? -24.785 -11.013 14.987 1.00 47.97 367 THR A N 1
ATOM 2924 C CA . THR A 1 367 ? -25.938 -10.943 14.091 1.00 47.97 367 THR A CA 1
ATOM 2925 C C . THR A 1 367 ? -27.094 -10.283 14.831 1.00 47.97 367 THR A C 1
ATOM 2927 O O . THR A 1 367 ? -27.931 -10.964 15.405 1.00 47.97 367 THR A O 1
ATOM 2930 N N . GLY A 1 368 ? -27.110 -8.950 14.820 1.00 45.84 368 GLY A N 1
ATOM 2931 C CA . GLY A 1 368 ? -28.249 -8.132 15.232 1.00 45.84 368 GLY A CA 1
ATOM 2932 C C . GLY A 1 368 ? -28.542 -8.138 16.732 1.00 45.84 368 GLY A C 1
ATOM 2933 O O . GLY A 1 368 ? -29.233 -9.012 17.244 1.00 45.84 368 GLY A O 1
ATOM 2934 N N . GLU A 1 369 ? -28.145 -7.073 17.421 1.00 36.88 369 GLU A N 1
ATOM 2935 C CA . GLU A 1 369 ? -28.965 -6.610 18.538 1.00 36.88 369 GLU A CA 1
ATOM 2936 C C . GLU A 1 369 ? -30.238 -6.014 17.936 1.00 36.88 369 GLU A C 1
ATOM 2938 O O . GLU A 1 369 ? -30.175 -5.083 17.130 1.00 36.88 369 GLU A O 1
ATOM 2943 N N . LYS A 1 370 ? -31.396 -6.568 18.313 1.00 35.50 370 LYS A N 1
ATOM 2944 C CA . LYS A 1 370 ? -32.630 -5.785 18.340 1.00 35.50 370 LYS A CA 1
ATOM 2945 C C . LYS A 1 370 ? -32.302 -4.551 19.169 1.00 35.50 370 LYS A C 1
ATOM 2947 O O . LYS A 1 370 ? -31.975 -4.708 20.343 1.00 35.50 370 LYS A O 1
ATOM 2952 N N . ASP A 1 371 ? -32.337 -3.376 18.550 1.00 30.56 371 ASP A N 1
ATOM 2953 C CA . ASP A 1 371 ? -32.264 -2.115 19.273 1.00 30.56 371 ASP A CA 1
ATOM 2954 C C . ASP A 1 371 ? -33.316 -2.186 20.393 1.00 30.56 371 ASP A C 1
ATOM 2956 O O . ASP A 1 371 ? -34.518 -2.273 20.127 1.00 30.56 371 ASP A O 1
ATOM 2960 N N . ALA A 1 372 ? -32.857 -2.288 21.642 1.00 28.81 372 ALA A N 1
ATOM 2961 C CA . ALA A 1 372 ? -33.729 -2.130 22.788 1.00 28.81 372 ALA A CA 1
ATOM 2962 C C . ALA A 1 372 ? -34.205 -0.675 22.751 1.00 28.81 372 ALA A C 1
ATOM 2964 O O . ALA A 1 372 ? -33.387 0.244 22.816 1.00 28.81 372 ALA A O 1
ATOM 2965 N N . VAL A 1 373 ? -35.510 -0.535 22.512 1.00 32.69 373 VAL A N 1
ATOM 2966 C CA . VAL A 1 373 ? -36.282 0.712 22.443 1.00 32.69 373 VAL A CA 1
ATOM 2967 C C . VAL A 1 373 ? -36.086 1.556 23.692 1.00 32.69 373 VAL A C 1
ATOM 2969 O O . VAL A 1 373 ? -36.089 0.959 24.795 1.00 32.69 373 VAL A O 1
#

Solvent-accessible surface area (backbone atoms only — not comparable to full-atom values): 20169 Å² total; per-residue (Å²): 133,74,89,88,68,74,52,70,48,80,47,74,51,67,49,87,92,34,34,28,38,38,35,43,37,37,51,47,79,93,50,28,37,39,37,36,39,34,30,68,39,68,68,66,84,65,49,70,66,43,81,43,74,75,15,56,28,49,22,32,45,55,61,47,69,52,75,43,84,42,59,39,67,45,38,26,40,34,43,36,34,60,50,99,58,97,74,65,59,95,71,43,69,75,35,45,59,53,74,25,42,30,75,62,94,51,70,52,92,100,52,87,62,92,56,60,74,37,45,32,26,59,49,48,91,83,48,35,92,26,41,56,62,80,56,21,5,47,36,28,47,39,73,41,59,23,21,40,33,37,33,46,16,20,77,89,79,28,48,31,44,32,40,57,41,91,36,68,32,25,39,31,40,44,56,42,82,46,70,93,34,54,42,50,51,85,38,87,61,48,49,78,42,70,64,68,49,79,48,73,45,78,92,68,37,95,85,40,55,33,35,36,30,38,45,62,82,17,35,42,36,37,64,47,73,25,16,28,42,31,38,25,13,56,23,24,53,40,15,7,20,28,30,34,25,49,74,87,40,81,74,40,81,65,43,63,33,41,47,95,74,64,81,43,93,84,62,58,81,73,65,69,49,40,67,81,30,40,59,37,53,49,72,83,47,72,82,41,80,48,38,45,35,41,26,28,60,49,46,41,58,92,83,29,78,40,18,36,38,56,38,32,27,34,37,56,33,71,84,71,76,75,36,29,24,29,46,36,44,25,60,46,74,46,68,68,75,49,44,81,52,93,80,75,57,78,50,45,73,82,53,62,69,39,67,54,70,51,38,36,29,61,46,60,64,82,85,68,80,77,80,82,127

Nearest PDB structures (foldseek):
  3nqh-assembly1_A  TM=3.249E-01  e=1.334E-07  Bacteroides thetaiotaomicron VPI-5482
  3ac0-assembly1_C  TM=3.736E-01  e=7.916E-03  Kluyveromyces marxianus
  3eb7-assembly1_A  TM=2.328E-01  e=6.361E-03  Bacillus thuringiensis
  3eb7-assembly3_C  TM=2.392E-01  e=2.363E-02  Bacillus thuringiensis

Mean predicted aligned error: 5.64 Å

Secondary structure (DSSP, 8-state):
--TTPPPEEEEEEEETTTEEEEEEEEE-GGGEEEEEEEEEEE-PPPPPP-B-SSSB---BBSEEEEEEEE-TT--EEEEEE--SSS---TT-TT-SEEEEES------TTS--SS-GGG----HHHH-TT--GGG--HHHHS-EEEEEEEEEE-TTT-EEEEEEEEEEEEEEEEEPP-GGGEEETT-TTEEEESS-EEE--GGG-TT--EEEE--TT-EEEEEEEEEEEEEEEEEBTTB-EEEEEETTEEEEEEEE-B-S--SSTT--TTTS-EEEEEEEEEEEEEEEEEEEEEEE-S---TT-SS-BEEE-EEEEE-SS--PPEEEEEEEEE--TT-SS-S--PPPB---TT-EEEEEEEEEE---------